Protein AF-A0A957SLW0-F1 (afdb_monomer_lite)

pLDDT: mean 83.2, std 20.31, range [30.91, 98.31]

Radius of gyration: 38.53 Å; chains: 1; bounding box: 98×106×97 Å

Foldseek 3Di:
DDDPPDPPDDDDDDDDADFCVPVVDGDDDPQCVQQVCQLLDPLLSVLLVVLLNQAGPPQQKGFDALVVSCVVSVHPDSCQAQWDWDDDPPDTDTGHHSQNSCVVQVQKDWDFDDDDPPTTIMIRGDSGRDRDDPVSLVPGPPVSNVVSVVVVVVVVVVVVVVVVVVPPDPPPPVPPPPPDPDDDDDDDDDDDDDDDDDDDDDDDDDDDDDDDDDDDDDDPPDDDDDDDDPPPPPPPPPDPLVVLLVVQLVLLVVLPDDSVVSSVLSVVDDSVLLVVLSLQLVVCCVPPVPVCPRSNVSSVCCSVVVDDRPDPRDGPVRVVVVVVVVVVVVVVVVVVVVVVVVVVVVVVVVVVVVVVVVVVVLCVVLVPDVVNVVLLVQLLVVCVPPPHDVVCSVFWDFRDDDPQETEIEGQDPVSVVVCPPPVNQVSSQVSSCVRVVDGHHYHYDHPNVVVVVVVVD

Secondary structure (DSSP, 8-state):
----PPP------------HHHHS-----HHIIIIIHHHH-HHHHHHHHHHHHT--TT--EE---HHHHHHHHT---HHHHH-EEEEETTEEEEE--HHHHHHTTTSEEEEEESSGGG-EEEEEE-SS--PPPHHHHHTS-HHHHHHHHHHHHHHHHHHHHHHHHHHS---------PPP-PPP-----------PPPPPP--PPPP--PPPS-PPPPP-------------------S-HHHHHHHHHHHHHHTT--HHHHHHHHHHS-HHHHHHHHHHHHHHHHH-GGG-S-HHHHHHHHHHTTPPPPTT---HHHHHHHHHHHHHHHHHHHHHHHHHHHHHHHHHHHHHHHHHHHHHHHHHHHT--HHHHHHHHHHHHHHHTTTS-TTTTTTEEEEEEETTEEEEEESSHHHHHHHTSHHHHHHHHHHHHHHHSS--EEEEEEHHHHHHHTT--

Sequence (457 aa):
MPKKELPDTPVDIQGYITDPKFVGYQILTNYENTYWLRLVGRDAWVLYLVLRSFCHHGNGTCRPSIKLLMQILGVSDRRRLIGRVDTTPGKERALPGFIDALQEYDLVTAELVGEGPMQRYVFHVNLTPPLLTSEQVETLPQPMQKKHAQLLAKVTQEAIKLEQLKAAPPVNVKKTIRPNPSPNGKNGSSAGGGGTVPPPPGTVPPPSGTVPPKQYPINNTHNTTTTRAREDHSNNNNSAPNTDKNNVVVALTGFGLAKKVARKLANDHNPEYIFEKIGYLQFLLDERPDQVKNPRGWLRSAIDEDYGAPDGFVTAEERQHQVKAEQRRQQEEEADRQAALEAADAIQKAKAAQRVENEQRLAAEWGTDEEDRELWEQVKLFLTHSNFSPMFLPVIRLLKLDENVVKLGVDNSFLATQLSHPGTVQQLKRAFKSQLKQEVEIELIVVDEIINQSNHG

Structure (mmCIF, N/CA/C/O backbone):
data_AF-A0A957SLW0-F1
#
_entry.id   AF-A0A957SLW0-F1
#
loop_
_atom_site.group_PDB
_atom_site.id
_atom_site.type_symbol
_atom_site.label_atom_id
_atom_site.label_alt_id
_atom_site.label_comp_id
_atom_site.label_asym_id
_atom_site.label_entity_id
_atom_site.label_seq_id
_atom_site.pdbx_PDB_ins_code
_atom_site.Cartn_x
_atom_site.Cartn_y
_atom_site.Cartn_z
_atom_site.occupancy
_atom_site.B_iso_or_equiv
_atom_site.auth_seq_id
_atom_site.auth_comp_id
_atom_site.auth_asym_id
_atom_site.auth_atom_id
_atom_site.pdbx_PDB_model_num
ATOM 1 N N . MET A 1 1 ? 19.065 2.019 41.447 1.00 41.78 1 MET A N 1
ATOM 2 C CA . MET A 1 1 ? 20.014 1.550 40.414 1.00 41.78 1 MET A CA 1
ATOM 3 C C . MET A 1 1 ? 20.154 2.643 39.369 1.00 41.78 1 MET A C 1
ATOM 5 O O . MET A 1 1 ? 19.119 3.173 38.976 1.00 41.78 1 MET A O 1
ATOM 9 N N . PRO A 1 2 ? 21.374 3.042 38.978 1.00 46.22 2 PRO A N 1
ATOM 10 C CA . PRO A 1 2 ? 21.557 4.068 37.954 1.00 46.22 2 PRO A CA 1
ATOM 11 C C . PRO A 1 2 ? 20.952 3.574 36.634 1.00 46.22 2 PRO A C 1
ATOM 13 O O . PRO A 1 2 ? 21.238 2.454 36.206 1.00 46.22 2 PRO A O 1
ATOM 16 N N . LYS A 1 3 ? 20.073 4.377 36.017 1.00 45.81 3 LYS A N 1
ATOM 17 C CA . LYS A 1 3 ? 19.586 4.118 34.658 1.00 45.81 3 LYS A CA 1
ATOM 18 C C . LYS A 1 3 ? 20.808 4.151 33.749 1.00 45.81 3 LYS A C 1
ATOM 20 O O . LYS A 1 3 ? 21.438 5.190 33.608 1.00 45.81 3 LYS A O 1
ATOM 25 N N . LYS A 1 4 ? 21.177 2.997 33.203 1.00 52.22 4 LYS A N 1
ATOM 26 C CA . LYS A 1 4 ? 22.241 2.893 32.211 1.00 52.22 4 LYS A CA 1
ATOM 27 C C . LYS A 1 4 ? 21.729 3.622 30.968 1.00 52.22 4 LYS A C 1
ATOM 29 O O . LYS A 1 4 ? 20.811 3.123 30.321 1.00 52.22 4 LYS A O 1
ATOM 34 N N . GLU A 1 5 ? 22.224 4.832 30.725 1.00 55.34 5 GLU A N 1
ATOM 35 C CA . GLU A 1 5 ? 21.915 5.585 29.510 1.00 55.34 5 GLU A CA 1
ATOM 36 C C . GLU A 1 5 ? 22.309 4.714 28.314 1.00 55.34 5 GLU A C 1
ATOM 38 O O . GLU A 1 5 ? 23.433 4.210 28.233 1.00 55.34 5 GLU A O 1
ATOM 43 N N . LEU A 1 6 ? 21.331 4.421 27.456 1.00 49.50 6 LEU A N 1
ATOM 44 C CA . LEU A 1 6 ? 21.569 3.677 26.228 1.00 49.50 6 LEU A CA 1
ATOM 45 C C . LEU A 1 6 ? 22.448 4.549 25.322 1.00 49.50 6 LEU A C 1
ATOM 47 O O . LEU A 1 6 ? 22.166 5.740 25.198 1.00 49.50 6 LEU A O 1
ATOM 51 N N . PRO A 1 7 ? 23.504 3.990 24.709 1.00 60.03 7 PRO A N 1
ATOM 52 C CA . PRO A 1 7 ? 24.346 4.745 23.795 1.00 60.03 7 PRO A CA 1
ATOM 53 C C . PRO A 1 7 ? 23.501 5.241 22.617 1.00 60.03 7 PRO A C 1
ATOM 55 O O . PRO A 1 7 ? 22.827 4.442 21.960 1.00 60.03 7 PRO A O 1
ATOM 58 N N . ASP A 1 8 ? 23.550 6.551 22.370 1.00 63.72 8 ASP A N 1
ATOM 59 C CA . ASP A 1 8 ? 22.877 7.239 21.265 1.00 63.72 8 ASP A CA 1
ATOM 60 C C . ASP A 1 8 ? 23.548 6.859 19.938 1.00 63.72 8 ASP A C 1
ATOM 62 O O . ASP A 1 8 ? 24.396 7.562 19.389 1.00 63.72 8 ASP A O 1
ATOM 66 N N . THR A 1 9 ? 23.278 5.634 19.496 1.00 70.31 9 THR A N 1
ATOM 67 C CA . THR A 1 9 ? 23.879 5.073 18.291 1.00 70.31 9 THR A CA 1
ATOM 68 C C . THR A 1 9 ? 22.985 5.462 17.117 1.00 70.31 9 THR A C 1
ATOM 70 O O . THR A 1 9 ? 21.821 5.050 17.104 1.00 70.31 9 THR A O 1
ATOM 73 N N . PRO A 1 10 ? 23.478 6.238 16.135 1.00 71.12 10 PRO A N 1
ATOM 74 C CA . PRO A 1 10 ? 22.659 6.660 15.008 1.00 71.12 10 PRO A CA 1
ATOM 75 C C . PRO A 1 10 ? 22.181 5.432 14.227 1.00 71.12 10 PRO A C 1
ATOM 77 O O . PRO A 1 10 ? 22.978 4.595 13.800 1.00 71.12 10 PRO A O 1
ATOM 80 N N . VAL A 1 11 ? 20.863 5.310 14.062 1.00 71.00 11 VAL A N 1
ATOM 81 C CA . VAL A 1 11 ? 20.250 4.254 13.252 1.00 71.00 11 VAL A CA 1
ATOM 82 C C . VAL A 1 11 ? 20.483 4.594 11.780 1.00 71.00 11 VAL A C 1
ATOM 84 O O . VAL A 1 11 ? 19.846 5.497 11.243 1.00 71.00 11 VAL A O 1
ATOM 87 N N . ASP A 1 12 ? 21.402 3.877 11.132 1.00 72.56 12 ASP A N 1
ATOM 88 C CA . ASP A 1 12 ? 21.651 4.003 9.692 1.00 72.56 12 ASP A CA 1
ATOM 89 C C . ASP A 1 12 ? 20.509 3.339 8.905 1.00 72.56 12 ASP A C 1
ATOM 91 O O . ASP A 1 12 ? 20.341 2.116 8.934 1.00 72.56 12 ASP A O 1
ATOM 95 N N . ILE A 1 13 ? 19.689 4.142 8.219 1.00 66.06 13 ILE A N 1
ATOM 96 C CA . ILE A 1 13 ? 18.637 3.625 7.339 1.00 66.06 13 ILE A CA 1
ATOM 97 C C . ILE A 1 13 ? 19.240 3.367 5.963 1.00 66.06 13 ILE A C 1
ATOM 99 O O . ILE A 1 13 ? 19.467 4.286 5.178 1.00 66.06 13 ILE A O 1
ATOM 103 N N . GLN A 1 14 ? 19.409 2.094 5.621 1.00 66.06 14 GLN A N 1
ATOM 104 C CA . GLN A 1 14 ? 19.755 1.703 4.259 1.00 66.06 14 GLN A CA 1
ATOM 105 C C . GLN A 1 14 ? 18.479 1.557 3.431 1.00 66.06 14 GLN A C 1
ATOM 107 O O . GLN A 1 14 ? 17.737 0.584 3.562 1.00 66.06 14 GLN A O 1
ATOM 112 N N . GLY A 1 15 ? 18.204 2.546 2.582 1.00 59.91 15 GLY A N 1
ATOM 113 C CA . GLY A 1 15 ? 17.112 2.457 1.620 1.00 59.91 15 GLY A CA 1
ATOM 114 C C . GLY A 1 15 ? 17.457 1.527 0.455 1.00 59.91 15 GLY A C 1
ATOM 115 O O . GLY A 1 15 ? 18.551 1.585 -0.107 1.00 59.91 15 GLY A O 1
ATOM 116 N N . TYR A 1 16 ? 16.505 0.682 0.063 1.00 65.88 16 TYR A N 1
ATOM 117 C CA . TYR A 1 16 ? 16.612 -0.131 -1.147 1.00 65.88 16 TYR A CA 1
ATOM 118 C C . TYR A 1 16 ? 16.183 0.708 -2.350 1.00 65.88 16 TYR A C 1
ATOM 120 O O . TYR A 1 16 ? 14.996 0.968 -2.550 1.00 65.88 16 TYR A O 1
ATOM 128 N N . ILE A 1 17 ? 17.146 1.139 -3.162 1.00 64.06 17 ILE A N 1
ATOM 129 C CA . ILE A 1 17 ? 16.853 1.866 -4.399 1.00 64.06 17 ILE A CA 1
ATOM 130 C C . ILE A 1 17 ? 16.473 0.840 -5.469 1.00 64.06 17 ILE A C 1
ATOM 132 O O . ILE A 1 17 ? 17.305 0.066 -5.933 1.00 64.06 17 ILE A O 1
ATOM 136 N N . THR A 1 18 ? 15.199 0.837 -5.850 1.00 65.75 18 THR A N 1
ATOM 137 C CA . THR A 1 18 ? 14.683 0.069 -6.990 1.00 65.75 18 THR A CA 1
ATOM 138 C C . THR A 1 18 ? 14.478 1.018 -8.162 1.00 65.75 18 THR A C 1
ATOM 140 O O . THR A 1 18 ? 13.921 2.099 -7.984 1.00 65.75 18 THR A O 1
ATOM 143 N N . ASP A 1 19 ? 14.968 0.654 -9.351 1.00 71.50 19 ASP A N 1
ATOM 144 C CA . ASP A 1 19 ? 14.773 1.467 -10.553 1.00 71.50 19 ASP A CA 1
ATOM 145 C C . ASP A 1 19 ? 13.405 1.148 -11.184 1.00 71.50 19 ASP A C 1
ATOM 147 O O . ASP A 1 19 ? 13.229 0.054 -11.740 1.00 71.50 19 ASP A O 1
ATOM 151 N N . PRO A 1 20 ? 12.439 2.089 -11.147 1.00 73.38 20 PRO A N 1
ATOM 152 C CA . PRO A 1 20 ? 11.073 1.844 -11.609 1.00 73.38 20 PRO A CA 1
ATOM 153 C C . PRO A 1 20 ? 11.006 1.447 -13.078 1.00 73.38 20 PRO A C 1
ATOM 155 O O . PRO A 1 20 ? 10.065 0.775 -13.488 1.00 73.38 20 PRO A O 1
ATOM 158 N N . LYS A 1 21 ? 12.001 1.848 -13.879 1.00 73.56 21 LYS A N 1
ATOM 159 C CA . LYS A 1 21 ? 12.044 1.543 -15.308 1.00 73.56 21 LYS A CA 1
ATOM 160 C C . LYS A 1 21 ? 12.162 0.041 -15.573 1.00 73.56 21 LYS A C 1
ATOM 162 O O . LYS A 1 21 ? 11.652 -0.427 -16.586 1.00 73.56 21 LYS A O 1
ATOM 167 N N . PHE A 1 22 ? 12.833 -0.694 -14.687 1.00 75.81 22 PHE A N 1
ATOM 168 C CA . PHE A 1 22 ? 13.083 -2.126 -14.862 1.00 75.81 22 PHE A CA 1
ATOM 169 C C . PHE A 1 22 ? 12.094 -2.991 -14.089 1.00 75.81 22 PHE A C 1
ATOM 171 O O . PHE A 1 22 ? 11.696 -4.039 -14.584 1.00 75.81 22 PHE A O 1
ATOM 178 N N . VAL A 1 23 ? 11.695 -2.561 -12.889 1.00 75.88 23 VAL A N 1
ATOM 179 C CA . VAL A 1 23 ? 10.825 -3.370 -12.024 1.00 75.88 23 VAL A CA 1
ATOM 180 C C . VAL A 1 23 ? 9.349 -2.963 -12.073 1.00 75.88 23 VAL A C 1
ATOM 182 O O . VAL A 1 23 ? 8.496 -3.729 -11.643 1.00 75.88 23 VAL A O 1
ATOM 185 N N . GLY A 1 24 ? 9.021 -1.774 -12.591 1.00 77.88 24 GLY A N 1
ATOM 186 C CA . GLY A 1 24 ? 7.644 -1.269 -12.656 1.00 77.88 24 GLY A CA 1
ATOM 187 C C . GLY A 1 24 ? 7.046 -0.845 -11.307 1.00 77.88 24 GLY A C 1
ATOM 188 O O . GLY A 1 24 ? 5.889 -0.436 -11.258 1.00 77.88 24 GLY A O 1
ATOM 189 N N . TYR A 1 25 ? 7.812 -0.913 -10.214 1.00 80.00 25 TYR A N 1
ATOM 190 C CA . TYR A 1 25 ? 7.384 -0.505 -8.876 1.00 80.00 25 TYR A CA 1
ATOM 191 C C . TYR A 1 25 ? 8.478 0.271 -8.134 1.00 80.00 25 TYR A C 1
ATOM 193 O O . TYR A 1 25 ? 9.651 0.249 -8.505 1.00 80.00 25 TYR A O 1
ATOM 201 N N . GLN A 1 26 ? 8.080 0.956 -7.061 1.00 82.69 26 GLN A N 1
ATOM 202 C CA . GLN A 1 26 ? 8.981 1.598 -6.107 1.00 82.69 26 GLN A CA 1
ATOM 203 C C . GLN A 1 26 ? 8.776 1.009 -4.724 1.00 82.69 26 GLN A C 1
ATOM 205 O O . GLN A 1 26 ? 7.641 0.833 -4.282 1.00 82.69 26 GLN A O 1
ATOM 210 N N . ILE A 1 27 ? 9.876 0.730 -4.031 1.00 85.00 27 ILE A N 1
ATOM 211 C CA . ILE A 1 27 ? 9.823 0.322 -2.630 1.00 85.00 27 ILE A CA 1
ATOM 212 C C . ILE A 1 27 ? 9.777 1.578 -1.763 1.00 85.00 27 ILE A C 1
ATOM 214 O O . ILE A 1 27 ? 10.739 2.341 -1.690 1.00 85.00 27 ILE A O 1
ATOM 218 N N . LEU A 1 28 ? 8.648 1.762 -1.086 1.00 90.06 28 LEU A N 1
ATOM 219 C CA . LEU A 1 28 ? 8.498 2.714 0.005 1.00 90.06 28 LEU A CA 1
ATOM 220 C C . LEU A 1 28 ? 8.531 1.965 1.324 1.00 90.06 28 LEU A C 1
ATOM 222 O O . LEU A 1 28 ? 7.901 0.915 1.473 1.00 90.06 28 LEU A O 1
ATOM 226 N N . THR A 1 29 ? 9.240 2.517 2.300 1.00 90.44 29 THR A N 1
ATOM 227 C CA . THR A 1 29 ? 9.174 1.963 3.648 1.00 90.44 29 THR A CA 1
ATOM 228 C C . THR A 1 29 ? 7.806 2.276 4.261 1.00 90.44 29 THR A C 1
ATOM 230 O O . THR A 1 29 ? 7.215 3.334 4.029 1.00 90.44 29 THR A O 1
ATOM 233 N N . ASN A 1 30 ? 7.290 1.377 5.103 1.00 90.81 30 ASN A N 1
ATOM 234 C CA . ASN A 1 30 ? 6.068 1.663 5.865 1.00 90.81 30 ASN A CA 1
ATOM 235 C C . ASN A 1 30 ? 6.235 2.907 6.751 1.00 90.81 30 ASN A C 1
ATOM 237 O O . ASN A 1 30 ? 5.260 3.605 7.022 1.00 90.81 30 ASN A O 1
ATOM 241 N N . TYR A 1 31 ? 7.469 3.191 7.180 1.00 94.88 31 TYR A N 1
ATOM 242 C CA . TYR A 1 31 ? 7.815 4.394 7.924 1.00 94.88 31 TYR A CA 1
ATOM 243 C C . TYR A 1 31 ? 7.538 5.662 7.109 1.00 94.88 31 TYR A C 1
ATOM 245 O O . TYR A 1 31 ? 6.781 6.519 7.565 1.00 94.88 31 TYR A O 1
ATOM 253 N N . GLU A 1 32 ? 8.084 5.736 5.889 1.00 94.12 32 GLU A N 1
ATOM 254 C CA . GLU A 1 32 ? 7.862 6.834 4.942 1.00 94.12 32 GLU A CA 1
ATOM 255 C C . GLU A 1 32 ? 6.373 7.122 4.768 1.00 94.12 32 GLU A C 1
ATOM 257 O O . GLU A 1 32 ? 5.895 8.215 5.064 1.00 94.12 32 GLU A O 1
ATOM 262 N N . ASN A 1 33 ? 5.599 6.109 4.388 1.00 94.31 33 ASN A N 1
ATOM 263 C CA . ASN A 1 33 ? 4.187 6.321 4.103 1.00 94.31 33 ASN A CA 1
ATOM 264 C C . ASN A 1 33 ? 3.340 6.645 5.351 1.00 94.31 33 ASN A C 1
ATOM 266 O O . ASN A 1 33 ? 2.265 7.224 5.225 1.00 94.31 33 ASN A O 1
ATOM 270 N N . THR A 1 34 ? 3.789 6.272 6.553 1.00 95.00 34 THR A N 1
ATOM 271 C CA . THR A 1 34 ? 3.028 6.507 7.794 1.00 95.00 34 THR A CA 1
ATOM 272 C C . THR A 1 34 ? 3.296 7.889 8.378 1.00 95.00 34 THR A C 1
ATOM 274 O O . THR A 1 34 ? 2.354 8.592 8.746 1.00 95.00 34 THR A O 1
ATOM 277 N N . TYR A 1 35 ? 4.568 8.275 8.492 1.00 97.62 35 TYR A N 1
ATOM 278 C CA . TYR A 1 35 ? 4.966 9.461 9.252 1.00 97.62 35 TYR A CA 1
ATOM 279 C C . TYR A 1 35 ? 5.208 10.669 8.352 1.00 97.62 35 TYR A C 1
ATOM 281 O O . TYR A 1 35 ? 4.632 11.727 8.606 1.00 97.62 35 TYR A O 1
ATOM 289 N N . TRP A 1 36 ? 5.964 10.503 7.263 1.00 97.56 36 TRP A N 1
ATOM 290 C CA . TRP A 1 36 ? 6.247 11.603 6.340 1.00 97.56 36 TRP A CA 1
ATOM 291 C C . TRP A 1 36 ? 4.969 12.126 5.678 1.00 97.56 36 TRP A C 1
ATOM 293 O O . TRP A 1 36 ? 4.727 13.329 5.704 1.00 97.56 36 TRP A O 1
ATOM 303 N N . LEU A 1 37 ? 4.076 11.234 5.228 1.00 96.81 37 LEU A N 1
ATOM 304 C CA . LEU A 1 37 ? 2.740 11.593 4.724 1.00 96.81 37 LEU A CA 1
ATOM 305 C C . LEU A 1 37 ? 1.959 12.511 5.680 1.00 96.81 37 LEU A C 1
ATOM 307 O O . LEU A 1 37 ? 1.199 13.378 5.242 1.00 96.81 37 LEU A O 1
ATOM 311 N N . ARG A 1 38 ? 2.084 12.281 6.993 1.00 97.38 38 ARG A N 1
ATOM 312 C CA . ARG A 1 38 ? 1.334 13.029 8.004 1.00 97.38 38 ARG A CA 1
ATOM 313 C C . ARG A 1 38 ? 1.981 14.365 8.338 1.00 97.38 38 ARG A C 1
ATOM 315 O O . ARG A 1 38 ? 1.237 15.299 8.616 1.00 97.38 38 ARG A O 1
ATOM 322 N N . LEU A 1 39 ? 3.308 14.432 8.269 1.00 97.69 39 LEU A N 1
ATOM 323 C CA . LEU A 1 39 ? 4.085 15.647 8.475 1.00 97.69 39 LEU A CA 1
ATOM 324 C C . LEU A 1 39 ? 3.884 16.642 7.324 1.00 97.69 39 LEU A C 1
ATOM 326 O O . LEU A 1 39 ? 3.439 17.758 7.558 1.00 97.69 39 LEU A O 1
ATOM 330 N N . VAL A 1 40 ? 4.127 16.222 6.077 1.00 97.62 40 VAL A N 1
ATOM 331 C CA . VAL A 1 40 ? 4.075 17.137 4.916 1.00 97.62 40 VAL A CA 1
ATOM 332 C C . VAL A 1 40 ? 2.667 17.342 4.355 1.00 97.62 40 VAL A C 1
ATOM 334 O O . VAL A 1 40 ? 2.419 18.242 3.555 1.00 97.62 40 VAL A O 1
ATOM 337 N N . GLY A 1 41 ? 1.722 16.492 4.756 1.00 97.31 41 GLY A N 1
ATOM 338 C CA . GLY A 1 41 ? 0.362 16.487 4.238 1.00 97.31 41 GLY A CA 1
ATOM 339 C C . GLY A 1 41 ? 0.192 15.634 2.979 1.00 97.31 41 GLY A C 1
ATOM 340 O O . GLY A 1 41 ? 1.123 15.347 2.226 1.00 97.31 41 GLY A O 1
ATOM 341 N N . ARG A 1 42 ? -1.056 15.212 2.743 1.00 97.44 42 ARG A N 1
ATOM 342 C CA . ARG A 1 42 ? -1.391 14.213 1.717 1.00 97.44 42 ARG A CA 1
ATOM 343 C C . ARG A 1 42 ? -0.997 14.641 0.309 1.00 97.44 42 ARG A C 1
ATOM 345 O O . ARG A 1 42 ? -0.368 13.862 -0.396 1.00 97.44 42 ARG A O 1
ATOM 352 N N . ASP A 1 43 ? -1.374 15.846 -0.099 1.00 97.69 43 ASP A N 1
ATOM 353 C CA . ASP A 1 43 ? -1.189 16.280 -1.485 1.00 97.69 43 ASP A CA 1
ATOM 354 C C . ASP A 1 43 ? 0.296 16.501 -1.820 1.00 97.69 43 ASP A C 1
ATOM 356 O O . ASP A 1 43 ? 0.761 16.077 -2.880 1.00 97.69 43 ASP A O 1
ATOM 360 N N . ALA A 1 44 ? 1.060 17.085 -0.889 1.00 98.12 44 ALA A N 1
ATOM 361 C CA . ALA A 1 44 ? 2.507 17.241 -1.024 1.00 98.12 44 ALA A CA 1
ATOM 362 C C . ALA A 1 44 ? 3.212 15.879 -1.063 1.00 98.12 44 ALA A C 1
ATOM 364 O O . ALA A 1 44 ? 4.050 15.642 -1.930 1.00 98.12 44 ALA A O 1
ATOM 365 N N . TRP A 1 45 ? 2.811 14.936 -0.205 1.00 97.88 45 TRP A N 1
ATOM 366 C CA . TRP A 1 45 ? 3.350 13.577 -0.245 1.00 97.88 45 TRP A CA 1
ATOM 367 C C . TRP A 1 45 ? 3.078 12.873 -1.577 1.00 97.88 45 TRP A C 1
ATOM 369 O O . TRP A 1 45 ? 3.976 12.254 -2.138 1.00 97.88 45 TRP A O 1
ATOM 379 N N . VAL A 1 46 ? 1.868 12.992 -2.134 1.00 97.62 46 VAL A N 1
ATOM 380 C CA . VAL A 1 46 ? 1.565 12.413 -3.454 1.00 97.62 46 VAL A CA 1
ATOM 381 C C . VAL A 1 46 ? 2.444 13.044 -4.539 1.00 97.62 46 VAL A C 1
ATOM 383 O O . VAL A 1 46 ? 2.952 12.318 -5.393 1.00 97.62 46 VAL A O 1
ATOM 386 N N . LEU A 1 47 ? 2.698 14.359 -4.490 1.00 98.12 47 LEU A N 1
ATOM 387 C CA . LEU A 1 47 ? 3.670 14.996 -5.385 1.00 98.12 47 LEU A CA 1
ATOM 388 C C . LEU A 1 47 ? 5.073 14.389 -5.221 1.00 98.12 47 LEU A C 1
ATOM 390 O O . LEU A 1 47 ? 5.713 14.092 -6.228 1.00 98.12 47 LEU A O 1
ATOM 394 N N . TYR A 1 48 ? 5.534 14.158 -3.991 1.00 97.94 48 TYR A N 1
ATOM 395 C CA . TYR A 1 48 ? 6.819 13.504 -3.734 1.00 97.94 48 TYR A CA 1
ATOM 396 C C . TYR A 1 48 ? 6.889 12.100 -4.358 1.00 97.94 48 TYR A C 1
ATOM 398 O O . TYR A 1 48 ? 7.860 11.795 -5.048 1.00 97.94 48 TYR A O 1
ATOM 406 N N . LEU A 1 49 ? 5.839 11.280 -4.216 1.00 96.31 49 LEU A N 1
ATOM 407 C CA . LEU A 1 49 ? 5.765 9.955 -4.852 1.00 96.31 49 LEU A CA 1
ATOM 408 C C . LEU A 1 49 ? 5.837 10.043 -6.383 1.00 96.31 49 LEU A C 1
ATOM 410 O O . LEU A 1 49 ? 6.556 9.276 -7.025 1.00 96.31 49 LEU A O 1
ATOM 414 N N . VAL A 1 50 ? 5.125 11.005 -6.977 1.00 96.50 50 VAL A N 1
ATOM 415 C CA . VAL A 1 50 ? 5.160 11.245 -8.425 1.00 96.50 50 VAL A CA 1
ATOM 416 C C . VAL A 1 50 ? 6.558 11.670 -8.868 1.00 96.50 50 VAL A C 1
ATOM 418 O O . VAL A 1 50 ? 7.080 11.109 -9.827 1.00 96.50 50 VAL A O 1
ATOM 421 N N . LEU A 1 51 ? 7.198 12.611 -8.172 1.00 96.69 51 LEU A N 1
ATOM 422 C CA . LEU A 1 51 ? 8.559 13.054 -8.487 1.00 96.69 51 LEU A CA 1
ATOM 423 C C . LEU A 1 51 ? 9.565 11.904 -8.371 1.00 96.69 51 LEU A C 1
ATOM 425 O O . LEU A 1 51 ? 10.363 11.704 -9.285 1.00 96.69 51 LEU A O 1
ATOM 429 N N . ARG A 1 52 ? 9.459 11.088 -7.316 1.00 95.06 52 ARG A N 1
ATOM 430 C CA . ARG A 1 52 ? 10.271 9.881 -7.133 1.00 95.06 52 ARG A CA 1
ATOM 431 C C . ARG A 1 52 ? 10.125 8.932 -8.322 1.00 95.06 52 ARG A C 1
ATOM 433 O O . ARG A 1 52 ? 11.117 8.340 -8.730 1.00 95.06 52 ARG A O 1
ATOM 440 N N . SER A 1 53 ? 8.936 8.796 -8.916 1.00 93.38 53 SER A N 1
ATOM 441 C CA . SER A 1 53 ? 8.703 7.939 -10.099 1.00 93.38 53 SER A CA 1
ATOM 442 C C . SER A 1 53 ? 9.466 8.373 -11.360 1.00 93.38 53 SER A C 1
ATOM 444 O O . SER A 1 53 ? 9.755 7.536 -12.213 1.00 93.38 53 SER A O 1
ATOM 446 N N . PHE A 1 54 ? 9.853 9.651 -11.453 1.00 94.38 54 PHE A N 1
ATOM 447 C CA . PHE A 1 54 ? 10.676 10.183 -12.546 1.00 94.38 54 PHE A CA 1
ATOM 448 C C . PHE A 1 54 ? 12.188 10.058 -12.287 1.00 94.38 54 PHE A C 1
ATOM 450 O O . PHE A 1 54 ? 12.992 10.406 -13.156 1.00 94.38 54 PHE A O 1
ATOM 457 N N . CYS A 1 55 ? 12.590 9.594 -11.103 1.00 92.00 55 CYS A N 1
ATOM 458 C CA . CYS A 1 55 ? 13.981 9.333 -10.758 1.00 92.00 55 CYS A CA 1
ATOM 459 C C . CYS A 1 55 ? 14.368 7.922 -11.226 1.00 92.00 55 CYS A C 1
ATOM 461 O O . CYS A 1 55 ? 13.812 6.924 -10.768 1.00 92.00 55 CYS A O 1
ATOM 463 N N . HIS A 1 56 ? 15.334 7.836 -12.141 1.00 86.19 56 HIS A N 1
ATOM 464 C CA . HIS A 1 56 ? 15.792 6.578 -12.743 1.00 86.19 56 HIS A CA 1
ATOM 465 C C . HIS A 1 56 ? 17.277 6.338 -12.452 1.00 86.19 56 HIS A C 1
ATOM 467 O O . HIS A 1 56 ? 18.034 7.290 -12.260 1.00 86.19 56 HIS A O 1
ATOM 473 N N . HIS A 1 57 ? 17.712 5.075 -12.462 1.00 80.62 57 HIS A N 1
ATOM 474 C CA . HIS A 1 57 ? 19.104 4.654 -12.240 1.00 80.62 57 HIS A CA 1
ATOM 475 C C . HIS A 1 57 ? 19.718 5.164 -10.922 1.00 80.62 57 HIS A C 1
ATOM 477 O O . HIS A 1 57 ? 20.905 5.477 -10.859 1.00 80.62 57 HIS A O 1
ATOM 483 N N . GLY A 1 58 ? 18.898 5.320 -9.877 1.00 79.75 58 GLY A N 1
ATOM 484 C CA . GLY A 1 58 ? 19.331 5.876 -8.591 1.00 79.75 58 GLY A CA 1
ATOM 485 C C . GLY A 1 58 ? 19.701 7.362 -8.624 1.00 79.75 58 GLY A C 1
ATOM 486 O O . GLY A 1 58 ? 20.191 7.887 -7.628 1.00 79.75 58 GLY A O 1
ATOM 487 N N . ASN A 1 59 ? 19.449 8.062 -9.734 1.00 88.62 59 ASN A N 1
ATOM 488 C CA . ASN A 1 59 ? 19.615 9.504 -9.798 1.00 88.62 59 ASN A CA 1
ATOM 489 C C . ASN A 1 59 ? 18.395 10.187 -9.167 1.00 88.62 59 ASN A C 1
ATOM 491 O O . 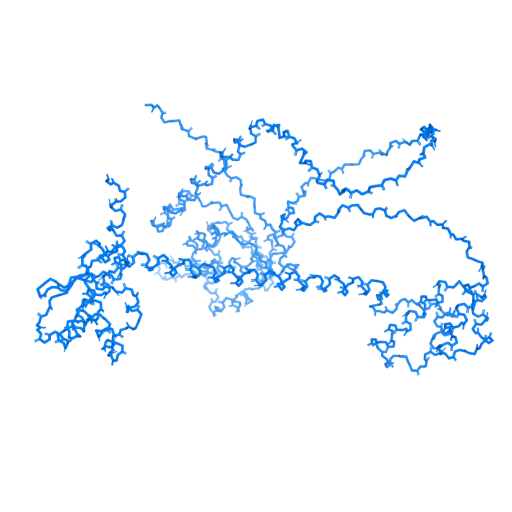ASN A 1 59 ? 17.285 10.073 -9.683 1.00 88.62 59 ASN A O 1
ATOM 495 N N . GLY A 1 60 ? 18.610 10.935 -8.084 1.00 93.12 60 GLY A N 1
ATOM 496 C CA . GLY A 1 60 ? 17.574 11.751 -7.445 1.00 93.12 60 GLY A CA 1
ATOM 497 C C . GLY A 1 60 ? 17.100 12.937 -8.295 1.00 93.12 60 GLY A C 1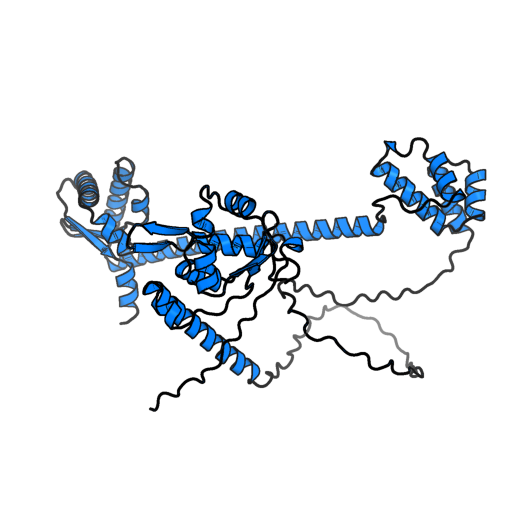
ATOM 498 O O . GLY A 1 60 ? 16.148 13.605 -7.924 1.00 93.12 60 GLY A O 1
ATOM 499 N N . THR A 1 61 ? 17.711 13.218 -9.447 1.00 96.50 61 THR A N 1
ATOM 500 C CA . THR A 1 61 ? 17.346 14.374 -10.280 1.00 96.50 61 THR A CA 1
ATOM 501 C C . THR A 1 61 ? 16.292 14.018 -11.330 1.00 96.50 61 THR A C 1
ATOM 503 O O . THR A 1 61 ? 16.495 13.101 -12.127 1.00 96.50 61 THR A O 1
ATOM 506 N N . CYS A 1 62 ? 15.215 14.801 -11.432 1.00 96.38 62 CYS A N 1
ATOM 507 C CA . CYS A 1 62 ? 14.226 14.690 -12.507 1.00 96.38 62 CYS A CA 1
ATOM 508 C C . CYS A 1 62 ? 13.776 16.062 -13.046 1.00 96.38 62 CYS A C 1
ATOM 510 O O . CYS A 1 62 ? 14.039 17.109 -12.456 1.00 96.38 62 CYS A O 1
ATOM 512 N N . ARG A 1 63 ? 13.149 16.077 -14.234 1.00 97.12 63 ARG A N 1
ATOM 513 C CA . ARG A 1 63 ? 12.731 17.315 -14.932 1.00 97.12 63 ARG A CA 1
ATOM 514 C C . ARG A 1 63 ? 11.302 17.269 -15.511 1.00 97.12 63 ARG A C 1
ATOM 516 O O . ARG A 1 63 ? 11.115 17.656 -16.669 1.00 97.12 63 ARG A O 1
ATOM 523 N N . PRO A 1 64 ? 10.285 16.760 -14.788 1.00 97.44 64 PRO A N 1
ATOM 524 C CA . PRO A 1 64 ? 8.911 16.821 -15.272 1.00 97.44 64 PRO A CA 1
ATOM 525 C C . PRO A 1 64 ? 8.430 18.274 -15.379 1.00 97.44 64 PRO A C 1
ATOM 527 O O . PRO A 1 64 ? 8.769 19.132 -14.564 1.00 97.44 64 PRO A O 1
ATOM 530 N N . SER A 1 65 ? 7.606 18.563 -16.387 1.00 97.06 65 SER A N 1
ATOM 531 C CA . SER A 1 65 ? 6.977 19.882 -16.492 1.00 97.06 65 SER A CA 1
ATOM 532 C C . SER A 1 65 ? 5.886 20.053 -15.430 1.00 97.06 65 SER A C 1
ATOM 534 O O . SER A 1 65 ? 5.174 19.106 -15.099 1.00 97.06 65 SER A O 1
ATOM 536 N N . ILE A 1 66 ? 5.679 21.285 -14.957 1.00 97.50 66 ILE A N 1
ATOM 537 C CA . ILE A 1 66 ? 4.597 21.615 -14.013 1.00 97.50 66 ILE A CA 1
ATOM 538 C C . ILE A 1 66 ? 3.227 21.187 -14.556 1.00 97.50 66 ILE A C 1
ATOM 540 O O . ILE A 1 66 ? 2.407 20.654 -13.815 1.00 97.50 66 ILE A O 1
ATOM 544 N N . LYS A 1 67 ? 2.990 21.367 -15.863 1.00 97.25 67 LYS A N 1
ATOM 545 C CA . LYS A 1 67 ? 1.742 20.957 -16.520 1.00 97.25 67 LYS A CA 1
ATOM 546 C C . LYS A 1 67 ? 1.517 19.444 -16.419 1.00 97.25 67 LYS A C 1
ATOM 548 O O . LYS A 1 67 ? 0.400 19.020 -16.141 1.00 97.25 67 LYS A O 1
ATOM 553 N N . LEU A 1 68 ? 2.570 18.648 -16.618 1.00 97.69 68 LEU A N 1
ATOM 554 C CA . LEU A 1 68 ? 2.507 17.193 -16.475 1.00 97.69 68 LEU A CA 1
ATOM 555 C C . LEU A 1 68 ? 2.210 16.793 -15.025 1.00 97.69 68 LEU A C 1
ATOM 557 O O . LEU A 1 68 ? 1.330 15.971 -14.794 1.00 97.69 68 LEU A O 1
ATOM 561 N N . LEU A 1 69 ? 2.889 17.411 -14.053 1.00 98.06 69 LEU A N 1
ATOM 562 C CA . LEU A 1 69 ? 2.643 17.155 -12.630 1.00 98.06 69 LEU A CA 1
ATOM 563 C C . LEU A 1 69 ? 1.194 17.474 -12.241 1.00 98.06 69 LEU A C 1
ATOM 565 O O . LEU A 1 69 ? 0.538 16.660 -11.603 1.00 98.06 69 LEU A O 1
ATOM 569 N N . MET A 1 70 ? 0.663 18.615 -12.685 1.00 97.88 70 MET A N 1
ATOM 570 C CA . MET A 1 70 ? -0.737 18.993 -12.463 1.00 97.88 70 MET A CA 1
ATOM 571 C C . MET A 1 70 ? -1.721 17.968 -13.040 1.00 97.88 70 MET A C 1
ATOM 573 O O . MET A 1 70 ? -2.696 17.619 -12.377 1.00 97.88 70 MET A O 1
ATOM 577 N N . GLN A 1 71 ? -1.451 17.460 -14.247 1.00 97.94 71 GLN A N 1
ATOM 578 C CA . GLN A 1 71 ? -2.283 16.441 -14.888 1.00 97.94 71 GLN A CA 1
ATOM 579 C C . GLN A 1 71 ? -2.271 15.119 -14.110 1.00 97.94 71 GLN A C 1
ATOM 581 O O . GLN A 1 71 ? -3.334 14.546 -13.890 1.00 97.94 71 GLN A O 1
ATOM 586 N N . ILE A 1 72 ? -1.096 14.656 -13.669 1.00 97.50 72 ILE A N 1
ATOM 587 C CA . ILE A 1 72 ? -0.960 13.414 -12.888 1.00 97.50 72 ILE A CA 1
ATOM 588 C C . ILE A 1 72 ? -1.652 13.546 -11.525 1.00 97.50 72 ILE A C 1
ATOM 590 O O . ILE A 1 72 ? -2.326 12.622 -11.082 1.00 97.50 72 ILE A O 1
ATOM 594 N N . LEU A 1 73 ? -1.515 14.702 -10.872 1.00 96.94 73 LEU A N 1
ATOM 595 C CA . LEU A 1 73 ? -2.103 14.959 -9.555 1.00 96.94 73 LEU A CA 1
ATOM 596 C C . LEU A 1 73 ? -3.603 15.286 -9.601 1.00 96.94 73 LEU A C 1
ATOM 598 O O . LEU A 1 73 ? -4.234 15.373 -8.550 1.00 96.94 73 LEU A O 1
ATOM 602 N N . GLY A 1 74 ? -4.179 15.511 -10.787 1.00 97.19 74 GLY A N 1
ATOM 603 C CA . GLY A 1 74 ? -5.567 15.959 -10.924 1.00 97.19 74 GLY A CA 1
ATOM 604 C C . GLY A 1 74 ? -5.810 17.359 -10.346 1.00 97.19 74 GLY A C 1
ATOM 605 O O . GLY A 1 74 ? -6.900 17.655 -9.860 1.00 97.19 74 GLY A O 1
ATOM 606 N N . VAL A 1 75 ? -4.795 18.228 -10.369 1.00 97.00 75 VAL A N 1
ATOM 607 C CA . VAL A 1 75 ? -4.856 19.584 -9.808 1.00 97.00 75 VAL A CA 1
ATOM 608 C C . VAL A 1 75 ? -4.996 20.593 -10.942 1.00 97.00 75 VAL A C 1
ATOM 610 O O . VAL A 1 75 ? -4.136 20.688 -11.812 1.00 97.00 75 VAL A O 1
ATOM 613 N N . SER A 1 76 ? -6.069 21.383 -10.925 1.00 96.38 76 SER A N 1
ATOM 614 C CA . SER A 1 76 ? -6.333 22.402 -11.951 1.00 96.38 76 SER A CA 1
ATOM 615 C C . SER A 1 76 ? -5.593 23.721 -11.711 1.00 96.38 76 SER A C 1
ATOM 617 O O . SER A 1 76 ? -5.277 24.426 -12.668 1.00 96.38 76 SER A O 1
ATOM 619 N N . ASP A 1 77 ? -5.287 24.055 -10.454 1.00 97.06 77 ASP A N 1
ATOM 620 C CA . ASP A 1 77 ? -4.631 25.312 -10.090 1.00 97.06 77 ASP A CA 1
ATOM 621 C C . ASP A 1 77 ? -3.124 25.135 -9.858 1.00 97.06 77 ASP A C 1
ATOM 623 O O . ASP A 1 77 ? -2.683 24.503 -8.895 1.00 97.06 77 ASP A O 1
ATOM 627 N N . ARG A 1 78 ? -2.323 25.774 -10.718 1.00 97.25 78 ARG A N 1
ATOM 628 C CA . ARG A 1 78 ? -0.855 25.805 -10.633 1.00 97.25 78 ARG A CA 1
ATOM 629 C C . ARG A 1 78 ? -0.355 26.360 -9.296 1.00 97.25 78 ARG A C 1
ATOM 631 O O . ARG A 1 78 ? 0.704 25.946 -8.827 1.00 97.25 78 ARG A O 1
ATOM 638 N N . ARG A 1 79 ? -1.109 27.272 -8.677 1.00 96.69 79 ARG A N 1
ATOM 639 C CA . ARG A 1 79 ? -0.746 27.925 -7.409 1.00 96.69 79 ARG A CA 1
ATOM 640 C C . ARG A 1 79 ? -0.701 26.948 -6.242 1.00 96.69 79 ARG A C 1
ATOM 642 O O . ARG A 1 79 ? 0.067 27.161 -5.318 1.00 96.69 79 ARG A O 1
ATOM 649 N N . ARG A 1 80 ? -1.456 25.845 -6.295 1.00 97.19 80 ARG A N 1
ATOM 650 C CA . ARG A 1 80 ? -1.371 24.796 -5.266 1.00 97.19 80 ARG A CA 1
ATOM 651 C C . ARG A 1 80 ? -0.036 24.056 -5.307 1.00 97.19 80 ARG A C 1
ATOM 653 O O . ARG A 1 80 ? 0.435 23.604 -4.275 1.00 97.19 80 ARG A O 1
ATOM 660 N N . LEU A 1 81 ? 0.581 23.948 -6.485 1.00 97.19 81 LEU A N 1
ATOM 661 C CA . LEU A 1 81 ? 1.852 23.248 -6.648 1.00 97.19 81 LEU A CA 1
ATOM 662 C C . LEU A 1 81 ? 3.043 24.125 -6.233 1.00 97.19 81 LEU A C 1
ATOM 664 O O . LEU A 1 81 ? 3.898 23.669 -5.486 1.00 97.19 81 LEU A O 1
ATOM 668 N N . ILE A 1 82 ? 3.083 25.367 -6.725 1.00 96.81 82 ILE A N 1
ATOM 669 C CA . ILE A 1 82 ? 4.243 26.276 -6.607 1.00 96.81 82 ILE A CA 1
ATOM 670 C C . ILE A 1 82 ? 4.094 27.267 -5.443 1.00 96.81 82 ILE A C 1
ATOM 672 O O . ILE A 1 82 ? 5.050 27.931 -5.081 1.00 96.81 82 ILE A O 1
ATOM 676 N N . GLY A 1 83 ? 2.893 27.401 -4.887 1.00 96.06 83 GLY A N 1
ATOM 677 C CA . GLY A 1 83 ? 2.582 28.434 -3.912 1.00 96.06 83 GLY A CA 1
ATOM 678 C C . GLY A 1 83 ? 2.153 29.739 -4.576 1.00 96.06 83 GLY A C 1
ATOM 679 O O . GLY A 1 83 ? 2.131 29.893 -5.807 1.00 96.06 83 GLY A O 1
ATOM 680 N N . ARG A 1 84 ? 1.744 30.691 -3.742 1.00 95.56 84 ARG A N 1
ATOM 681 C CA . ARG A 1 84 ? 1.391 32.049 -4.159 1.00 95.56 84 ARG A CA 1
ATOM 682 C C . ARG A 1 84 ? 1.735 33.028 -3.050 1.00 95.56 84 ARG A C 1
ATOM 684 O O . ARG A 1 84 ? 1.445 32.780 -1.885 1.00 95.56 84 ARG A O 1
ATOM 691 N N . VAL A 1 85 ? 2.261 34.182 -3.437 1.00 94.50 85 VAL A N 1
ATOM 692 C CA . VAL A 1 85 ? 2.344 35.346 -2.557 1.00 94.50 85 VAL A CA 1
ATOM 693 C C . VAL A 1 85 ? 1.140 36.239 -2.835 1.00 94.50 85 VAL A C 1
ATOM 695 O O . VAL A 1 85 ? 0.947 36.707 -3.959 1.00 94.50 85 VAL A O 1
ATOM 698 N N . ASP A 1 86 ? 0.303 36.436 -1.822 1.00 91.25 86 ASP A N 1
ATOM 699 C CA . ASP A 1 86 ? -0.814 37.371 -1.868 1.00 91.25 86 ASP A CA 1
ATOM 700 C C . ASP A 1 86 ? -0.388 38.705 -1.252 1.00 91.25 86 ASP A C 1
ATOM 702 O O . ASP A 1 86 ? -0.242 38.837 -0.034 1.00 91.25 86 ASP A O 1
ATOM 706 N N . THR A 1 87 ? -0.211 39.714 -2.104 1.00 92.94 87 THR A N 1
ATOM 707 C CA . THR A 1 87 ? 0.054 41.099 -1.707 1.00 92.94 87 THR A CA 1
ATOM 708 C C . THR A 1 87 ? -1.261 41.866 -1.616 1.00 92.94 87 THR A C 1
ATOM 710 O O . THR A 1 87 ? -1.743 42.475 -2.569 1.00 92.94 87 THR A O 1
ATOM 713 N N . THR A 1 88 ? -1.884 41.819 -0.439 1.00 92.31 88 THR A N 1
ATOM 714 C CA . THR A 1 88 ? -3.009 42.710 -0.115 1.00 92.31 88 THR A CA 1
ATOM 715 C C . THR A 1 88 ? -2.432 44.005 0.473 1.00 92.31 88 THR A C 1
ATOM 717 O O . THR A 1 88 ? -1.424 43.924 1.178 1.00 92.31 88 THR A O 1
ATOM 720 N N . PRO A 1 89 ? -3.007 45.202 0.230 1.00 91.56 89 PRO A N 1
ATOM 721 C CA . PRO A 1 89 ? -2.476 46.450 0.782 1.00 91.56 89 PRO A CA 1
ATOM 722 C C . PRO A 1 89 ? -2.256 46.346 2.301 1.00 91.56 89 PRO A C 1
ATOM 724 O O . PRO A 1 89 ? -3.207 46.193 3.067 1.00 91.56 89 PRO A O 1
ATOM 727 N N . GLY A 1 90 ? -0.990 46.369 2.729 1.00 90.25 90 GLY A N 1
ATOM 728 C CA . GLY A 1 90 ? -0.582 46.281 4.135 1.00 90.25 90 GLY A CA 1
ATOM 729 C C . GLY A 1 90 ? -0.413 44.872 4.727 1.00 90.25 90 GLY A C 1
ATOM 730 O O . GLY A 1 90 ? -0.055 44.779 5.900 1.00 90.25 90 GLY A O 1
ATOM 731 N N . LYS A 1 91 ? -0.645 43.781 3.978 1.00 93.12 91 LYS A N 1
ATOM 732 C CA . LYS A 1 91 ? -0.357 42.401 4.421 1.00 93.12 91 LYS A CA 1
ATOM 733 C C . LYS A 1 91 ? 0.117 41.533 3.256 1.00 93.12 91 LYS A C 1
ATOM 735 O O . LYS A 1 91 ? -0.658 41.218 2.355 1.00 93.12 91 LYS A O 1
ATOM 740 N N . GLU A 1 92 ? 1.369 41.101 3.330 1.00 93.81 92 GLU A N 1
ATOM 741 C CA . GLU A 1 92 ? 1.920 40.055 2.474 1.00 93.81 92 GLU A CA 1
ATOM 742 C C . GLU A 1 92 ? 1.692 38.701 3.155 1.00 93.81 92 GLU A C 1
ATOM 744 O O . GLU A 1 92 ? 2.091 38.497 4.303 1.00 93.81 92 GLU A O 1
ATOM 749 N N . ARG A 1 93 ? 0.971 37.796 2.489 1.00 93.56 93 ARG A N 1
ATOM 750 C CA . ARG A 1 93 ? 0.764 36.423 2.962 1.00 93.56 93 ARG A CA 1
ATOM 751 C C . ARG A 1 93 ? 1.307 35.460 1.919 1.00 93.56 93 ARG A C 1
ATOM 753 O O . ARG A 1 93 ? 0.769 35.381 0.817 1.00 93.56 93 ARG A O 1
ATOM 760 N N . ALA A 1 94 ? 2.353 34.726 2.275 1.00 94.00 94 ALA A N 1
ATOM 761 C CA . ALA A 1 94 ? 2.813 33.593 1.487 1.00 94.00 94 ALA A CA 1
ATOM 762 C C . ALA A 1 94 ? 1.935 32.378 1.812 1.00 94.00 94 ALA A C 1
ATOM 764 O O . ALA A 1 94 ? 1.831 31.967 2.967 1.00 94.00 94 ALA A O 1
ATOM 765 N N . LEU A 1 95 ? 1.269 31.836 0.796 1.00 95.00 95 LEU A N 1
ATOM 766 C CA . LEU A 1 95 ? 0.588 30.550 0.861 1.00 95.00 95 LEU A CA 1
ATOM 767 C C . LEU A 1 95 ? 1.524 29.511 0.232 1.00 95.00 95 LEU A C 1
ATOM 769 O O . LEU A 1 95 ? 1.684 29.538 -0.995 1.00 95.00 95 LEU A O 1
ATOM 773 N N . PRO A 1 96 ? 2.158 28.639 1.038 1.00 96.88 96 PRO A N 1
ATOM 774 C CA . PRO A 1 96 ? 3.097 27.655 0.520 1.00 96.88 96 PRO A CA 1
ATOM 775 C C . PRO A 1 96 ? 2.379 26.655 -0.390 1.00 96.88 96 PRO A C 1
ATOM 777 O O . PRO A 1 96 ? 1.256 26.220 -0.116 1.00 96.88 96 PRO A O 1
ATOM 780 N N . GLY A 1 97 ? 3.025 26.313 -1.500 1.00 97.69 97 GLY A N 1
ATOM 781 C CA . GLY A 1 97 ? 2.607 25.238 -2.385 1.00 97.69 97 GLY A CA 1
ATOM 782 C C . GLY A 1 97 ? 3.081 23.873 -1.906 1.00 97.69 97 GLY A C 1
ATOM 783 O O . GLY A 1 97 ? 3.802 23.734 -0.922 1.00 97.69 97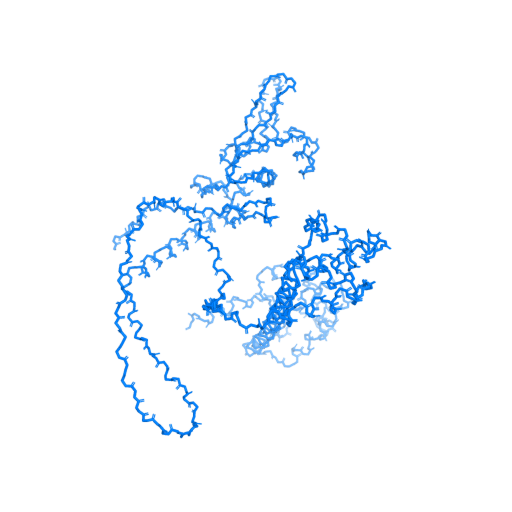 GLY A O 1
ATOM 784 N N . PHE A 1 98 ? 2.714 22.837 -2.656 1.00 98.31 98 PHE A N 1
ATOM 785 C CA . PHE A 1 98 ? 3.189 21.477 -2.403 1.00 98.31 98 PHE A CA 1
ATOM 786 C C . PHE A 1 98 ? 4.710 21.358 -2.536 1.00 98.31 98 PHE A C 1
ATOM 788 O O . PHE A 1 98 ? 5.316 20.609 -1.783 1.00 98.31 98 PHE A O 1
ATOM 795 N N . ILE A 1 99 ? 5.327 22.086 -3.474 1.00 98.19 99 ILE A N 1
ATOM 796 C CA . ILE A 1 99 ? 6.786 22.107 -3.635 1.00 98.19 99 ILE A CA 1
ATOM 797 C C . ILE A 1 99 ? 7.444 22.758 -2.412 1.00 98.19 99 ILE A C 1
ATOM 799 O O . ILE A 1 99 ? 8.385 22.183 -1.873 1.00 98.19 99 ILE A O 1
ATOM 803 N N . ASP A 1 100 ? 6.907 23.884 -1.932 1.00 97.81 100 ASP A N 1
ATOM 804 C CA . ASP A 1 100 ? 7.421 24.569 -0.737 1.00 97.81 100 ASP A CA 1
ATOM 805 C C . ASP A 1 100 ? 7.331 23.662 0.497 1.00 97.81 100 ASP A C 1
ATOM 807 O O . ASP A 1 100 ? 8.303 23.522 1.232 1.00 97.81 100 ASP A O 1
ATOM 811 N N . ALA A 1 101 ? 6.199 22.968 0.669 1.00 97.25 101 ALA A N 1
ATOM 812 C CA . ALA A 1 101 ? 6.005 22.018 1.762 1.00 97.25 101 ALA A CA 1
ATOM 813 C C . ALA A 1 101 ? 6.984 20.832 1.708 1.00 97.25 101 ALA A C 1
ATOM 815 O O . ALA A 1 101 ? 7.356 20.304 2.746 1.00 97.25 101 ALA A O 1
ATOM 816 N N . LEU A 1 102 ? 7.411 20.387 0.521 1.00 98.25 102 LEU A N 1
ATOM 817 C CA . LEU A 1 102 ? 8.433 19.339 0.391 1.00 98.25 102 LEU A CA 1
ATOM 818 C C . LEU A 1 102 ? 9.856 19.872 0.609 1.00 98.25 102 LEU A C 1
ATOM 820 O O . LEU A 1 102 ? 10.696 19.145 1.139 1.00 98.25 102 LEU A O 1
ATOM 824 N N . GLN A 1 103 ? 10.117 21.117 0.202 1.00 97.62 103 GLN A N 1
ATOM 825 C CA . GLN A 1 103 ? 11.391 21.806 0.419 1.00 97.62 103 GLN A CA 1
ATOM 826 C C . GLN A 1 103 ? 11.641 22.109 1.895 1.00 97.62 103 GLN A C 1
ATOM 828 O O . GLN A 1 103 ? 12.773 21.983 2.343 1.00 97.62 103 GLN A O 1
ATOM 833 N N . GLU A 1 104 ? 10.599 22.456 2.654 1.00 97.19 104 GLU A N 1
ATOM 834 C CA . GLU A 1 104 ? 10.681 22.737 4.095 1.00 97.19 104 GLU A CA 1
ATOM 835 C C . GLU A 1 104 ? 11.317 21.587 4.894 1.00 97.19 104 GLU A C 1
ATOM 837 O O . GLU A 1 104 ? 11.970 21.829 5.906 1.00 97.19 104 GLU A O 1
ATOM 842 N N . TYR A 1 105 ? 11.167 20.345 4.421 1.00 97.44 105 TYR A N 1
ATOM 843 C CA . TYR A 1 105 ? 11.686 19.152 5.089 1.00 97.44 105 TYR A CA 1
ATOM 844 C C . TYR A 1 105 ? 12.746 18.387 4.280 1.00 97.44 105 TYR A C 1
ATOM 846 O O . TYR A 1 105 ? 12.918 17.184 4.488 1.00 97.44 105 TYR A O 1
ATOM 854 N N . ASP A 1 106 ? 13.424 19.047 3.335 1.00 97.12 106 ASP A N 1
ATOM 855 C CA . ASP A 1 106 ? 14.509 18.463 2.528 1.00 97.12 106 ASP A CA 1
ATOM 856 C C . ASP A 1 106 ? 14.128 17.159 1.786 1.00 97.12 106 ASP A C 1
ATOM 858 O O . ASP A 1 106 ? 14.964 16.289 1.511 1.00 97.12 106 ASP A O 1
ATOM 862 N N . LEU A 1 107 ? 12.844 16.996 1.440 1.00 97.06 107 LEU A N 1
ATOM 863 C CA . LEU A 1 107 ? 12.384 15.864 0.629 1.00 97.06 107 LEU A CA 1
ATOM 864 C C . LEU A 1 107 ? 12.639 16.102 -0.859 1.00 97.06 107 LEU A C 1
ATOM 866 O O . LEU A 1 107 ? 12.912 15.161 -1.611 1.00 97.06 107 LEU A O 1
ATOM 870 N N . VAL A 1 108 ? 12.525 17.357 -1.292 1.00 98.19 108 VAL A N 1
ATOM 871 C CA . VAL A 1 108 ? 12.751 17.792 -2.671 1.00 98.19 108 VAL A CA 1
ATOM 872 C C . VAL A 1 108 ? 13.398 19.165 -2.653 1.00 98.19 108 VAL A C 1
ATOM 874 O O . VAL A 1 108 ? 12.900 20.041 -1.964 1.00 98.19 108 VAL A O 1
ATOM 877 N N . THR A 1 109 ? 14.407 19.389 -3.490 1.00 98.00 109 THR A N 1
ATOM 878 C CA . THR A 1 109 ? 14.916 20.727 -3.823 1.00 98.00 109 THR A CA 1
ATOM 879 C C . THR A 1 109 ? 14.532 21.057 -5.259 1.00 98.00 109 THR A C 1
ATOM 881 O O . THR A 1 109 ? 14.922 20.343 -6.183 1.00 98.00 109 THR A O 1
ATOM 884 N N . ALA A 1 110 ? 13.748 22.116 -5.468 1.00 97.88 110 ALA A N 1
ATOM 885 C CA . ALA A 1 110 ? 13.356 22.562 -6.801 1.00 97.88 110 ALA A CA 1
ATOM 886 C C . ALA A 1 110 ? 14.209 23.757 -7.250 1.00 97.88 110 ALA A C 1
ATOM 888 O O . ALA A 1 110 ? 14.173 24.829 -6.653 1.00 97.88 110 ALA A O 1
ATOM 889 N N . GLU A 1 111 ? 14.946 23.586 -8.344 1.00 97.75 111 GLU A N 1
ATOM 890 C CA . GLU A 1 111 ? 15.770 24.624 -8.961 1.00 97.75 111 GLU A CA 1
ATOM 891 C C . GLU A 1 111 ? 15.136 25.104 -10.265 1.00 97.75 111 GLU A C 1
ATOM 893 O O . GLU A 1 111 ? 14.746 24.304 -11.120 1.00 97.75 111 GLU A O 1
ATOM 898 N N . LEU A 1 112 ? 15.057 26.422 -10.451 1.00 96.81 112 LEU A N 1
ATOM 899 C CA . LEU A 1 112 ? 14.633 27.012 -11.715 1.00 96.81 112 LEU A CA 1
ATOM 900 C C . LEU A 1 112 ? 15.863 27.251 -12.594 1.00 96.81 112 LEU A C 1
ATOM 902 O O . LEU A 1 112 ? 16.703 28.092 -12.287 1.00 96.81 112 LEU A O 1
ATOM 906 N N . VAL A 1 113 ? 15.967 26.510 -13.695 1.00 97.12 113 VAL A N 1
ATOM 907 C CA . VAL A 1 113 ? 17.102 26.581 -14.623 1.00 97.12 113 VAL A CA 1
ATOM 908 C C . VAL A 1 113 ? 16.645 27.156 -15.961 1.00 97.12 113 VAL A C 1
ATOM 910 O O . VAL A 1 113 ? 15.618 26.739 -16.498 1.00 97.12 113 VAL A O 1
ATOM 913 N N . GLY A 1 114 ? 17.439 28.065 -16.529 1.00 95.12 114 GLY A N 1
ATOM 914 C CA . GLY A 1 114 ? 17.190 28.710 -17.823 1.00 95.12 114 GLY A CA 1
ATOM 915 C C . GLY A 1 114 ? 16.753 30.172 -17.700 1.00 95.12 114 GLY A C 1
ATOM 916 O O . GLY A 1 114 ? 16.516 30.679 -16.607 1.00 95.12 114 GLY A O 1
ATOM 917 N N . GLU A 1 115 ? 16.635 30.850 -18.841 1.00 94.06 115 GLU A N 1
ATOM 918 C CA . GLU A 1 115 ? 16.282 32.271 -18.917 1.00 94.06 115 GLU A CA 1
ATOM 919 C C . GLU A 1 115 ? 14.976 32.479 -19.695 1.00 94.06 115 GLU A C 1
ATOM 921 O O . GLU A 1 115 ? 14.709 31.820 -20.706 1.00 94.06 115 GLU A O 1
ATOM 926 N N . GLY A 1 116 ? 14.143 33.398 -19.199 1.00 93.44 116 GLY A N 1
ATOM 927 C CA . GLY A 1 116 ? 12.879 33.790 -19.822 1.00 93.44 116 GLY A CA 1
ATOM 928 C C . GLY A 1 116 ? 11.957 32.599 -20.137 1.00 93.44 116 GLY A C 1
ATOM 929 O O . GLY A 1 116 ? 11.614 31.836 -19.233 1.00 93.44 116 GLY A O 1
ATOM 930 N N . PRO A 1 117 ? 11.533 32.407 -21.400 1.00 91.19 117 PRO A N 1
ATOM 931 C CA . PRO A 1 117 ? 10.592 31.349 -21.775 1.00 91.19 117 PRO A CA 1
ATOM 932 C C . PRO A 1 117 ? 11.185 29.933 -21.698 1.00 91.19 117 PRO A C 1
ATOM 934 O O . PRO A 1 117 ? 10.433 28.963 -21.752 1.00 91.19 117 PRO A O 1
ATOM 937 N N . MET A 1 118 ? 12.511 29.800 -21.568 1.00 91.75 118 MET A N 1
ATOM 938 C CA . MET A 1 118 ? 13.205 28.511 -21.450 1.00 91.75 118 MET A CA 1
ATOM 939 C C . MET A 1 118 ? 13.385 28.064 -19.991 1.00 91.75 118 MET A C 1
ATOM 941 O O . MET A 1 118 ? 14.057 27.063 -19.734 1.00 91.75 118 MET A O 1
ATOM 945 N N . GLN A 1 119 ? 12.798 28.789 -19.033 1.00 95.50 119 GLN A N 1
ATOM 946 C CA . GLN A 1 119 ? 12.812 28.406 -17.626 1.00 95.50 119 GLN A CA 1
ATOM 947 C C . GLN A 1 119 ? 12.102 27.068 -17.409 1.00 95.50 119 GLN A C 1
ATOM 949 O O . GLN A 1 119 ? 10.939 26.877 -17.773 1.00 95.50 119 GLN A O 1
ATOM 954 N N . ARG A 1 120 ? 12.806 26.136 -16.769 1.00 96.25 120 ARG A N 1
ATOM 955 C CA . ARG A 1 120 ? 12.294 24.815 -16.397 1.00 96.25 120 ARG A CA 1
ATOM 956 C C . ARG A 1 120 ? 12.710 24.461 -14.981 1.00 96.25 120 ARG A C 1
ATOM 958 O O . ARG A 1 120 ? 13.777 24.860 -14.524 1.00 96.25 120 ARG A O 1
ATOM 965 N N . TYR A 1 121 ? 11.879 23.669 -14.319 1.00 97.75 121 TYR A N 1
ATOM 966 C CA . TYR A 1 121 ? 12.205 23.128 -13.008 1.00 97.75 121 TYR A CA 1
ATOM 967 C C . TYR A 1 121 ? 13.099 21.893 -13.147 1.00 97.75 121 TYR A C 1
ATOM 969 O O . TYR A 1 121 ? 12.852 21.015 -13.981 1.00 97.75 121 TYR A O 1
ATOM 977 N N . VAL A 1 122 ? 14.136 21.839 -12.321 1.00 97.88 122 VAL A N 1
ATOM 978 C CA . VAL A 1 122 ? 14.944 20.655 -12.042 1.00 97.88 122 VAL A CA 1
ATOM 979 C C . VAL A 1 122 ? 14.683 20.291 -10.587 1.00 97.88 122 VAL A C 1
ATOM 981 O O . VAL A 1 122 ? 14.869 21.120 -9.705 1.00 97.88 122 VAL A O 1
ATOM 984 N N . PHE A 1 123 ? 14.203 19.077 -10.344 1.00 98.19 123 PHE A N 1
ATOM 985 C CA . PHE A 1 123 ? 13.885 18.604 -9.001 1.00 98.19 123 PHE A CA 1
ATOM 986 C C . PHE A 1 123 ? 14.953 17.619 -8.550 1.00 98.19 123 PHE A C 1
ATOM 988 O O . PHE A 1 123 ? 15.194 16.626 -9.237 1.00 98.19 123 PHE A O 1
ATOM 995 N N . HIS A 1 124 ? 15.549 17.876 -7.393 1.00 97.62 124 HIS A N 1
ATOM 996 C CA . HIS A 1 124 ? 16.447 16.966 -6.691 1.00 97.62 124 HIS A CA 1
ATOM 997 C C . HIS A 1 124 ? 15.657 16.299 -5.569 1.00 97.62 124 HIS A C 1
ATOM 999 O O . HIS A 1 124 ? 15.321 16.933 -4.576 1.00 97.62 124 HIS A O 1
ATOM 1005 N N . VAL A 1 125 ? 15.291 15.039 -5.760 1.00 97.06 125 VAL A N 1
ATOM 1006 C CA . VAL A 1 125 ? 14.425 14.257 -4.877 1.00 97.06 125 VAL A CA 1
ATOM 1007 C C . VAL A 1 125 ? 15.284 13.406 -3.952 1.00 97.06 125 VAL A C 1
ATOM 1009 O O . VAL A 1 125 ? 16.103 12.603 -4.409 1.00 97.06 125 VAL A O 1
ATOM 1012 N N . ASN A 1 126 ? 15.061 13.531 -2.648 1.00 95.56 126 ASN A N 1
ATOM 1013 C CA . ASN A 1 126 ? 15.665 12.652 -1.660 1.00 95.56 126 ASN A CA 1
ATOM 1014 C C . ASN A 1 126 ? 14.977 11.282 -1.716 1.00 95.56 126 ASN A C 1
ATOM 1016 O O . ASN A 1 126 ? 13.843 11.135 -1.270 1.00 95.56 126 ASN A O 1
ATOM 1020 N N . LEU A 1 127 ? 15.638 10.273 -2.289 1.00 93.62 127 LEU A N 1
ATOM 1021 C CA . LEU A 1 127 ? 15.058 8.936 -2.485 1.00 93.62 127 LEU A CA 1
ATOM 1022 C C . LEU A 1 127 ? 14.968 8.105 -1.197 1.00 93.62 127 LEU A C 1
ATOM 1024 O O . LEU A 1 127 ? 14.297 7.071 -1.201 1.00 93.62 127 LEU A O 1
ATOM 1028 N N . THR A 1 128 ? 15.665 8.519 -0.141 1.00 92.19 128 THR A N 1
ATOM 1029 C CA . THR A 1 128 ? 15.792 7.799 1.132 1.00 92.19 128 THR A CA 1
ATOM 1030 C C . THR A 1 128 ? 15.769 8.811 2.276 1.00 92.19 128 THR A C 1
ATOM 1032 O O . THR A 1 128 ? 16.816 9.101 2.864 1.00 92.19 128 THR A O 1
ATOM 1035 N N . PRO A 1 129 ? 14.602 9.415 2.556 1.00 94.56 129 PRO A N 1
ATOM 1036 C CA . PRO A 1 129 ? 14.505 10.420 3.597 1.00 94.56 129 PRO A CA 1
ATOM 1037 C C . PRO A 1 129 ? 14.840 9.807 4.967 1.00 94.56 129 PRO A C 1
ATOM 1039 O O . PRO A 1 129 ? 14.526 8.636 5.212 1.00 94.56 129 PRO A O 1
ATOM 1042 N N . PRO A 1 130 ? 15.484 10.570 5.866 1.00 93.88 130 PRO A N 1
ATOM 1043 C CA . PRO A 1 130 ? 15.844 10.074 7.188 1.00 93.88 130 PRO A CA 1
ATOM 1044 C C . PRO A 1 130 ? 14.601 9.829 8.061 1.00 93.88 130 PRO A C 1
ATOM 1046 O O . PRO A 1 130 ? 13.462 10.143 7.692 1.00 93.88 130 PRO A O 1
ATOM 1049 N N . LEU A 1 131 ? 14.822 9.266 9.254 1.00 95.12 131 LEU A N 1
ATOM 1050 C CA . LEU A 1 131 ? 13.806 9.282 10.306 1.00 95.12 131 LEU A CA 1
ATOM 1051 C C . LEU A 1 131 ? 13.457 10.734 10.651 1.00 95.12 131 LEU A C 1
ATOM 1053 O O . LEU A 1 131 ? 14.319 11.611 10.602 1.00 95.12 131 LEU A O 1
ATOM 1057 N N . LEU A 1 132 ? 12.205 10.963 11.044 1.00 96.75 132 LEU A N 1
ATOM 1058 C CA . LEU A 1 132 ? 11.778 12.261 11.548 1.00 96.75 132 LEU A CA 1
ATOM 1059 C C . LEU A 1 132 ? 12.578 12.650 12.791 1.00 96.75 132 LEU A C 1
ATOM 1061 O O . LEU A 1 132 ? 12.773 11.820 13.687 1.00 96.75 132 LEU A O 1
ATOM 1065 N N . THR A 1 133 ? 12.980 13.917 12.856 1.00 96.00 133 THR A N 1
ATOM 1066 C CA . THR A 1 133 ? 13.602 14.507 14.045 1.00 96.00 133 THR A CA 1
ATOM 1067 C C . THR A 1 133 ? 12.593 14.585 15.191 1.00 96.00 133 THR A C 1
ATOM 1069 O O . THR A 1 133 ? 11.381 14.568 14.971 1.00 96.00 133 THR A O 1
ATOM 1072 N N . SER A 1 134 ? 13.071 14.693 16.433 1.00 95.62 134 SER A N 1
ATOM 1073 C CA . SER A 1 134 ? 12.187 14.824 17.601 1.00 95.62 134 SER A CA 1
ATOM 1074 C C . SER A 1 134 ? 11.230 16.016 17.467 1.00 95.62 134 SER A C 1
ATOM 1076 O O . SER A 1 134 ? 10.036 15.860 17.703 1.00 95.62 134 SER A O 1
ATOM 1078 N N . GLU A 1 135 ? 11.724 17.158 16.979 1.00 97.06 135 GLU A N 1
ATOM 1079 C CA . GLU A 1 135 ? 10.919 18.363 16.722 1.00 97.06 135 GLU A CA 1
ATOM 1080 C C . GLU A 1 135 ? 9.823 18.108 15.676 1.00 97.06 135 GLU A C 1
ATOM 1082 O O . GLU A 1 135 ? 8.667 18.480 15.866 1.00 97.06 135 GLU A O 1
ATOM 1087 N N . GLN A 1 136 ? 10.147 17.398 14.591 1.00 97.50 136 GLN A N 1
ATOM 1088 C CA . GLN A 1 136 ? 9.160 17.017 13.577 1.00 97.50 136 GLN A CA 1
ATOM 1089 C C . GLN A 1 136 ? 8.109 16.060 14.147 1.00 97.50 136 GLN A C 1
ATOM 1091 O O . GLN A 1 136 ? 6.924 16.193 13.843 1.00 97.50 136 GLN A O 1
ATOM 1096 N N . VAL A 1 137 ? 8.507 15.110 14.998 1.00 97.69 137 VAL A N 1
ATOM 1097 C CA . VAL A 1 137 ? 7.568 14.190 15.653 1.00 97.69 137 VAL A CA 1
ATOM 1098 C C . VAL A 1 137 ? 6.615 14.944 16.576 1.00 97.69 137 VAL A C 1
ATOM 1100 O O . VAL A 1 137 ? 5.432 14.610 16.603 1.00 97.69 137 VAL A O 1
ATOM 1103 N N . GLU A 1 138 ? 7.068 15.985 17.274 1.00 97.56 138 GLU A N 1
ATOM 1104 C CA . GLU A 1 138 ? 6.211 16.798 18.149 1.00 97.56 138 GLU A CA 1
ATOM 1105 C C . GLU A 1 138 ? 5.057 17.481 17.399 1.00 97.56 138 GLU A C 1
ATOM 1107 O O . GLU A 1 138 ? 3.976 17.654 17.966 1.00 97.56 138 GLU A O 1
ATOM 1112 N N . THR A 1 139 ? 5.233 17.785 16.108 1.00 97.12 139 THR A N 1
ATOM 1113 C CA . THR A 1 139 ? 4.158 18.335 15.260 1.00 97.12 139 THR A CA 1
ATOM 1114 C C . THR A 1 139 ? 3.078 17.306 14.895 1.00 97.12 139 THR A C 1
ATOM 1116 O O . THR A 1 139 ? 1.966 17.671 14.504 1.00 97.12 139 THR A O 1
ATOM 1119 N N . LEU A 1 140 ? 3.368 16.005 15.027 1.00 97.12 140 LEU A N 1
ATOM 1120 C CA . LEU A 1 140 ? 2.430 14.940 14.680 1.00 97.12 140 LEU A CA 1
ATOM 1121 C C . LEU A 1 140 ? 1.321 14.785 15.733 1.00 97.12 140 LEU A C 1
ATOM 1123 O O . LEU A 1 140 ? 1.512 15.106 16.903 1.00 97.12 140 LEU A O 1
ATOM 1127 N N . PRO A 1 141 ? 0.168 14.182 15.388 1.00 96.62 141 PRO A N 1
ATOM 1128 C CA . PRO A 1 141 ? -0.842 13.821 16.381 1.00 96.62 141 PRO A CA 1
ATOM 1129 C C . PRO A 1 141 ? -0.292 12.862 17.450 1.00 96.62 141 PRO A C 1
ATOM 1131 O O . PRO A 1 141 ? 0.388 11.891 17.117 1.00 96.62 141 PRO A O 1
ATOM 1134 N N . GLN A 1 142 ? -0.679 13.053 18.716 1.00 97.06 142 GLN A N 1
ATOM 1135 C CA . GLN A 1 142 ? -0.247 12.239 19.869 1.00 97.06 142 GLN A CA 1
ATOM 1136 C C . GLN A 1 142 ? -0.252 10.708 19.633 1.00 97.06 142 GLN A C 1
ATOM 1138 O O . GLN A 1 142 ? 0.735 10.043 19.961 1.00 97.06 142 GLN A O 1
ATOM 1143 N N . PRO A 1 143 ? -1.283 10.103 19.000 1.00 96.38 143 PRO A N 1
ATOM 1144 C CA . PRO A 1 143 ? -1.257 8.669 18.702 1.00 96.38 143 PRO A CA 1
ATOM 1145 C C . PRO A 1 143 ? -0.116 8.247 17.764 1.00 96.38 143 PRO A C 1
ATOM 1147 O O . PRO A 1 143 ? 0.394 7.135 17.887 1.00 96.38 143 PRO A O 1
ATOM 1150 N N . MET A 1 144 ? 0.284 9.108 16.823 1.00 96.25 144 MET A N 1
ATOM 1151 C CA . MET A 1 144 ? 1.408 8.857 15.914 1.00 96.25 144 MET A CA 1
ATOM 1152 C C . MET A 1 144 ? 2.747 9.016 16.626 1.00 96.25 144 MET A C 1
ATOM 1154 O O . MET A 1 144 ? 3.620 8.181 16.416 1.00 96.25 144 MET A O 1
ATOM 1158 N N . GLN A 1 145 ? 2.885 10.002 17.517 1.00 97.75 145 GLN A N 1
ATOM 1159 C CA . GLN A 1 145 ? 4.086 10.165 18.346 1.00 97.75 145 GLN A CA 1
ATOM 1160 C C . GLN A 1 145 ? 4.363 8.897 19.164 1.00 97.75 145 GLN A C 1
ATOM 1162 O O . GLN A 1 145 ? 5.457 8.336 19.118 1.00 97.75 145 GLN A O 1
ATOM 1167 N N . LYS A 1 146 ? 3.328 8.365 19.834 1.00 96.88 146 LYS A N 1
ATOM 1168 C CA . LYS A 1 146 ? 3.427 7.115 20.603 1.00 96.88 146 LYS A CA 1
ATOM 1169 C C . LYS A 1 146 ? 3.836 5.927 19.728 1.00 96.88 146 LYS A C 1
ATOM 1171 O O . LYS A 1 146 ? 4.680 5.133 20.138 1.00 96.88 146 LYS A O 1
ATOM 1176 N N . LYS A 1 147 ? 3.252 5.792 18.532 1.00 95.75 147 LYS A N 1
ATOM 1177 C CA . LYS A 1 147 ? 3.602 4.711 17.594 1.00 95.75 147 LYS A CA 1
ATOM 1178 C C . LYS A 1 147 ? 5.025 4.844 17.054 1.00 95.75 147 LYS A C 1
ATOM 1180 O O . LYS A 1 147 ? 5.703 3.828 16.919 1.00 95.75 147 LYS A O 1
ATOM 1185 N N . HIS A 1 148 ? 5.482 6.065 16.784 1.00 97.12 148 HIS A N 1
ATOM 1186 C CA . HIS A 1 148 ? 6.856 6.331 16.358 1.00 97.12 148 HIS A CA 1
ATOM 1187 C C . HIS A 1 148 ? 7.842 5.903 17.448 1.00 97.12 148 HIS A C 1
ATOM 1189 O O . HIS A 1 148 ? 8.717 5.082 17.182 1.00 97.12 148 HIS A O 1
ATOM 1195 N N . ALA A 1 149 ? 7.609 6.316 18.697 1.00 95.69 149 ALA A N 1
ATOM 1196 C CA . ALA A 1 149 ? 8.432 5.911 19.836 1.00 95.69 149 ALA A CA 1
ATOM 1197 C C . ALA A 1 149 ? 8.454 4.382 20.042 1.00 95.69 149 ALA A C 1
ATOM 1199 O O . ALA A 1 149 ? 9.511 3.799 20.282 1.00 95.69 149 ALA A O 1
ATOM 1200 N N . GLN A 1 150 ? 7.304 3.710 19.905 1.00 95.44 150 GLN A N 1
ATOM 1201 C CA . GLN A 1 150 ? 7.219 2.245 19.971 1.00 95.44 150 GLN A CA 1
ATOM 1202 C C . GLN A 1 150 ? 8.018 1.564 18.856 1.00 95.44 150 GLN A C 1
ATOM 1204 O O . GLN A 1 150 ? 8.684 0.557 19.102 1.00 95.44 150 GLN A O 1
ATOM 1209 N N . LEU A 1 151 ? 7.958 2.104 17.636 1.00 94.62 151 LEU A N 1
ATOM 1210 C CA . LEU A 1 151 ? 8.712 1.583 16.504 1.00 94.62 151 LEU A CA 1
ATOM 1211 C C . LEU A 1 151 ? 10.218 1.715 16.742 1.00 94.62 151 LEU A C 1
ATOM 1213 O O . LEU A 1 151 ? 10.929 0.730 16.569 1.00 94.62 151 LEU A O 1
ATOM 1217 N N . LEU A 1 152 ? 10.693 2.883 17.184 1.00 92.62 152 LEU A N 1
ATOM 1218 C CA . LEU A 1 152 ? 12.108 3.080 17.505 1.00 92.62 152 LEU A CA 1
ATOM 1219 C C . LEU A 1 152 ? 12.568 2.139 18.619 1.00 92.62 152 LEU A C 1
ATOM 1221 O O . LEU A 1 152 ? 13.587 1.475 18.468 1.00 92.62 152 LEU A O 1
ATOM 1225 N N . ALA A 1 153 ? 11.780 1.993 19.688 1.00 92.50 153 ALA A N 1
ATOM 1226 C CA . ALA A 1 153 ? 12.089 1.052 20.762 1.00 92.50 153 ALA A CA 1
ATOM 1227 C C . ALA A 1 153 ? 12.223 -0.391 20.244 1.00 92.50 153 ALA A C 1
ATOM 1229 O O . ALA A 1 153 ? 13.145 -1.106 20.638 1.00 92.50 153 ALA A O 1
ATOM 1230 N N . LYS A 1 154 ? 11.338 -0.810 19.328 1.00 92.81 154 LYS A N 1
ATOM 1231 C CA . LYS A 1 154 ? 11.402 -2.130 18.693 1.00 92.81 154 LYS A CA 1
ATOM 1232 C C . LYS A 1 154 ? 12.654 -2.287 17.825 1.00 92.81 154 LYS A C 1
ATOM 1234 O O . LYS A 1 154 ? 13.338 -3.299 17.947 1.00 92.81 154 LYS A O 1
ATOM 1239 N N . VAL A 1 155 ? 12.981 -1.290 17.001 1.00 88.62 155 VAL A N 1
ATOM 1240 C CA . VAL A 1 155 ? 14.189 -1.295 16.155 1.00 88.62 155 VAL A CA 1
ATOM 1241 C C . VAL A 1 155 ? 15.450 -1.399 17.014 1.00 88.62 155 VAL A C 1
ATOM 1243 O O . VAL A 1 155 ? 16.313 -2.225 16.730 1.00 88.62 155 VAL A O 1
ATOM 1246 N N . THR A 1 156 ? 15.533 -0.646 18.112 1.00 89.19 156 THR A N 1
ATOM 1247 C CA . THR A 1 156 ? 16.662 -0.721 19.050 1.00 89.19 156 THR A CA 1
ATOM 1248 C C . THR A 1 156 ? 16.773 -2.101 19.701 1.00 89.19 156 THR A C 1
ATOM 1250 O O . THR A 1 156 ? 17.869 -2.651 19.796 1.00 89.19 156 THR A O 1
ATOM 1253 N N . GLN A 1 157 ? 15.655 -2.706 20.117 1.00 92.44 157 GLN A N 1
ATOM 1254 C CA . GLN A 1 157 ? 15.650 -4.067 20.671 1.00 92.44 157 GLN A CA 1
ATOM 1255 C C . GLN A 1 157 ? 16.118 -5.110 19.649 1.00 92.44 157 GLN A C 1
ATOM 1257 O O . GLN A 1 157 ? 16.900 -5.999 19.989 1.00 92.44 157 GLN A O 1
ATOM 1262 N N . GLU A 1 158 ? 15.662 -5.006 18.400 1.00 91.44 158 GLU A N 1
ATOM 1263 C CA . GLU A 1 158 ? 16.078 -5.897 17.315 1.00 91.44 158 GLU A CA 1
ATOM 1264 C C . GLU A 1 158 ? 17.562 -5.723 16.977 1.00 91.44 158 GLU A C 1
ATOM 1266 O O . GLU A 1 158 ? 18.260 -6.722 16.797 1.00 91.44 158 GLU A O 1
ATOM 1271 N N . ALA A 1 159 ? 18.069 -4.488 16.974 1.00 87.19 159 ALA A N 1
ATOM 1272 C CA . ALA A 1 159 ? 19.486 -4.196 16.775 1.00 87.19 159 ALA A CA 1
ATOM 1273 C C . ALA A 1 159 ? 20.358 -4.819 17.879 1.00 87.19 159 ALA A C 1
ATOM 1275 O O . ALA A 1 159 ? 21.310 -5.536 17.570 1.00 87.19 159 ALA A O 1
ATOM 1276 N N . ILE A 1 160 ? 19.983 -4.643 19.153 1.00 90.62 160 ILE A N 1
ATOM 1277 C CA . ILE A 1 160 ? 20.672 -5.264 20.298 1.00 90.62 160 ILE A CA 1
ATOM 1278 C C . ILE A 1 160 ? 20.643 -6.792 20.180 1.00 90.62 160 ILE A C 1
ATOM 1280 O O . ILE A 1 160 ? 21.658 -7.457 20.382 1.00 90.62 160 ILE A O 1
ATOM 1284 N N . LYS A 1 161 ? 19.491 -7.371 19.821 1.00 92.50 161 LYS A N 1
ATOM 1285 C CA . LYS A 1 161 ? 19.354 -8.820 19.624 1.00 92.50 161 LYS A CA 1
ATOM 1286 C C . LYS A 1 161 ? 20.268 -9.322 18.504 1.00 92.50 161 LYS A C 1
ATOM 1288 O O . LYS A 1 161 ? 20.891 -10.372 18.648 1.00 92.50 161 LYS A O 1
ATOM 1293 N N . LEU A 1 162 ? 20.363 -8.587 17.398 1.00 89.56 162 LEU A N 1
ATOM 1294 C CA . LEU A 1 162 ? 21.245 -8.921 16.282 1.00 89.56 162 LEU A CA 1
ATOM 1295 C C . LEU A 1 162 ? 22.722 -8.853 16.697 1.00 89.56 162 LEU A C 1
ATOM 1297 O O . LEU A 1 162 ? 23.502 -9.727 16.328 1.00 89.56 162 LEU A O 1
ATOM 1301 N N . GLU A 1 163 ? 23.107 -7.844 17.476 1.00 91.19 163 GLU A N 1
ATOM 1302 C CA . GLU A 1 163 ? 24.464 -7.708 18.008 1.00 91.19 163 GLU A CA 1
ATOM 1303 C C . GLU A 1 163 ? 24.811 -8.850 18.972 1.00 91.19 163 GLU A C 1
ATOM 1305 O O . GLU A 1 163 ? 25.870 -9.459 18.844 1.00 91.19 163 GLU A O 1
ATOM 1310 N N . GLN A 1 164 ? 23.885 -9.235 19.855 1.00 91.69 164 GLN A N 1
ATOM 1311 C CA . GLN A 1 164 ? 24.040 -10.401 20.731 1.00 91.69 164 GLN A CA 1
ATOM 1312 C C . GLN A 1 164 ? 24.199 -11.704 19.939 1.00 91.69 164 GLN A C 1
ATOM 1314 O O . GLN A 1 164 ? 25.038 -12.532 20.287 1.00 91.69 164 GLN A O 1
ATOM 1319 N N . LEU A 1 165 ? 23.437 -11.883 18.855 1.00 90.12 165 LEU A N 1
ATOM 1320 C CA . LEU A 1 165 ? 23.571 -13.043 17.969 1.00 90.12 165 LEU A CA 1
ATOM 1321 C C . LEU A 1 165 ? 24.909 -13.055 17.219 1.00 90.12 165 LEU A C 1
ATOM 1323 O O . LEU A 1 165 ? 25.467 -14.127 17.008 1.00 90.12 165 LEU A O 1
ATOM 1327 N N . LYS A 1 166 ? 25.432 -11.885 16.836 1.00 90.94 166 LYS A N 1
ATOM 1328 C CA . LYS A 1 166 ? 26.762 -11.753 16.219 1.00 90.94 166 LYS A CA 1
ATOM 1329 C C . LYS A 1 166 ? 27.897 -11.993 17.219 1.00 90.94 166 LYS A C 1
ATOM 1331 O O . LYS A 1 166 ? 28.934 -12.518 16.829 1.00 90.94 166 LYS A O 1
ATOM 1336 N N . ALA A 1 167 ? 27.711 -11.599 18.479 1.00 90.81 167 ALA A N 1
ATOM 1337 C CA . ALA A 1 167 ? 28.687 -11.779 19.552 1.00 90.81 167 ALA A CA 1
ATOM 1338 C C . ALA A 1 167 ? 28.680 -13.199 20.140 1.00 90.81 167 ALA A C 1
ATOM 1340 O O . ALA A 1 167 ? 29.677 -13.627 20.724 1.00 90.81 167 ALA A O 1
ATOM 1341 N N . ALA A 1 168 ? 27.573 -13.935 20.003 1.00 87.62 168 ALA A N 1
ATOM 1342 C CA . ALA A 1 168 ? 27.509 -15.325 20.418 1.00 87.62 168 ALA A CA 1
ATOM 1343 C C . ALA A 1 168 ? 28.557 -16.139 19.633 1.00 87.62 168 ALA A C 1
ATOM 1345 O O . ALA A 1 168 ? 28.587 -16.063 18.400 1.00 87.62 168 ALA A O 1
ATOM 1346 N N . PRO A 1 169 ? 29.424 -16.920 20.310 1.00 87.50 169 PRO A N 1
ATOM 1347 C CA . PRO A 1 169 ? 30.373 -17.780 19.617 1.00 87.50 169 PRO A CA 1
ATOM 1348 C C . PRO A 1 169 ? 29.594 -18.690 18.666 1.00 87.50 169 PRO A C 1
ATOM 1350 O O . PRO A 1 169 ? 28.492 -19.116 19.033 1.00 87.50 169 PRO A O 1
ATOM 1353 N N . PRO A 1 170 ? 30.127 -18.989 17.463 1.00 76.94 170 PRO A N 1
ATOM 1354 C CA . PRO A 1 170 ? 29.446 -19.853 16.515 1.00 76.94 170 PRO A CA 1
AT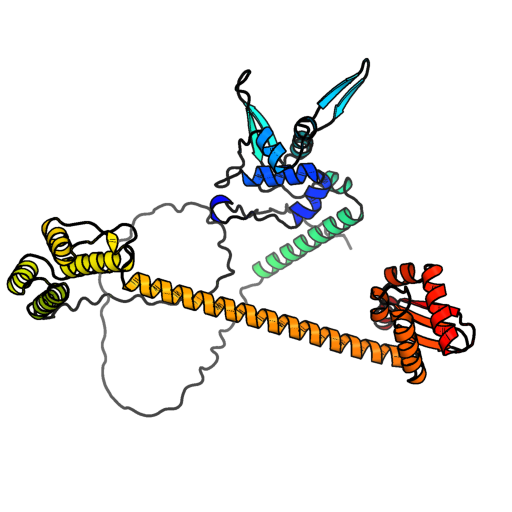OM 1355 C C . PRO A 1 170 ? 29.091 -21.126 17.263 1.00 76.94 170 PRO A C 1
ATOM 1357 O O . PRO A 1 170 ? 29.979 -21.855 17.716 1.00 76.94 170 PRO A O 1
ATOM 1360 N N . VAL A 1 171 ? 27.788 -21.334 17.474 1.00 75.06 171 VAL A N 1
ATOM 1361 C CA . VAL A 1 171 ? 27.291 -22.536 18.124 1.00 75.06 171 VAL A CA 1
ATOM 1362 C C . VAL A 1 171 ? 27.906 -23.657 17.320 1.00 75.06 171 VAL A C 1
ATOM 1364 O O . VAL A 1 171 ? 27.688 -23.746 16.111 1.00 75.06 171 VAL A O 1
ATOM 1367 N N . ASN A 1 172 ? 28.769 -24.439 17.966 1.00 67.06 172 ASN A N 1
ATOM 1368 C CA . ASN A 1 172 ? 29.395 -25.588 17.353 1.00 67.06 172 ASN A CA 1
ATOM 1369 C C . ASN A 1 172 ? 28.259 -26.595 17.190 1.00 67.06 172 ASN A C 1
ATOM 1371 O O . ASN A 1 172 ? 28.036 -27.450 18.049 1.00 67.06 172 ASN A O 1
ATOM 1375 N N . VAL A 1 173 ? 27.448 -26.387 16.147 1.00 64.19 173 VAL A N 1
ATOM 1376 C CA . VAL A 1 173 ? 26.401 -27.286 15.702 1.00 64.19 173 VAL A CA 1
ATOM 1377 C C . VAL A 1 173 ? 27.189 -28.501 15.276 1.00 64.19 173 VAL A C 1
ATOM 1379 O O . VAL A 1 173 ? 27.617 -28.613 14.127 1.00 64.19 173 VAL A O 1
ATOM 1382 N N . LYS A 1 174 ? 27.467 -29.378 16.251 1.00 61.12 174 LYS A N 1
ATOM 1383 C CA . LYS A 1 174 ? 27.893 -30.742 16.007 1.00 61.12 174 LYS A CA 1
ATOM 1384 C C . LYS A 1 174 ? 26.924 -31.209 14.954 1.00 61.12 174 LYS A C 1
ATOM 1386 O O . LYS A 1 174 ? 25.734 -31.344 15.227 1.00 61.12 174 LYS A O 1
ATOM 1391 N N . LYS A 1 175 ? 27.447 -31.332 13.738 1.00 56.38 175 LYS A N 1
ATOM 1392 C CA . LYS A 1 175 ? 26.766 -31.878 12.586 1.00 56.38 175 LYS A CA 1
ATOM 1393 C C . LYS A 1 175 ? 26.409 -33.286 13.034 1.00 56.38 175 LYS A C 1
ATOM 1395 O O . LYS A 1 175 ? 27.215 -34.203 12.914 1.00 56.38 175 LYS A O 1
ATOM 1400 N N . THR A 1 176 ? 25.257 -33.442 13.677 1.00 53.22 176 THR A N 1
ATOM 1401 C CA . THR A 1 176 ? 24.604 -34.723 13.848 1.00 53.22 176 THR A CA 1
ATOM 1402 C C . THR A 1 176 ? 24.273 -35.096 12.426 1.00 53.22 176 THR A C 1
ATOM 1404 O O . THR A 1 176 ? 23.258 -34.693 11.863 1.00 53.22 176 THR A O 1
ATOM 1407 N N . ILE A 1 177 ? 25.244 -35.761 11.800 1.00 51.31 177 ILE A N 1
ATOM 1408 C CA . ILE A 1 177 ? 25.058 -36.565 10.614 1.00 51.31 177 ILE A CA 1
ATOM 1409 C C . ILE A 1 177 ? 23.880 -37.445 11.001 1.00 51.31 177 ILE A C 1
ATOM 1411 O O . ILE A 1 177 ? 24.033 -38.389 11.775 1.00 51.31 177 ILE A O 1
ATOM 1415 N N . ARG A 1 178 ? 22.674 -37.051 10.577 1.00 46.06 178 ARG A N 1
ATOM 1416 C CA . ARG A 1 178 ? 21.524 -37.936 10.652 1.00 46.06 178 ARG A CA 1
ATOM 1417 C C . ARG A 1 178 ? 21.974 -39.174 9.882 1.00 46.06 178 ARG A C 1
ATOM 1419 O O . ARG A 1 178 ? 22.389 -39.014 8.730 1.00 46.06 178 ARG A O 1
ATOM 1426 N N . PRO A 1 179 ? 22.010 -40.359 10.510 1.00 47.81 179 PRO A N 1
ATOM 1427 C CA . PRO A 1 179 ? 22.358 -41.567 9.793 1.00 47.81 179 PRO A CA 1
ATOM 1428 C C . PRO A 1 179 ? 21.376 -41.682 8.632 1.00 47.81 179 PRO A C 1
ATOM 1430 O O . PRO A 1 179 ? 20.161 -41.698 8.825 1.00 47.81 179 PRO A O 1
ATOM 1433 N N . ASN A 1 180 ? 21.928 -41.657 7.423 1.00 46.28 180 ASN A N 1
ATOM 1434 C CA . ASN A 1 180 ? 21.187 -41.919 6.204 1.00 46.28 180 ASN A CA 1
ATOM 1435 C C . ASN A 1 180 ? 20.488 -43.276 6.398 1.00 46.28 180 ASN A C 1
ATOM 1437 O O . ASN A 1 180 ? 21.183 -44.238 6.746 1.00 46.28 180 ASN A O 1
ATOM 1441 N N . PRO A 1 181 ? 19.161 -43.396 6.221 1.00 50.50 181 PRO A N 1
ATOM 1442 C CA . PRO A 1 181 ? 18.528 -44.703 6.197 1.00 50.50 181 PRO A CA 1
ATOM 1443 C C . PRO A 1 181 ? 19.075 -45.442 4.975 1.00 50.50 181 PRO A C 1
ATOM 1445 O O . PRO A 1 181 ? 18.757 -45.130 3.830 1.00 50.50 181 PRO A O 1
ATOM 1448 N N . SER A 1 182 ? 19.995 -46.368 5.236 1.00 43.34 182 SER A N 1
ATOM 1449 C CA . SER A 1 182 ? 20.588 -47.225 4.221 1.00 43.34 182 SER A CA 1
ATOM 1450 C C . SER A 1 182 ? 19.490 -48.116 3.626 1.00 43.34 182 SER A C 1
ATOM 1452 O O . SER A 1 182 ? 18.784 -48.783 4.390 1.00 43.34 182 SER A O 1
ATOM 1454 N N . PRO A 1 183 ? 19.328 -48.161 2.293 1.00 50.75 183 PRO A N 1
ATOM 1455 C CA . PRO A 1 183 ? 18.523 -49.179 1.655 1.00 50.75 183 PRO A CA 1
ATOM 1456 C C . PRO A 1 183 ? 19.318 -50.484 1.654 1.00 50.75 183 PRO A C 1
ATOM 1458 O O . PRO A 1 183 ? 20.389 -50.611 1.065 1.00 50.75 183 PRO A O 1
ATOM 1461 N N . ASN A 1 184 ? 18.763 -51.453 2.363 1.00 48.59 184 ASN A N 1
ATOM 1462 C CA . ASN A 1 184 ? 19.201 -52.834 2.411 1.00 48.59 184 ASN A CA 1
ATOM 1463 C C . ASN A 1 184 ? 19.130 -53.450 0.995 1.00 48.59 184 ASN A C 1
ATOM 1465 O O . ASN A 1 184 ? 18.057 -53.436 0.392 1.00 48.59 184 ASN A O 1
ATOM 1469 N N . GLY A 1 185 ? 20.229 -54.004 0.459 1.00 40.56 185 GLY A N 1
ATOM 1470 C CA . GLY A 1 185 ? 20.185 -54.622 -0.877 1.00 40.56 185 GLY A CA 1
ATOM 1471 C C . GLY A 1 185 ? 21.485 -55.147 -1.501 1.00 40.56 185 GLY A C 1
ATOM 1472 O O . GLY A 1 185 ? 21.856 -54.686 -2.566 1.00 40.56 185 GLY A O 1
ATOM 1473 N N . LYS A 1 186 ? 22.107 -56.152 -0.866 1.00 39.84 186 LYS A N 1
ATOM 1474 C CA . LYS A 1 186 ? 22.835 -57.316 -1.445 1.00 39.84 186 LYS A CA 1
ATOM 1475 C C . LYS A 1 186 ? 23.945 -57.149 -2.518 1.00 39.84 186 LYS A C 1
ATOM 1477 O O . LYS A 1 186 ? 23.691 -56.856 -3.675 1.00 39.84 186 LYS A O 1
ATOM 1482 N N . ASN A 1 187 ? 25.115 -57.663 -2.111 1.00 41.31 187 ASN A N 1
ATOM 1483 C CA . ASN A 1 187 ? 26.042 -58.588 -2.794 1.00 41.31 187 ASN A CA 1
ATOM 1484 C C . ASN A 1 187 ? 26.706 -58.206 -4.130 1.00 41.31 187 ASN A C 1
ATOM 1486 O O . ASN A 1 187 ? 26.078 -58.199 -5.181 1.00 41.31 187 ASN A O 1
ATOM 1490 N N . GLY A 1 188 ? 28.042 -58.145 -4.096 1.00 35.06 188 GLY A N 1
ATOM 1491 C CA . GLY A 1 188 ? 28.895 -58.279 -5.276 1.00 35.06 188 GLY A CA 1
ATOM 1492 C C . GLY A 1 188 ? 30.377 -58.087 -4.956 1.00 35.06 188 GLY A C 1
ATOM 1493 O O . GLY A 1 188 ? 30.869 -56.966 -4.955 1.00 35.06 188 GLY A O 1
ATOM 1494 N N . SER A 1 189 ? 31.077 -59.182 -4.662 1.00 42.88 189 SER A N 1
ATOM 1495 C CA . SER A 1 189 ? 32.534 -59.256 -4.509 1.00 42.88 189 SER A CA 1
ATOM 1496 C C . SER A 1 189 ? 33.286 -58.858 -5.787 1.00 42.88 189 SER A C 1
ATOM 1498 O O . SER A 1 189 ? 32.987 -59.399 -6.844 1.00 42.88 189 SER A O 1
ATOM 1500 N N . SER A 1 190 ? 34.319 -58.018 -5.666 1.00 35.88 190 SER A N 1
ATOM 1501 C CA . SER A 1 190 ? 35.559 -58.030 -6.476 1.00 35.88 190 SER A CA 1
ATOM 1502 C C . SER A 1 190 ? 36.505 -56.979 -5.877 1.00 35.88 190 SER A C 1
ATOM 1504 O O . SER A 1 190 ? 36.188 -55.798 -5.861 1.00 35.88 190 SER A O 1
ATOM 1506 N N . ALA A 1 191 ? 37.529 -57.355 -5.112 1.00 40.22 191 ALA A N 1
ATOM 1507 C CA . ALA A 1 191 ? 38.874 -57.678 -5.592 1.00 40.22 191 ALA A CA 1
ATOM 1508 C C . ALA A 1 191 ? 39.499 -56.606 -6.512 1.00 40.22 191 ALA A C 1
ATOM 1510 O O . ALA A 1 191 ? 39.150 -56.512 -7.683 1.00 40.22 191 ALA A O 1
ATOM 1511 N N . GLY A 1 192 ? 40.501 -55.902 -5.967 1.00 37.00 192 GLY A N 1
ATOM 1512 C CA . GLY A 1 192 ? 41.708 -55.488 -6.691 1.00 37.00 192 GLY A CA 1
ATOM 1513 C C . GLY A 1 192 ? 41.688 -54.115 -7.362 1.00 37.00 192 GLY A C 1
ATOM 1514 O O . GLY A 1 192 ? 40.936 -53.883 -8.298 1.00 37.00 192 GLY A O 1
ATOM 1515 N N . GLY A 1 193 ? 42.613 -53.240 -6.956 1.00 33.56 193 GLY A N 1
ATOM 1516 C CA . GLY A 1 193 ? 43.000 -52.092 -7.778 1.00 33.56 193 GLY A CA 1
ATOM 1517 C C . GLY A 1 193 ? 43.572 -50.923 -6.992 1.00 33.56 193 GLY A C 1
ATOM 1518 O O . GLY A 1 193 ? 42.907 -49.907 -6.824 1.00 33.56 193 GLY A O 1
ATOM 1519 N N . GLY A 1 194 ? 44.813 -51.055 -6.519 1.00 45.28 194 GLY A N 1
ATOM 1520 C CA . GLY A 1 194 ? 45.617 -49.902 -6.126 1.00 45.28 194 GLY A CA 1
ATOM 1521 C C . GLY A 1 194 ? 45.984 -49.078 -7.361 1.00 45.28 194 GLY A C 1
ATOM 1522 O O . GLY A 1 194 ? 46.489 -49.623 -8.339 1.00 45.28 194 GLY A O 1
ATOM 1523 N N . GLY A 1 195 ? 45.726 -47.774 -7.309 1.00 34.31 195 GLY A N 1
ATOM 1524 C CA . GLY A 1 195 ? 46.067 -46.824 -8.362 1.00 34.31 195 GLY A CA 1
ATOM 1525 C C . GLY A 1 195 ? 46.432 -45.475 -7.757 1.00 34.31 195 GLY A C 1
ATOM 1526 O O . GLY A 1 195 ? 45.574 -44.639 -7.499 1.00 34.31 195 GLY A O 1
ATOM 1527 N N . THR A 1 196 ? 47.721 -45.287 -7.502 1.00 38.38 196 THR A N 1
ATOM 1528 C CA . THR A 1 196 ? 48.359 -43.996 -7.231 1.00 38.38 196 THR A CA 1
ATOM 1529 C C . THR A 1 196 ? 48.312 -43.123 -8.483 1.00 38.38 196 THR A C 1
ATOM 1531 O O . THR A 1 196 ? 48.880 -43.497 -9.508 1.00 38.38 196 THR A O 1
ATOM 1534 N N . VAL A 1 197 ? 47.680 -41.953 -8.390 1.00 39.03 197 VAL A N 1
ATOM 1535 C CA . VAL A 1 197 ? 47.724 -40.906 -9.421 1.00 39.03 197 VAL A CA 1
ATOM 1536 C C . VAL A 1 197 ? 48.717 -39.822 -8.970 1.00 39.03 197 VAL A C 1
ATOM 1538 O O . VAL A 1 197 ? 48.622 -39.373 -7.825 1.00 39.03 197 VAL A O 1
ATOM 1541 N N . PRO A 1 198 ? 49.684 -39.407 -9.809 1.00 54.44 198 PRO A N 1
ATOM 1542 C CA . PRO A 1 198 ? 50.628 -38.338 -9.483 1.00 54.44 198 PRO A CA 1
ATOM 1543 C C . PRO A 1 198 ? 49.985 -36.944 -9.641 1.00 54.44 198 PRO A C 1
ATOM 1545 O O . PRO A 1 198 ? 49.027 -36.793 -10.403 1.00 54.44 198 PRO A O 1
ATOM 1548 N N . PRO A 1 199 ? 50.501 -35.901 -8.963 1.00 46.91 199 PRO A N 1
ATOM 1549 C CA . PRO A 1 199 ? 50.003 -34.539 -9.134 1.00 46.91 199 PRO A CA 1
ATOM 1550 C C . PRO A 1 199 ? 50.482 -33.935 -10.471 1.00 46.91 199 PRO A C 1
ATOM 1552 O O . PRO A 1 199 ? 51.630 -34.163 -10.862 1.00 46.91 199 PRO A O 1
ATOM 1555 N N . PRO A 1 200 ? 49.652 -33.140 -11.171 1.00 47.75 200 PRO A N 1
ATOM 1556 C CA . PRO A 1 200 ? 50.084 -32.405 -12.355 1.00 47.75 200 PRO A CA 1
ATOM 1557 C C . PRO A 1 200 ? 50.922 -31.165 -11.978 1.00 47.75 200 PRO A C 1
ATOM 1559 O O . PRO A 1 200 ? 50.713 -30.576 -10.912 1.00 47.75 200 PRO A O 1
ATOM 1562 N N . PRO A 1 201 ? 51.861 -30.739 -12.843 1.00 47.53 201 PRO A N 1
ATOM 1563 C CA . PRO A 1 201 ? 52.749 -29.620 -12.573 1.00 47.53 201 PRO A CA 1
ATOM 1564 C C . PRO A 1 201 ? 52.154 -28.286 -13.047 1.00 47.53 201 PRO A C 1
ATOM 1566 O O . PRO A 1 201 ? 51.631 -28.186 -14.151 1.00 47.53 201 PRO A O 1
ATOM 1569 N N . GLY A 1 202 ? 52.342 -27.247 -12.230 1.00 43.59 202 GLY A N 1
ATOM 1570 C CA . GLY A 1 202 ? 52.487 -25.860 -12.676 1.00 43.59 202 GLY A CA 1
ATOM 1571 C C . GLY A 1 202 ? 51.239 -25.149 -13.205 1.00 43.59 202 GLY A C 1
ATOM 1572 O O . GLY A 1 202 ? 50.938 -25.199 -14.392 1.00 43.59 202 GLY A O 1
ATOM 1573 N N . THR A 1 203 ? 50.633 -24.313 -12.360 1.00 34.91 203 THR A N 1
ATOM 1574 C CA . THR A 1 203 ? 49.862 -23.149 -12.822 1.00 34.91 203 THR A CA 1
ATOM 1575 C C . THR A 1 203 ? 50.278 -21.902 -12.053 1.00 34.91 203 THR A C 1
ATOM 1577 O O . THR A 1 203 ? 50.254 -21.857 -10.825 1.00 34.91 203 THR A O 1
ATOM 1580 N N . VAL A 1 204 ? 50.706 -20.922 -12.841 1.00 44.38 204 VAL A N 1
ATOM 1581 C CA . VAL A 1 204 ? 51.158 -19.568 -12.512 1.00 44.38 204 VAL A CA 1
ATOM 1582 C C . VAL A 1 204 ? 50.003 -18.757 -11.893 1.00 44.38 204 VAL A C 1
ATOM 1584 O O . VAL A 1 204 ? 48.862 -18.935 -12.324 1.00 44.38 204 VAL A O 1
ATOM 1587 N N . PRO A 1 205 ? 50.244 -17.866 -10.912 1.00 41.94 205 PRO A N 1
ATOM 1588 C CA . PRO A 1 205 ? 49.189 -17.018 -10.357 1.00 41.94 205 PRO A CA 1
ATOM 1589 C C . PRO A 1 205 ? 48.801 -15.893 -11.341 1.00 41.94 205 PRO A C 1
ATOM 1591 O O . PRO A 1 205 ? 49.694 -15.265 -11.914 1.00 41.94 205 PRO A O 1
ATOM 1594 N N . PRO A 1 206 ? 47.503 -15.588 -11.537 1.00 47.66 206 PRO A N 1
ATOM 1595 C CA . PRO A 1 206 ? 47.090 -14.393 -12.264 1.00 47.66 206 PRO A CA 1
ATOM 1596 C C . PRO A 1 206 ? 47.226 -13.127 -11.395 1.00 47.66 206 PRO A C 1
ATOM 1598 O O . PRO A 1 206 ? 47.254 -13.210 -10.162 1.00 47.66 206 PRO A O 1
ATOM 1601 N N . PRO A 1 207 ? 47.334 -11.946 -12.030 1.00 41.50 207 PRO A N 1
ATOM 1602 C CA . PRO A 1 207 ? 47.686 -10.703 -11.366 1.00 41.50 207 PRO A CA 1
ATOM 1603 C C . PRO A 1 207 ? 46.526 -10.122 -10.555 1.00 41.50 207 PRO A C 1
ATOM 1605 O O . PRO A 1 207 ? 45.354 -10.231 -10.911 1.00 41.50 207 PRO A O 1
ATOM 1608 N N . SER A 1 208 ? 46.919 -9.453 -9.473 1.00 47.03 208 SER A N 1
ATOM 1609 C CA . SER A 1 208 ? 46.115 -8.564 -8.639 1.00 47.03 208 SER A CA 1
ATOM 1610 C C . SER A 1 208 ? 45.269 -7.608 -9.489 1.00 47.03 208 SER A C 1
ATOM 1612 O O . SER A 1 208 ? 45.801 -6.718 -10.153 1.00 47.03 208 SER A O 1
ATOM 1614 N N . GLY A 1 209 ? 43.952 -7.810 -9.459 1.00 35.03 209 GLY A N 1
ATOM 1615 C CA . GLY A 1 209 ? 42.943 -6.930 -10.035 1.00 35.03 209 GLY A CA 1
ATOM 1616 C C . GLY A 1 209 ? 41.961 -6.517 -8.946 1.00 35.03 209 GLY A C 1
ATOM 1617 O O . GLY A 1 209 ? 41.324 -7.353 -8.310 1.00 35.03 209 GLY A O 1
ATOM 1618 N N . THR A 1 210 ? 41.897 -5.217 -8.706 1.00 40.03 210 THR A N 1
ATOM 1619 C CA . THR A 1 210 ? 41.122 -4.514 -7.685 1.00 40.03 210 THR A CA 1
ATOM 1620 C C . THR A 1 210 ? 39.621 -4.810 -7.770 1.00 40.03 210 THR A C 1
ATOM 1622 O O . THR A 1 210 ? 38.999 -4.679 -8.821 1.00 40.03 210 THR A O 1
ATOM 1625 N N . VAL A 1 211 ? 39.033 -5.166 -6.628 1.00 39.31 211 VAL A N 1
ATOM 1626 C CA . VAL A 1 211 ? 37.592 -5.380 -6.430 1.00 39.31 211 VAL A CA 1
ATOM 1627 C C . VAL A 1 211 ? 36.879 -4.018 -6.302 1.00 39.31 211 VAL A C 1
ATOM 1629 O O . VAL A 1 211 ? 37.350 -3.185 -5.525 1.00 39.31 211 VAL A O 1
ATOM 1632 N N . PRO A 1 212 ? 35.753 -3.754 -6.994 1.00 47.69 212 PRO A N 1
ATOM 1633 C CA . PRO A 1 212 ? 34.926 -2.572 -6.732 1.00 47.69 212 PRO A CA 1
ATOM 1634 C C . PRO A 1 212 ? 34.086 -2.756 -5.450 1.00 47.69 212 PRO A C 1
ATOM 1636 O O . PRO A 1 212 ? 33.569 -3.852 -5.216 1.00 47.69 212 PRO A O 1
ATOM 1639 N N . PRO A 1 213 ? 33.901 -1.724 -4.603 1.00 48.00 213 PRO A N 1
ATOM 1640 C CA . PRO A 1 213 ? 33.106 -1.863 -3.393 1.00 48.00 213 PRO A CA 1
ATOM 1641 C C . PRO A 1 213 ? 31.607 -1.655 -3.667 1.00 48.00 213 PRO A C 1
ATOM 1643 O O . PRO A 1 213 ? 31.215 -0.781 -4.436 1.00 48.00 213 PRO A O 1
ATOM 1646 N N . LYS A 1 214 ? 30.799 -2.412 -2.910 1.00 40.91 214 LYS A N 1
ATOM 1647 C CA . LYS A 1 214 ? 29.336 -2.329 -2.719 1.00 40.91 214 LYS A CA 1
ATOM 1648 C C . LYS A 1 214 ? 28.469 -2.987 -3.801 1.00 40.91 214 LYS A C 1
ATOM 1650 O O . LYS A 1 214 ? 27.752 -2.338 -4.553 1.00 40.91 214 LYS A O 1
ATOM 1655 N N . GLN A 1 215 ? 28.453 -4.321 -3.770 1.00 37.78 215 GLN A N 1
ATOM 1656 C CA . GLN A 1 215 ? 27.261 -5.088 -4.138 1.00 37.78 215 GLN A CA 1
ATOM 1657 C C . GLN A 1 215 ? 26.133 -4.749 -3.154 1.00 37.78 215 GLN A C 1
ATOM 1659 O O . GLN A 1 215 ? 26.293 -4.904 -1.942 1.00 37.78 215 GLN A O 1
ATOM 1664 N N . TYR A 1 216 ? 25.001 -4.282 -3.675 1.00 35.62 216 TYR A N 1
ATOM 1665 C CA . TYR A 1 216 ? 23.751 -4.226 -2.923 1.00 35.62 216 TYR A CA 1
ATOM 1666 C C . TYR A 1 216 ? 23.339 -5.654 -2.531 1.00 35.62 216 TYR A C 1
ATOM 1668 O O . TYR A 1 216 ? 23.521 -6.568 -3.342 1.00 35.62 216 TYR A O 1
ATOM 1676 N N . PRO A 1 217 ? 22.805 -5.886 -1.318 1.00 37.09 217 PRO A N 1
ATOM 1677 C CA . PRO A 1 217 ? 22.324 -7.204 -0.937 1.00 37.09 217 PRO A CA 1
ATOM 1678 C C . PRO A 1 217 ? 21.199 -7.624 -1.888 1.00 37.09 217 PRO A C 1
ATOM 1680 O O . PRO A 1 217 ? 20.146 -6.990 -1.962 1.00 37.09 217 PRO A O 1
ATOM 1683 N N . ILE A 1 218 ? 21.457 -8.693 -2.639 1.00 35.78 218 ILE A N 1
ATOM 1684 C CA . ILE A 1 218 ? 20.450 -9.411 -3.415 1.00 35.78 218 ILE A CA 1
ATOM 1685 C C . ILE A 1 218 ? 19.411 -9.935 -2.417 1.00 35.78 218 ILE A C 1
ATOM 1687 O O . ILE A 1 218 ? 19.754 -10.480 -1.369 1.00 35.78 218 ILE A O 1
ATOM 1691 N N . ASN A 1 219 ? 18.137 -9.706 -2.718 1.00 33.91 219 ASN A N 1
ATOM 1692 C CA . ASN A 1 219 ? 17.013 -10.143 -1.902 1.00 33.91 219 ASN A CA 1
ATOM 1693 C C . ASN A 1 219 ? 16.957 -11.683 -1.891 1.00 33.91 219 ASN A C 1
ATOM 1695 O O . ASN A 1 219 ? 16.752 -12.311 -2.928 1.00 33.91 219 ASN A O 1
ATOM 1699 N N . ASN A 1 220 ? 17.136 -12.291 -0.719 1.00 33.53 220 ASN A N 1
ATOM 1700 C CA . ASN A 1 220 ? 17.240 -13.742 -0.534 1.00 33.53 220 ASN A CA 1
ATOM 1701 C C . ASN A 1 220 ? 15.870 -14.433 -0.383 1.00 33.53 220 ASN A C 1
ATOM 1703 O O . ASN A 1 220 ? 15.700 -15.264 0.510 1.00 33.53 220 ASN A O 1
ATOM 1707 N N . THR A 1 221 ? 14.891 -14.117 -1.234 1.00 36.94 221 THR A N 1
ATOM 1708 C CA . THR A 1 221 ? 13.580 -14.806 -1.226 1.00 36.94 221 THR A CA 1
ATOM 1709 C C . THR A 1 221 ? 13.475 -15.927 -2.267 1.00 36.94 221 THR A C 1
ATOM 1711 O O . THR A 1 221 ? 12.445 -16.580 -2.355 1.00 36.94 221 THR A O 1
ATOM 1714 N N . HIS A 1 222 ? 14.551 -16.239 -2.997 1.00 33.69 222 HIS A N 1
ATOM 1715 C CA . HIS A 1 222 ? 14.614 -17.411 -3.880 1.00 33.69 222 HIS A CA 1
ATOM 1716 C C . HIS A 1 222 ? 15.836 -18.275 -3.555 1.00 33.69 222 HIS A C 1
ATOM 1718 O O . HIS A 1 222 ? 16.849 -18.263 -4.251 1.00 33.69 222 HIS A O 1
ATOM 1724 N N . ASN A 1 223 ? 15.741 -19.046 -2.471 1.00 31.55 223 ASN A N 1
ATOM 1725 C CA . ASN A 1 223 ? 16.644 -20.167 -2.232 1.00 31.55 223 ASN A CA 1
ATOM 1726 C C . ASN A 1 223 ? 16.131 -21.402 -2.985 1.00 31.55 223 ASN A C 1
ATOM 1728 O O . ASN A 1 223 ? 15.406 -22.217 -2.423 1.00 31.55 223 ASN A O 1
ATOM 1732 N N . THR A 1 224 ? 16.584 -21.592 -4.223 1.00 33.25 224 THR A N 1
ATOM 1733 C CA . THR A 1 224 ? 16.712 -22.940 -4.795 1.00 33.25 224 THR A CA 1
ATOM 1734 C C . THR A 1 224 ? 18.163 -23.220 -5.132 1.00 33.25 224 THR A C 1
ATOM 1736 O O . THR A 1 224 ? 18.708 -22.798 -6.149 1.00 33.25 224 THR A O 1
ATOM 1739 N N . THR A 1 225 ? 18.765 -23.977 -4.227 1.00 34.97 225 THR A N 1
ATOM 1740 C CA . THR A 1 225 ? 19.919 -24.846 -4.406 1.00 34.97 225 THR A CA 1
ATOM 1741 C C . THR A 1 225 ? 19.928 -25.478 -5.802 1.00 34.97 225 THR A C 1
ATOM 1743 O O . THR A 1 225 ? 19.119 -26.356 -6.083 1.00 34.97 225 THR A O 1
ATOM 1746 N N . THR A 1 226 ? 20.871 -25.092 -6.662 1.00 32.31 226 THR A N 1
ATOM 1747 C CA . THR A 1 226 ? 21.298 -25.955 -7.774 1.00 32.31 226 THR A CA 1
ATOM 1748 C C . THR A 1 226 ? 22.783 -26.221 -7.620 1.00 32.31 226 THR A C 1
ATOM 1750 O O . THR A 1 226 ? 23.658 -25.460 -8.026 1.00 32.31 226 THR A O 1
ATOM 1753 N N . THR A 1 227 ? 23.047 -27.317 -6.925 1.00 33.03 227 THR A N 1
ATOM 1754 C CA . THR A 1 227 ? 24.336 -27.982 -6.847 1.00 33.03 227 THR A CA 1
ATOM 1755 C C . THR A 1 227 ? 24.720 -28.469 -8.244 1.00 33.03 227 THR A C 1
ATOM 1757 O O . THR A 1 227 ? 23.971 -29.224 -8.847 1.00 33.03 227 THR A O 1
ATOM 1760 N N . ARG A 1 228 ? 25.889 -28.032 -8.724 1.00 36.34 228 ARG A N 1
ATOM 1761 C CA . ARG A 1 228 ? 26.786 -28.703 -9.684 1.00 36.34 228 ARG A CA 1
ATOM 1762 C C . ARG A 1 228 ? 26.147 -29.673 -10.697 1.00 36.34 228 ARG A C 1
ATOM 1764 O O . ARG A 1 228 ? 25.925 -30.836 -10.381 1.00 36.34 228 ARG A O 1
ATOM 1771 N N . ALA A 1 229 ? 26.141 -29.255 -11.957 1.00 30.92 229 ALA A N 1
ATOM 1772 C CA . ALA A 1 229 ? 26.518 -30.118 -13.071 1.00 30.92 229 ALA A CA 1
ATOM 1773 C C . ALA A 1 229 ? 27.489 -29.320 -13.948 1.00 30.92 229 ALA A C 1
ATOM 1775 O O . ALA A 1 229 ? 27.100 -28.507 -14.779 1.00 30.92 229 ALA A O 1
ATOM 1776 N N . ARG A 1 230 ? 28.782 -29.470 -13.655 1.00 32.28 230 ARG A N 1
ATOM 1777 C CA . ARG A 1 230 ? 29.848 -29.136 -14.595 1.00 32.28 230 ARG A CA 1
ATOM 1778 C C . ARG A 1 230 ? 29.871 -30.336 -15.534 1.00 32.28 230 ARG A C 1
ATOM 1780 O O . ARG A 1 230 ? 30.413 -31.372 -15.166 1.00 32.28 230 ARG A O 1
ATOM 1787 N N . GLU A 1 231 ? 29.139 -30.251 -16.636 1.00 33.56 231 GLU A N 1
ATOM 1788 C CA . GLU A 1 231 ? 29.236 -31.248 -17.694 1.00 33.56 231 GLU A CA 1
ATOM 1789 C C . GLU A 1 231 ? 30.564 -31.019 -18.404 1.00 33.56 231 GLU A C 1
ATOM 1791 O O . GLU A 1 231 ? 30.780 -30.023 -19.093 1.00 33.56 231 GLU A O 1
ATOM 1796 N N . ASP A 1 232 ? 31.491 -31.929 -18.138 1.00 30.91 232 ASP A N 1
ATOM 1797 C CA . ASP A 1 232 ? 32.708 -32.079 -18.905 1.00 30.91 232 ASP A CA 1
ATOM 1798 C C . ASP A 1 232 ? 32.313 -32.388 -20.356 1.00 30.91 232 ASP A C 1
ATOM 1800 O O . ASP A 1 232 ? 31.781 -33.458 -20.660 1.00 30.91 232 ASP A O 1
ATOM 1804 N N . HIS A 1 233 ? 32.574 -31.452 -21.269 1.00 33.31 233 HIS A N 1
ATOM 1805 C CA . HIS A 1 233 ? 32.553 -31.716 -22.704 1.00 33.31 233 HIS A CA 1
ATOM 1806 C C . HIS A 1 233 ? 33.690 -32.686 -23.048 1.00 33.31 233 HIS A C 1
ATOM 1808 O O . HIS A 1 233 ? 34.799 -32.293 -23.411 1.00 33.31 233 HIS A O 1
ATOM 1814 N N . SER A 1 234 ? 33.410 -33.981 -22.908 1.00 32.94 234 SER A N 1
ATOM 1815 C CA . SER A 1 234 ? 34.236 -35.041 -23.468 1.00 32.94 234 SER A CA 1
ATOM 1816 C C . SER A 1 234 ? 33.936 -35.141 -24.961 1.00 32.94 234 SER A C 1
ATOM 1818 O O . SER A 1 234 ? 32.951 -35.729 -25.403 1.00 32.94 234 SER A O 1
ATOM 1820 N N . ASN A 1 235 ? 34.795 -34.481 -25.729 1.00 39.12 235 ASN A N 1
ATOM 1821 C CA . ASN A 1 235 ? 34.845 -34.508 -27.178 1.00 39.12 235 ASN A CA 1
ATOM 1822 C C . ASN A 1 235 ? 35.281 -35.913 -27.636 1.00 39.12 235 ASN A C 1
ATOM 1824 O O . ASN A 1 235 ? 36.474 -36.208 -27.683 1.00 39.12 235 ASN A O 1
ATOM 1828 N N . ASN A 1 236 ? 34.321 -36.793 -27.930 1.00 35.00 236 ASN A N 1
ATOM 1829 C CA . ASN A 1 236 ? 34.585 -38.093 -28.547 1.00 35.00 236 ASN A CA 1
ATOM 1830 C C . ASN A 1 236 ? 34.018 -38.106 -29.970 1.00 35.00 236 ASN A C 1
ATOM 1832 O O . ASN A 1 236 ? 33.007 -38.741 -30.264 1.00 35.00 236 ASN A O 1
ATOM 1836 N N . ASN A 1 237 ? 34.667 -37.340 -30.846 1.00 41.22 237 ASN A N 1
ATOM 1837 C CA . ASN A 1 237 ? 34.319 -37.263 -32.254 1.00 41.22 237 ASN A CA 1
ATOM 1838 C C . ASN A 1 237 ? 35.047 -38.382 -33.013 1.00 41.22 237 ASN A C 1
ATOM 1840 O O . ASN A 1 237 ? 36.172 -38.217 -33.476 1.00 41.22 237 ASN A O 1
ATOM 1844 N N . ASN A 1 238 ? 34.415 -39.554 -33.081 1.00 44.06 238 ASN A N 1
ATOM 1845 C CA . ASN A 1 238 ? 34.806 -40.625 -33.999 1.00 44.06 238 ASN A CA 1
ATOM 1846 C C . ASN A 1 238 ? 33.557 -41.271 -34.624 1.00 44.06 238 ASN A C 1
ATOM 1848 O O . ASN A 1 238 ? 33.437 -42.491 -34.734 1.00 44.06 238 ASN A O 1
ATOM 1852 N N . SER A 1 239 ? 32.603 -40.432 -35.035 1.00 43.88 239 SER A N 1
ATOM 1853 C CA . SER A 1 239 ? 31.574 -40.821 -35.998 1.00 43.88 239 SER A CA 1
ATOM 1854 C C . SER A 1 239 ? 32.186 -40.747 -37.392 1.00 43.88 239 SER A C 1
ATOM 1856 O O . SER A 1 239 ? 32.763 -39.737 -37.787 1.00 43.88 239 SER A O 1
ATOM 1858 N N . ALA A 1 240 ? 32.128 -41.854 -38.130 1.00 50.28 240 ALA A N 1
ATOM 1859 C CA . ALA A 1 240 ? 32.706 -41.941 -39.462 1.00 50.28 240 ALA A CA 1
ATOM 1860 C C . ALA A 1 240 ? 32.162 -40.804 -40.361 1.00 50.28 240 ALA A C 1
ATOM 1862 O O . ALA A 1 240 ? 30.942 -40.665 -40.473 1.00 50.28 240 ALA A O 1
ATOM 1863 N N . PRO A 1 241 ? 33.019 -40.053 -41.082 1.00 58.72 241 PRO A N 1
ATOM 1864 C CA . PRO A 1 241 ? 32.648 -38.838 -41.830 1.00 58.72 241 PRO A CA 1
ATOM 1865 C C . PRO A 1 241 ? 31.618 -39.052 -42.956 1.00 58.72 241 PRO A C 1
ATOM 1867 O O . PRO A 1 241 ? 31.193 -38.103 -43.614 1.00 58.72 241 PRO A O 1
ATOM 1870 N N . ASN A 1 242 ? 31.217 -40.300 -43.210 1.00 63.03 242 ASN A N 1
ATOM 1871 C CA . ASN A 1 242 ? 30.202 -40.667 -44.191 1.00 63.03 242 ASN A CA 1
ATOM 1872 C C . ASN A 1 242 ? 28.771 -40.676 -43.616 1.00 63.03 242 ASN A C 1
ATOM 1874 O O . ASN A 1 242 ? 27.817 -40.521 -44.379 1.00 63.03 242 ASN A O 1
ATOM 1878 N N . THR A 1 243 ? 28.599 -40.846 -42.299 1.00 73.69 243 THR A N 1
ATOM 1879 C CA . THR A 1 243 ? 27.269 -40.916 -41.667 1.00 73.69 243 THR A CA 1
ATOM 1880 C C . THR A 1 243 ? 26.624 -39.533 -41.591 1.00 73.69 243 THR A C 1
ATOM 1882 O O . THR A 1 243 ? 25.482 -39.371 -42.019 1.00 73.69 243 THR A O 1
ATOM 1885 N N . ASP A 1 244 ? 27.378 -38.512 -41.179 1.00 79.25 244 ASP A N 1
ATOM 1886 C CA . ASP A 1 244 ? 26.858 -37.143 -41.048 1.00 79.25 244 ASP A CA 1
ATOM 1887 C C . ASP A 1 244 ? 26.489 -36.538 -42.403 1.00 79.25 244 ASP A C 1
ATOM 1889 O O . ASP A 1 244 ? 25.432 -35.928 -42.558 1.00 79.25 244 ASP A O 1
ATOM 1893 N N . LYS A 1 245 ? 27.289 -36.812 -43.439 1.00 84.69 245 LYS A N 1
ATOM 1894 C CA . LYS A 1 245 ? 26.979 -36.400 -44.815 1.00 84.69 245 LYS A CA 1
ATOM 1895 C C . LYS A 1 245 ? 25.704 -37.052 -45.340 1.00 84.69 245 LYS A C 1
ATOM 1897 O O . LYS A 1 245 ? 24.904 -36.392 -45.999 1.00 84.69 245 LYS A O 1
ATOM 1902 N N . ASN A 1 246 ? 25.481 -38.332 -45.039 1.00 88.62 246 ASN A N 1
ATOM 1903 C CA . ASN A 1 246 ? 24.239 -39.003 -45.418 1.00 88.62 246 ASN A CA 1
ATOM 1904 C C . ASN A 1 246 ? 23.029 -38.425 -44.669 1.00 88.62 246 ASN A C 1
ATOM 1906 O O . ASN A 1 246 ? 21.992 -38.215 -45.299 1.00 88.62 246 ASN A O 1
ATOM 1910 N N . ASN A 1 247 ? 23.166 -38.101 -43.380 1.00 90.25 247 ASN A N 1
ATOM 1911 C CA . ASN A 1 247 ? 22.105 -37.474 -42.586 1.00 90.25 247 ASN A CA 1
ATOM 1912 C C . ASN A 1 247 ? 21.716 -36.097 -43.139 1.00 90.25 247 ASN A C 1
ATOM 1914 O O . ASN A 1 247 ? 20.532 -35.818 -43.327 1.00 90.25 247 ASN A O 1
ATOM 1918 N N . VAL A 1 248 ? 22.702 -35.274 -43.503 1.00 90.69 248 VAL A N 1
ATOM 1919 C CA . VAL A 1 248 ? 22.472 -33.979 -44.159 1.00 90.69 248 VAL A CA 1
ATOM 1920 C C . VAL A 1 248 ? 21.753 -34.146 -45.497 1.00 90.69 248 VAL A C 1
ATOM 1922 O O . VAL A 1 248 ? 20.803 -33.422 -45.791 1.00 90.69 248 VAL A O 1
ATOM 1925 N N . VAL A 1 249 ? 22.158 -35.123 -46.316 1.00 92.56 249 VAL A N 1
ATOM 1926 C CA . VAL A 1 249 ? 21.504 -35.385 -47.608 1.00 92.56 249 VAL A CA 1
ATOM 1927 C C . VAL A 1 249 ? 20.042 -35.787 -47.417 1.00 92.56 249 VAL A C 1
ATOM 1929 O O . VAL A 1 249 ? 19.192 -35.341 -48.191 1.00 92.56 249 VAL A O 1
ATOM 1932 N N . VAL A 1 250 ? 19.734 -36.601 -46.404 1.00 93.69 250 VAL A N 1
ATOM 1933 C CA . VAL A 1 250 ? 18.353 -36.976 -46.061 1.00 93.69 250 VAL A CA 1
ATOM 1934 C C . VAL A 1 250 ? 17.558 -35.745 -45.626 1.00 93.69 250 VAL A C 1
ATOM 1936 O O . VAL A 1 250 ? 16.484 -35.508 -46.178 1.00 93.69 250 VAL A O 1
ATOM 1939 N N . ALA A 1 251 ? 18.107 -34.925 -44.725 1.00 92.56 251 ALA A N 1
ATOM 1940 C CA . ALA A 1 251 ? 17.451 -33.716 -44.233 1.00 92.56 251 ALA A CA 1
ATOM 1941 C C . ALA A 1 251 ? 17.157 -32.715 -45.367 1.00 92.56 251 ALA A C 1
ATOM 1943 O O . ALA A 1 251 ? 16.010 -32.314 -45.550 1.00 92.56 251 ALA A O 1
ATOM 1944 N N . LEU A 1 252 ? 18.147 -32.398 -46.211 1.00 93.81 252 LEU A N 1
ATOM 1945 C CA . LEU A 1 252 ? 17.981 -31.512 -47.373 1.00 93.81 252 LEU A CA 1
ATOM 1946 C C . LEU A 1 252 ? 16.962 -32.050 -48.390 1.00 93.81 252 LEU A C 1
ATOM 1948 O O . LEU A 1 252 ? 16.195 -31.285 -48.975 1.00 93.81 252 LEU A O 1
ATOM 1952 N N . THR A 1 253 ? 16.935 -33.369 -48.607 1.00 93.94 253 THR A N 1
ATOM 1953 C CA . THR A 1 253 ? 15.948 -33.992 -49.504 1.00 93.94 253 THR A CA 1
ATOM 1954 C C . THR A 1 253 ? 14.533 -33.896 -48.922 1.00 93.94 253 THR A C 1
ATOM 1956 O O . THR A 1 253 ? 13.585 -33.714 -49.683 1.00 93.94 253 THR A O 1
ATOM 1959 N N . GLY A 1 254 ? 14.384 -33.942 -47.592 1.00 91.69 254 GLY A N 1
ATOM 1960 C CA . GLY A 1 254 ? 13.110 -33.726 -46.895 1.00 91.69 254 GLY A CA 1
ATOM 1961 C C . GLY A 1 254 ? 12.486 -32.351 -47.164 1.00 91.69 254 GLY A C 1
ATOM 1962 O O . GLY A 1 254 ? 11.269 -32.245 -47.267 1.00 91.69 254 GLY A O 1
ATOM 1963 N N . PHE A 1 255 ? 13.309 -31.325 -47.401 1.00 91.56 255 PHE A N 1
ATOM 1964 C CA . PHE A 1 255 ? 12.867 -29.988 -47.833 1.00 91.56 255 PHE A CA 1
ATOM 1965 C C . PHE A 1 255 ? 12.703 -29.847 -49.358 1.00 91.56 255 PHE A C 1
ATOM 1967 O O . PHE A 1 255 ? 12.508 -28.747 -49.878 1.00 91.56 255 PHE A O 1
ATOM 1974 N N . GLY A 1 256 ? 12.779 -30.956 -50.100 1.00 92.62 256 GLY A N 1
ATOM 1975 C CA . GLY A 1 256 ? 12.517 -31.000 -51.537 1.00 92.62 256 GLY A CA 1
ATOM 1976 C C . GLY A 1 256 ? 13.711 -30.655 -52.434 1.00 92.62 256 GLY A C 1
ATOM 1977 O O . GLY A 1 256 ? 13.511 -30.377 -53.621 1.00 92.62 256 GLY A O 1
ATOM 1978 N N . LEU A 1 257 ? 14.952 -30.668 -51.924 1.00 94.31 257 LEU A N 1
ATOM 1979 C CA . LEU A 1 257 ? 16.138 -30.556 -52.781 1.00 94.31 257 LEU A CA 1
ATOM 1980 C C . LEU A 1 257 ? 16.398 -31.873 -53.527 1.00 94.31 257 LEU A C 1
ATOM 1982 O O . LEU A 1 257 ? 16.311 -32.967 -52.974 1.00 94.31 257 LEU A O 1
ATOM 1986 N N . ALA A 1 258 ? 16.785 -31.777 -54.801 1.00 94.81 258 ALA A N 1
ATOM 1987 C CA . ALA A 1 258 ? 17.163 -32.953 -55.578 1.00 94.81 258 ALA A CA 1
ATOM 1988 C C . ALA A 1 258 ? 18.409 -33.627 -54.977 1.00 94.81 258 ALA A C 1
ATOM 1990 O O . ALA A 1 258 ? 19.408 -32.964 -54.696 1.00 94.81 258 ALA A O 1
ATOM 1991 N N . LYS A 1 259 ? 18.401 -34.962 -54.881 1.00 93.12 259 LYS A N 1
ATOM 1992 C CA . LYS A 1 259 ? 19.466 -35.771 -54.252 1.00 93.12 259 LYS A CA 1
ATOM 1993 C C . LYS A 1 259 ? 20.883 -35.437 -54.740 1.00 93.12 259 LYS A C 1
ATOM 1995 O O . LYS A 1 259 ? 21.829 -35.459 -53.959 1.00 93.12 259 LYS A O 1
ATOM 2000 N N . LYS A 1 260 ? 21.044 -35.113 -56.031 1.00 93.62 260 LYS A N 1
ATOM 2001 C CA . LYS A 1 260 ? 22.335 -34.711 -56.622 1.00 93.62 260 LYS A CA 1
ATOM 2002 C C . LYS A 1 260 ? 22.835 -33.370 -56.068 1.00 93.62 260 LYS A C 1
ATOM 2004 O O . LYS A 1 260 ? 24.025 -33.238 -55.811 1.00 93.62 260 LYS A O 1
ATOM 2009 N N . VAL A 1 261 ? 21.934 -32.407 -55.873 1.00 92.94 261 VAL A N 1
ATOM 2010 C CA . VAL A 1 261 ? 22.240 -31.085 -55.304 1.00 92.94 261 VAL A CA 1
ATOM 2011 C C . VAL A 1 261 ? 22.516 -31.208 -53.808 1.00 92.94 261 VAL A C 1
ATOM 2013 O O . VAL A 1 261 ? 23.529 -30.700 -53.348 1.00 92.94 261 VAL A O 1
ATOM 2016 N N . ALA A 1 262 ? 21.695 -31.964 -53.073 1.00 94.62 262 ALA A N 1
ATOM 2017 C CA . ALA A 1 262 ? 21.906 -32.215 -51.647 1.00 94.62 262 ALA A CA 1
ATOM 2018 C C . ALA A 1 262 ? 23.272 -32.865 -51.355 1.00 94.62 262 ALA A C 1
ATOM 2020 O O . ALA A 1 262 ? 23.976 -32.434 -50.449 1.00 94.62 262 ALA A O 1
ATOM 2021 N N . ARG A 1 263 ? 23.695 -33.854 -52.162 1.00 94.31 263 ARG A N 1
ATOM 2022 C CA . ARG A 1 263 ? 25.040 -34.455 -52.053 1.00 94.31 263 ARG A CA 1
ATOM 2023 C C . ARG A 1 263 ? 26.162 -33.467 -52.337 1.00 94.31 263 ARG A C 1
ATOM 2025 O O . ARG A 1 263 ? 27.216 -33.577 -51.727 1.00 94.31 263 ARG A O 1
ATOM 2032 N N . LYS A 1 264 ? 25.958 -32.556 -53.291 1.00 93.81 264 LYS A N 1
ATOM 2033 C CA . LYS A 1 264 ? 26.943 -31.523 -53.606 1.00 93.81 264 LYS A CA 1
ATOM 2034 C C . LYS A 1 264 ? 27.108 -30.582 -52.407 1.00 93.81 264 LYS A C 1
ATOM 2036 O O . LYS A 1 264 ? 28.209 -30.467 -51.893 1.00 93.81 264 LYS A O 1
ATOM 2041 N N . LEU A 1 265 ? 26.004 -30.046 -51.885 1.00 93.44 265 LEU A N 1
ATOM 2042 C CA . LEU A 1 265 ? 26.017 -29.164 -50.712 1.00 93.44 265 LEU A CA 1
ATOM 2043 C C . LEU A 1 265 ? 26.633 -29.840 -49.476 1.00 93.44 265 LEU A C 1
ATOM 2045 O O . LEU A 1 265 ? 27.472 -29.244 -48.816 1.00 93.44 265 LEU A O 1
ATOM 2049 N N . ALA A 1 266 ? 26.300 -31.107 -49.206 1.00 93.94 266 ALA A N 1
ATOM 2050 C CA . ALA A 1 266 ? 26.873 -31.868 -48.088 1.00 93.94 266 ALA A CA 1
ATOM 2051 C C . ALA A 1 266 ? 28.381 -32.168 -48.224 1.00 93.94 266 ALA A C 1
ATOM 2053 O O . ALA A 1 266 ? 29.027 -32.541 -47.246 1.00 93.94 266 ALA A O 1
ATOM 2054 N N . ASN A 1 267 ? 28.941 -32.073 -49.434 1.00 93.75 267 ASN A N 1
ATOM 2055 C CA . ASN A 1 267 ? 30.382 -32.194 -49.655 1.00 93.75 267 ASN A CA 1
ATOM 2056 C C . ASN A 1 267 ? 31.094 -30.844 -49.569 1.00 93.75 267 ASN A C 1
ATOM 2058 O O . ASN A 1 267 ? 32.234 -30.813 -49.113 1.00 93.75 267 ASN A O 1
ATOM 2062 N N . ASP A 1 268 ? 30.425 -29.779 -50.010 1.00 93.62 268 ASP A N 1
ATOM 2063 C CA . ASP A 1 268 ? 30.999 -28.440 -50.129 1.00 93.62 268 ASP A CA 1
ATOM 2064 C C . ASP A 1 268 ? 30.960 -27.667 -48.792 1.00 93.62 268 ASP A C 1
ATOM 2066 O O . ASP A 1 268 ? 31.799 -26.797 -48.571 1.00 93.62 268 ASP A O 1
ATOM 2070 N N . HIS A 1 269 ? 30.042 -28.005 -47.874 1.00 94.38 269 HIS A N 1
ATOM 2071 C CA . HIS A 1 269 ? 29.871 -27.310 -46.589 1.00 94.38 269 HIS A CA 1
ATOM 2072 C C . HIS A 1 269 ? 29.900 -28.255 -45.375 1.00 94.38 269 HIS A C 1
ATOM 2074 O O . HIS A 1 269 ? 29.660 -29.459 -45.486 1.00 94.38 269 HIS A O 1
ATOM 2080 N N . ASN A 1 270 ? 30.176 -27.691 -44.191 1.00 92.88 270 ASN A N 1
ATOM 2081 C CA . ASN A 1 270 ? 30.141 -28.416 -42.916 1.00 92.88 270 ASN A CA 1
ATOM 2082 C C . ASN A 1 270 ? 28.696 -28.882 -42.602 1.00 92.88 270 ASN A C 1
ATOM 2084 O O . ASN A 1 270 ? 27.766 -28.083 -42.753 1.00 92.88 270 ASN A O 1
ATOM 2088 N N . PRO A 1 271 ? 28.477 -30.140 -42.165 1.00 91.44 271 PRO A N 1
ATOM 2089 C CA . PRO A 1 271 ? 27.162 -30.624 -41.745 1.00 91.44 271 PRO A CA 1
ATOM 2090 C C . PRO A 1 271 ? 26.463 -29.741 -40.699 1.00 91.44 271 PRO A C 1
ATOM 2092 O O . PRO A 1 271 ? 25.268 -29.494 -40.843 1.00 91.44 271 PRO A O 1
ATOM 2095 N N . GLU A 1 272 ? 27.183 -29.228 -39.697 1.00 89.44 272 GLU A N 1
ATOM 2096 C CA . GLU A 1 272 ? 26.615 -28.379 -38.634 1.00 89.44 272 GLU A CA 1
ATOM 2097 C C . GLU A 1 272 ? 26.013 -27.088 -39.203 1.00 89.44 272 GLU A C 1
ATOM 2099 O O . GLU A 1 272 ? 24.878 -26.736 -38.895 1.00 89.44 272 GLU A O 1
ATOM 2104 N N . TYR A 1 273 ? 26.733 -26.449 -40.127 1.00 93.25 273 TYR A N 1
ATOM 2105 C CA . TYR A 1 273 ? 26.284 -25.245 -40.827 1.00 93.25 273 TYR A CA 1
ATOM 2106 C C . TYR A 1 273 ? 25.006 -25.491 -41.641 1.00 93.25 273 TYR A C 1
ATOM 2108 O O . TYR A 1 273 ? 24.085 -24.676 -41.644 1.00 93.25 273 TYR A O 1
ATOM 2116 N N . ILE A 1 274 ? 24.906 -26.639 -42.317 1.00 93.38 274 ILE A N 1
ATOM 2117 C CA . ILE A 1 274 ? 23.699 -26.974 -43.081 1.00 93.38 274 ILE A CA 1
ATOM 2118 C C . ILE A 1 274 ? 22.509 -27.216 -42.142 1.00 93.38 274 ILE A C 1
ATOM 2120 O O . ILE A 1 274 ? 21.404 -26.754 -42.434 1.00 93.38 274 ILE A O 1
ATOM 2124 N N . PHE A 1 275 ? 22.713 -27.910 -41.018 1.00 93.38 275 PHE A N 1
ATOM 2125 C CA . PHE A 1 275 ? 21.662 -28.103 -40.015 1.00 93.38 275 PHE A CA 1
ATOM 2126 C C . PHE A 1 275 ? 21.210 -26.786 -39.381 1.00 93.38 275 PHE A C 1
ATOM 2128 O O . PHE A 1 275 ? 20.015 -26.604 -39.159 1.00 93.38 275 PHE A O 1
ATOM 2135 N N . GLU A 1 276 ? 22.124 -25.842 -39.176 1.00 91.75 276 GLU A N 1
ATOM 2136 C CA . GLU A 1 276 ? 21.793 -24.497 -38.714 1.00 91.75 276 GLU A CA 1
ATOM 2137 C C . GLU A 1 276 ? 20.862 -23.772 -39.702 1.00 91.75 276 GLU A C 1
ATOM 2139 O O . GLU A 1 276 ? 19.791 -23.305 -39.307 1.00 91.75 276 GLU A O 1
ATOM 2144 N N . LYS A 1 277 ? 21.186 -23.756 -41.006 1.00 94.25 277 LYS A N 1
ATOM 2145 C CA . LYS A 1 277 ? 20.311 -23.131 -42.021 1.00 94.25 277 LYS A CA 1
ATOM 2146 C C . LYS A 1 277 ? 18.967 -23.848 -42.168 1.00 94.25 277 LYS A C 1
ATOM 2148 O O . LYS A 1 277 ? 17.950 -23.207 -42.436 1.00 94.25 277 LYS A O 1
ATOM 2153 N N . ILE A 1 278 ? 18.940 -25.168 -41.977 1.00 93.88 278 ILE A N 1
ATOM 2154 C CA . ILE A 1 278 ? 17.691 -25.935 -41.888 1.00 93.88 278 ILE A CA 1
ATOM 2155 C C . ILE A 1 278 ? 16.860 -25.460 -40.687 1.00 93.88 278 ILE A C 1
ATOM 2157 O O . ILE A 1 278 ? 15.655 -25.251 -40.835 1.00 93.88 278 ILE A O 1
ATOM 2161 N N . GLY A 1 279 ? 17.492 -25.237 -39.532 1.00 91.19 279 GLY A N 1
ATOM 2162 C CA . GLY A 1 279 ? 16.845 -24.680 -38.345 1.00 91.19 279 GLY A CA 1
ATOM 2163 C C . GLY A 1 279 ? 16.250 -23.297 -38.606 1.00 91.19 279 GLY A C 1
ATOM 2164 O O . GLY A 1 279 ? 15.091 -23.057 -38.272 1.00 91.19 279 GLY A O 1
ATOM 2165 N N . TYR A 1 280 ? 16.989 -22.412 -39.281 1.00 94.06 280 TYR A N 1
ATOM 2166 C CA . TYR A 1 280 ? 16.494 -21.084 -39.667 1.00 94.06 280 TYR A CA 1
ATOM 2167 C C . TYR A 1 280 ? 15.253 -21.172 -40.556 1.00 94.06 280 TYR A C 1
ATOM 2169 O O . TYR A 1 280 ? 14.278 -20.452 -40.341 1.00 94.06 280 TYR A O 1
ATOM 2177 N N . LEU A 1 281 ? 15.271 -22.076 -41.540 1.00 93.00 281 LEU A N 1
ATOM 2178 C CA . LEU A 1 281 ? 14.128 -22.303 -42.416 1.00 93.00 281 LEU A CA 1
ATOM 2179 C C . LEU A 1 281 ? 12.913 -22.823 -41.638 1.00 93.00 281 LEU A C 1
ATOM 2181 O O . LEU A 1 281 ? 11.809 -22.338 -41.864 1.00 93.00 281 LEU A O 1
ATOM 2185 N N . GLN A 1 282 ? 13.101 -23.790 -40.736 1.00 91.88 282 GLN A N 1
ATOM 2186 C CA . GLN A 1 282 ? 12.015 -24.307 -39.897 1.00 91.88 282 GLN A CA 1
ATOM 2187 C C . GLN A 1 282 ? 11.405 -23.201 -39.035 1.00 91.88 282 GLN A C 1
ATOM 2189 O O . GLN A 1 282 ? 10.193 -23.028 -39.043 1.00 91.88 282 GLN A O 1
ATOM 2194 N N . PHE A 1 283 ? 12.237 -22.388 -38.380 1.00 91.69 283 PHE A N 1
ATOM 2195 C CA . PHE A 1 283 ? 11.772 -21.236 -37.607 1.00 91.69 283 PHE A CA 1
ATOM 2196 C C . PHE A 1 283 ? 10.965 -20.245 -38.452 1.00 91.69 283 PHE A C 1
ATOM 2198 O O . PHE A 1 283 ? 9.902 -19.799 -38.032 1.00 91.69 283 PHE A O 1
ATOM 2205 N N . LEU A 1 284 ? 11.439 -19.920 -39.657 1.00 92.38 284 LEU A N 1
ATOM 2206 C CA . LEU A 1 284 ? 10.721 -19.017 -40.555 1.00 92.38 284 LEU A CA 1
ATOM 2207 C C . LEU A 1 284 ? 9.394 -19.606 -41.038 1.00 92.38 284 LEU A C 1
ATOM 2209 O O . LEU A 1 284 ? 8.432 -18.862 -41.187 1.00 92.38 284 LEU A O 1
ATOM 2213 N N . LEU A 1 285 ? 9.322 -20.916 -41.274 1.00 92.31 285 LEU A N 1
ATOM 2214 C CA . LEU A 1 285 ? 8.075 -21.581 -41.650 1.00 92.31 285 LEU A CA 1
ATOM 2215 C C . LEU A 1 285 ? 7.067 -21.625 -40.494 1.00 92.31 285 LEU A C 1
ATOM 2217 O O . LEU A 1 285 ? 5.874 -21.480 -40.753 1.00 92.31 285 LEU A O 1
ATOM 2221 N N . ASP A 1 286 ? 7.538 -21.787 -39.255 1.00 89.06 286 ASP A N 1
ATOM 2222 C CA . ASP A 1 286 ? 6.695 -21.819 -38.056 1.00 89.06 286 ASP A CA 1
ATOM 2223 C C . ASP A 1 286 ? 6.149 -20.422 -37.701 1.00 89.06 286 ASP A C 1
ATOM 2225 O O . ASP A 1 286 ? 4.946 -20.249 -37.513 1.00 89.06 286 ASP A O 1
ATOM 2229 N N . GLU A 1 287 ? 7.025 -19.416 -37.619 1.00 88.62 287 GLU A N 1
ATOM 2230 C CA . GLU A 1 287 ? 6.685 -18.081 -37.100 1.00 88.62 287 GLU A CA 1
ATOM 2231 C C . GLU A 1 287 ? 6.216 -17.110 -38.192 1.00 88.62 287 GLU A C 1
ATOM 2233 O O . GLU A 1 287 ? 5.440 -16.188 -37.934 1.00 88.62 287 GLU A O 1
ATOM 2238 N N . ARG A 1 288 ? 6.728 -17.254 -39.423 1.00 90.12 288 ARG A N 1
ATOM 2239 C CA . ARG A 1 288 ? 6.526 -16.286 -40.518 1.00 90.12 288 ARG A CA 1
ATOM 2240 C C . ARG A 1 288 ? 6.352 -16.986 -41.879 1.00 90.12 288 ARG A C 1
ATOM 2242 O O . ARG A 1 288 ? 7.105 -16.683 -42.814 1.00 90.12 288 ARG A O 1
ATOM 2249 N N . PRO A 1 289 ? 5.353 -17.878 -42.041 1.00 89.62 289 PRO A N 1
ATOM 2250 C CA . PRO A 1 289 ? 5.217 -18.729 -43.229 1.00 89.62 289 PRO A CA 1
ATOM 2251 C C . PRO A 1 289 ? 5.158 -17.939 -44.547 1.00 89.62 289 PRO A C 1
ATOM 2253 O O . PRO A 1 289 ? 5.698 -18.378 -45.563 1.00 89.62 289 PRO A O 1
ATOM 2256 N N . ASP A 1 290 ? 4.588 -16.731 -44.529 1.00 90.88 290 ASP A N 1
ATOM 2257 C CA . ASP A 1 290 ? 4.453 -15.872 -45.712 1.00 90.88 290 ASP A CA 1
ATOM 2258 C C . ASP A 1 290 ? 5.787 -15.314 -46.244 1.00 90.88 290 ASP A C 1
ATOM 2260 O O . ASP A 1 290 ? 5.876 -14.911 -47.410 1.00 90.88 290 ASP A O 1
ATOM 2264 N N . GLN A 1 291 ? 6.842 -15.286 -45.419 1.00 89.50 291 GLN A N 1
ATOM 2265 C CA . GLN A 1 291 ? 8.159 -14.785 -45.830 1.00 89.50 291 GLN A CA 1
ATOM 2266 C C . GLN A 1 291 ? 8.901 -15.777 -46.733 1.00 89.50 291 GLN A C 1
ATOM 2268 O O . GLN A 1 291 ? 9.706 -15.364 -47.572 1.00 89.50 291 GLN A O 1
ATOM 2273 N N . VAL A 1 292 ? 8.604 -17.077 -46.627 1.00 92.25 292 VAL A N 1
ATOM 2274 C CA . VAL A 1 292 ? 9.301 -18.129 -47.375 1.00 92.25 292 VAL A CA 1
ATOM 2275 C C . VAL A 1 292 ? 8.389 -18.729 -48.442 1.00 92.25 292 VAL A C 1
ATOM 2277 O O . VAL A 1 292 ? 7.842 -19.819 -48.312 1.00 92.25 292 VAL A O 1
ATOM 2280 N N . LYS A 1 293 ? 8.280 -18.038 -49.581 1.00 90.31 293 LYS A N 1
ATOM 2281 C CA . LYS A 1 293 ? 7.453 -18.494 -50.717 1.00 90.31 293 LYS A CA 1
ATOM 2282 C C . LYS A 1 293 ? 7.955 -19.780 -51.383 1.00 90.31 293 LYS A C 1
ATOM 2284 O O . LYS A 1 293 ? 7.182 -20.495 -52.013 1.00 90.31 293 LYS A O 1
ATOM 2289 N N . ASN A 1 294 ? 9.258 -20.055 -51.314 1.00 94.50 294 ASN A N 1
ATOM 2290 C CA . ASN A 1 294 ? 9.879 -21.217 -51.953 1.00 94.50 294 ASN A CA 1
ATOM 2291 C C . ASN A 1 294 ? 10.971 -21.811 -51.042 1.00 94.50 294 ASN A C 1
ATOM 2293 O O . ASN A 1 294 ? 12.143 -21.462 -51.209 1.00 94.50 294 ASN A O 1
ATOM 2297 N N . PRO A 1 295 ? 10.612 -22.718 -50.111 1.00 92.56 295 PRO A N 1
ATOM 2298 C CA . PRO A 1 295 ? 11.518 -23.237 -49.077 1.00 92.56 295 PRO A CA 1
ATOM 2299 C C . PRO A 1 295 ? 12.806 -23.849 -49.633 1.00 92.56 295 PRO A C 1
ATOM 2301 O O . PRO A 1 295 ? 13.896 -23.547 -49.161 1.00 92.56 295 PRO A O 1
ATOM 2304 N N . ARG A 1 296 ? 12.703 -24.634 -50.713 1.00 94.44 296 ARG A N 1
ATOM 2305 C CA . ARG A 1 296 ? 13.865 -25.236 -51.396 1.00 94.44 296 ARG A CA 1
ATOM 2306 C C . ARG A 1 296 ? 14.828 -24.198 -51.979 1.00 94.44 296 ARG A C 1
ATOM 2308 O O . ARG A 1 296 ? 16.035 -24.418 -51.991 1.00 94.44 296 ARG A O 1
ATOM 2315 N N . GLY A 1 297 ? 14.287 -23.107 -52.524 1.00 92.81 297 GLY A N 1
ATOM 2316 C CA . GLY A 1 297 ? 15.068 -22.048 -53.160 1.00 92.81 297 GLY A CA 1
ATOM 2317 C C . GLY A 1 297 ? 15.747 -21.201 -52.100 1.00 92.81 297 GLY A C 1
ATOM 2318 O O . GLY A 1 297 ? 16.942 -20.956 -52.190 1.00 92.81 297 GLY A O 1
ATOM 2319 N N . TRP A 1 298 ? 14.988 -20.870 -51.056 1.00 95.50 298 TRP A N 1
ATOM 2320 C CA . TRP A 1 298 ? 15.485 -20.169 -49.886 1.00 95.50 298 TRP A CA 1
ATOM 2321 C C . TRP A 1 298 ? 16.621 -20.936 -49.209 1.00 95.50 298 TRP A C 1
ATOM 2323 O O . TRP A 1 298 ? 17.683 -20.366 -49.014 1.00 95.50 298 TRP A O 1
ATOM 2333 N N . LEU A 1 299 ? 16.454 -22.239 -48.938 1.00 95.56 299 LEU A N 1
ATOM 2334 C CA . LEU A 1 299 ? 17.480 -23.044 -48.262 1.00 95.56 299 LEU A CA 1
ATOM 2335 C C . LEU A 1 299 ? 18.780 -23.114 -49.056 1.00 95.56 299 LEU A C 1
ATOM 2337 O O . LEU A 1 299 ? 19.865 -23.045 -48.490 1.00 95.56 299 LEU A O 1
ATOM 2341 N N . ARG A 1 300 ? 18.668 -23.244 -50.380 1.00 95.06 300 ARG A N 1
ATOM 2342 C CA . ARG A 1 300 ? 19.834 -23.250 -51.256 1.00 95.06 300 ARG A CA 1
ATOM 2343 C C . ARG A 1 300 ? 20.555 -21.903 -51.221 1.00 95.06 300 ARG A C 1
ATOM 2345 O O . ARG A 1 300 ? 21.756 -21.895 -50.990 1.00 95.06 300 ARG A O 1
ATOM 2352 N N . SER A 1 301 ? 19.833 -20.797 -51.411 1.00 95.25 301 SER A N 1
ATOM 2353 C CA . SER A 1 301 ? 20.414 -19.452 -51.335 1.00 95.25 301 SER A CA 1
ATOM 2354 C C . SER A 1 301 ? 21.008 -19.168 -49.958 1.00 95.25 301 SER A C 1
ATOM 2356 O O . SER A 1 301 ? 22.105 -18.646 -49.882 1.00 95.25 301 SER A O 1
ATOM 2358 N N . ALA A 1 302 ? 20.359 -19.589 -48.873 1.00 95.06 302 ALA A N 1
ATOM 2359 C CA . ALA A 1 302 ? 20.859 -19.387 -47.517 1.00 95.06 302 ALA A CA 1
ATOM 2360 C C . ALA A 1 302 ? 22.182 -20.122 -47.238 1.00 95.06 302 ALA A C 1
ATOM 2362 O O . ALA A 1 302 ? 22.997 -19.625 -46.464 1.00 95.06 302 ALA A O 1
ATOM 2363 N N . ILE A 1 303 ? 22.394 -21.293 -47.854 1.00 94.62 303 ILE A N 1
ATOM 2364 C CA . ILE A 1 303 ? 23.645 -22.060 -47.755 1.00 94.62 303 ILE A CA 1
ATOM 2365 C C . ILE A 1 303 ? 24.727 -21.444 -48.655 1.00 94.62 303 ILE A C 1
ATOM 2367 O O . ILE A 1 303 ? 25.848 -21.259 -48.182 1.00 94.62 303 ILE A O 1
ATOM 2371 N N . ASP A 1 304 ? 24.382 -21.113 -49.907 1.00 92.69 304 ASP A N 1
ATOM 2372 C CA . ASP A 1 304 ? 25.308 -20.586 -50.924 1.00 92.69 304 ASP A CA 1
ATOM 2373 C C . ASP A 1 304 ? 25.752 -19.131 -50.621 1.00 92.69 304 ASP A C 1
ATOM 2375 O O . ASP A 1 304 ? 26.904 -18.777 -50.865 1.00 92.69 304 ASP A O 1
ATOM 2379 N N . GLU A 1 305 ? 24.858 -18.288 -50.089 1.00 93.62 305 GLU A N 1
ATOM 2380 C CA . GLU A 1 305 ? 25.066 -16.849 -49.821 1.00 93.62 305 GLU A CA 1
ATOM 2381 C C . GLU A 1 305 ? 25.278 -16.524 -48.328 1.00 93.62 305 GLU A C 1
ATOM 2383 O O . GLU A 1 305 ? 25.346 -15.354 -47.961 1.00 93.62 305 GLU A O 1
ATOM 2388 N N . ASP A 1 306 ? 25.367 -17.544 -47.470 1.00 91.19 306 ASP A N 1
ATOM 2389 C CA . ASP A 1 306 ? 25.570 -17.431 -46.017 1.00 91.19 306 ASP A CA 1
ATOM 2390 C C . ASP A 1 306 ? 24.624 -16.455 -45.299 1.00 91.19 306 ASP A C 1
ATOM 2392 O O . ASP A 1 306 ? 25.012 -15.439 -44.720 1.00 91.19 306 ASP A O 1
ATOM 2396 N N . TYR A 1 307 ? 23.329 -16.774 -45.320 1.00 92.44 307 TYR A N 1
ATOM 2397 C CA . TYR A 1 307 ? 22.329 -15.946 -44.642 1.00 92.44 307 TYR A CA 1
ATOM 2398 C C . TYR A 1 307 ? 22.468 -16.042 -43.124 1.00 92.44 307 TYR A C 1
ATOM 2400 O O . TYR A 1 307 ? 22.469 -17.140 -42.570 1.00 92.44 307 TYR A O 1
ATOM 2408 N N . GLY A 1 308 ? 22.523 -14.900 -42.438 1.00 90.69 308 GLY A N 1
ATOM 2409 C CA . GLY A 1 308 ? 22.551 -14.847 -40.975 1.00 90.69 308 GLY A CA 1
ATOM 2410 C C . GLY A 1 308 ? 21.262 -15.349 -40.310 1.00 90.69 308 GLY A C 1
ATOM 2411 O O . GLY A 1 308 ? 20.248 -15.585 -40.973 1.00 90.69 308 GLY A O 1
ATOM 2412 N N . ALA A 1 309 ? 21.309 -15.493 -38.983 1.00 90.94 309 ALA A N 1
ATOM 2413 C CA . ALA A 1 309 ? 20.165 -15.899 -38.172 1.00 90.94 309 ALA A CA 1
ATOM 2414 C C . ALA A 1 309 ? 18.948 -14.987 -38.420 1.00 90.94 309 ALA A C 1
ATOM 2416 O O . ALA A 1 309 ? 19.088 -13.759 -38.371 1.00 90.94 309 ALA A O 1
ATOM 2417 N N . PRO A 1 310 ? 17.755 -15.556 -38.674 1.00 89.69 310 PRO A N 1
ATOM 2418 C CA . PRO A 1 310 ? 16.527 -14.787 -38.738 1.00 89.69 310 PRO A CA 1
ATOM 2419 C C . PRO A 1 310 ? 16.292 -14.006 -37.447 1.00 89.69 310 PRO A C 1
ATOM 2421 O O . PRO A 1 310 ? 16.617 -14.463 -36.352 1.00 89.69 310 PRO A O 1
ATOM 2424 N N . ASP A 1 311 ? 15.681 -12.835 -37.577 1.00 86.44 311 ASP A N 1
ATOM 2425 C CA . ASP A 1 311 ? 15.299 -12.019 -36.431 1.00 86.44 311 ASP A CA 1
ATOM 2426 C C . ASP A 1 311 ? 14.382 -12.804 -35.473 1.00 86.44 311 ASP A C 1
ATOM 2428 O O . ASP A 1 311 ? 13.329 -13.305 -35.879 1.00 86.44 311 ASP A O 1
ATOM 2432 N N . GLY A 1 312 ? 14.811 -12.924 -34.214 1.00 84.69 312 GLY A N 1
ATOM 2433 C CA . GLY A 1 312 ? 14.132 -13.706 -33.179 1.00 84.69 312 GLY A CA 1
ATOM 2434 C C . GLY A 1 312 ? 14.402 -15.215 -33.207 1.00 84.69 312 GLY A C 1
ATOM 2435 O O . GLY A 1 312 ? 13.729 -15.940 -32.476 1.00 84.69 312 GLY A O 1
ATOM 2436 N N . PHE A 1 313 ? 15.348 -15.707 -34.017 1.00 88.88 313 PHE A N 1
ATOM 2437 C CA . PHE A 1 313 ? 15.697 -17.128 -34.034 1.00 88.88 313 PHE A CA 1
ATOM 2438 C C . PHE A 1 313 ? 16.212 -17.583 -32.663 1.00 88.88 313 PHE A C 1
ATOM 2440 O O . PHE A 1 313 ? 17.222 -17.094 -32.162 1.00 88.88 313 PHE A O 1
ATOM 2447 N N . VAL A 1 314 ? 15.508 -18.552 -32.086 1.00 83.50 314 VAL A N 1
ATOM 2448 C CA . VAL A 1 314 ? 15.896 -19.270 -30.871 1.00 83.50 314 VAL A CA 1
ATOM 2449 C C . VAL A 1 314 ? 16.112 -20.722 -31.265 1.00 83.50 314 VAL A C 1
ATOM 2451 O O . VAL A 1 314 ? 15.285 -21.300 -31.981 1.00 83.50 314 VAL A O 1
ATOM 2454 N N . THR A 1 315 ? 17.211 -21.317 -30.806 1.00 84.75 315 THR A N 1
ATOM 2455 C CA . THR A 1 315 ? 17.513 -22.719 -31.114 1.00 84.75 315 THR A CA 1
ATOM 2456 C C . THR A 1 315 ? 16.421 -23.647 -30.569 1.00 84.75 315 THR A C 1
ATOM 2458 O O . THR A 1 315 ? 15.715 -23.329 -29.607 1.00 84.75 315 THR A O 1
ATOM 2461 N N . ALA A 1 316 ? 16.255 -24.824 -31.179 1.00 79.00 316 ALA A N 1
ATOM 2462 C CA . ALA A 1 316 ? 15.251 -25.791 -30.729 1.00 79.00 316 ALA A CA 1
ATOM 2463 C C . ALA A 1 316 ? 15.462 -26.203 -29.257 1.00 79.00 316 ALA A C 1
ATOM 2465 O O . ALA A 1 316 ? 14.492 -26.379 -28.518 1.00 79.00 316 ALA A O 1
ATOM 2466 N N . GLU A 1 317 ? 16.719 -26.301 -28.825 1.00 81.06 317 GLU A N 1
ATOM 2467 C CA . GLU A 1 317 ? 17.096 -26.627 -27.448 1.00 81.06 317 GLU A CA 1
ATOM 2468 C C . GLU A 1 317 ? 16.729 -25.502 -26.472 1.00 81.06 317 GLU A C 1
ATOM 2470 O O . GLU A 1 317 ? 16.093 -25.753 -25.447 1.00 81.06 317 GLU A O 1
ATOM 2475 N N . GLU A 1 318 ? 17.033 -24.246 -26.811 1.00 83.88 318 GLU A N 1
ATOM 2476 C CA . GLU A 1 318 ? 16.642 -23.089 -25.998 1.00 83.88 318 GLU A CA 1
ATOM 2477 C C . GLU A 1 318 ? 15.118 -22.948 -25.908 1.00 83.88 318 GLU A C 1
ATOM 2479 O O . GLU A 1 318 ? 14.595 -22.668 -24.828 1.00 83.88 318 GLU A O 1
ATOM 2484 N N . ARG A 1 319 ? 14.381 -23.209 -26.998 1.00 79.62 319 ARG A N 1
ATOM 2485 C CA . ARG A 1 319 ? 12.908 -23.199 -26.996 1.00 79.62 319 ARG A CA 1
ATOM 2486 C C . ARG A 1 319 ? 12.352 -24.254 -26.038 1.00 79.62 319 ARG A C 1
ATOM 2488 O O . ARG A 1 319 ? 11.457 -23.959 -25.248 1.00 79.62 319 ARG A O 1
ATOM 2495 N N . GLN A 1 320 ? 12.897 -25.472 -26.059 1.00 82.19 320 GLN A N 1
ATOM 2496 C CA . GLN A 1 320 ? 12.498 -26.529 -25.122 1.00 82.19 320 GLN A CA 1
ATOM 2497 C C . GLN A 1 320 ? 12.829 -26.164 -23.672 1.00 82.19 320 GLN A C 1
ATOM 2499 O O . GLN A 1 320 ? 12.014 -26.398 -22.777 1.00 82.19 320 GLN A O 1
ATOM 2504 N N . HIS A 1 321 ? 13.991 -25.553 -23.432 1.00 82.19 321 HIS A N 1
ATOM 2505 C CA . HIS A 1 321 ? 14.374 -25.095 -22.102 1.00 82.19 321 HIS A CA 1
ATOM 2506 C C . HIS A 1 321 ? 13.435 -23.994 -21.588 1.00 82.19 321 HIS A C 1
ATOM 2508 O O . HIS A 1 321 ? 13.021 -24.038 -20.430 1.00 82.19 321 HIS A O 1
ATOM 2514 N N . GLN A 1 322 ? 13.038 -23.048 -22.444 1.00 83.88 322 GLN A N 1
ATOM 2515 C CA . GLN A 1 322 ? 12.075 -21.998 -22.101 1.00 83.88 322 GLN A CA 1
ATOM 2516 C C . GLN A 1 322 ? 10.692 -22.569 -21.786 1.00 83.88 322 GLN A C 1
ATOM 2518 O O . GLN A 1 322 ? 10.129 -22.233 -20.749 1.00 83.88 322 GLN A O 1
ATOM 2523 N N . VAL A 1 323 ? 10.169 -23.483 -22.611 1.00 88.06 323 VAL A N 1
ATOM 2524 C CA . VAL A 1 323 ? 8.870 -24.131 -22.354 1.00 88.06 323 VAL A CA 1
ATOM 2525 C C . VAL A 1 323 ? 8.899 -24.911 -21.040 1.00 88.06 323 VAL A C 1
ATOM 2527 O O . VAL A 1 323 ? 7.968 -24.812 -20.244 1.00 88.06 323 VAL A O 1
ATOM 2530 N N . LYS A 1 324 ? 9.980 -25.648 -20.763 1.00 92.06 324 LYS A N 1
ATOM 2531 C CA . LYS A 1 324 ? 10.129 -26.400 -19.510 1.00 92.06 324 LYS A CA 1
ATOM 2532 C C . LYS A 1 324 ? 10.258 -25.479 -18.292 1.00 92.06 324 LYS A C 1
ATOM 2534 O O . LYS A 1 324 ? 9.699 -25.781 -17.239 1.00 92.06 324 LYS A O 1
ATOM 2539 N N . ALA A 1 325 ? 10.983 -24.368 -18.422 1.00 90.06 325 ALA A N 1
ATOM 2540 C CA . ALA A 1 325 ? 11.107 -23.365 -17.368 1.00 90.06 325 ALA A CA 1
ATOM 2541 C C . ALA A 1 325 ? 9.762 -22.679 -17.088 1.00 90.06 325 ALA A C 1
ATOM 2543 O O . ALA A 1 325 ? 9.391 -22.515 -15.928 1.00 90.06 325 ALA A O 1
ATOM 2544 N N . GLU A 1 326 ? 9.007 -22.353 -18.137 1.00 89.62 326 GLU A N 1
ATOM 2545 C CA . GLU A 1 326 ? 7.671 -21.771 -18.034 1.00 89.62 326 GLU A CA 1
ATOM 2546 C C . GLU A 1 326 ? 6.685 -22.740 -17.375 1.00 89.62 326 GLU A C 1
ATOM 2548 O O . GLU A 1 326 ? 5.995 -22.364 -16.434 1.00 89.62 326 GLU A O 1
ATOM 2553 N N . GLN A 1 327 ? 6.672 -24.010 -17.791 1.00 93.00 327 GLN A N 1
ATOM 2554 C CA . GLN A 1 327 ? 5.840 -25.042 -17.167 1.00 93.00 327 GLN A CA 1
ATOM 2555 C C . GLN A 1 327 ? 6.177 -25.231 -15.689 1.00 93.00 327 GLN A C 1
ATOM 2557 O O . GLN A 1 327 ? 5.275 -25.343 -14.863 1.00 93.00 327 GLN A O 1
ATOM 2562 N N . ARG A 1 328 ? 7.468 -25.230 -15.333 1.00 93.81 328 ARG A N 1
ATOM 2563 C CA . ARG A 1 328 ? 7.894 -25.299 -13.932 1.00 93.81 328 ARG A CA 1
ATOM 2564 C C . ARG A 1 328 ? 7.407 -24.082 -13.143 1.00 93.81 328 ARG A C 1
ATOM 2566 O O . ARG A 1 328 ? 6.924 -24.259 -12.031 1.00 93.81 328 ARG A O 1
ATOM 2573 N N . ARG A 1 329 ? 7.495 -22.878 -13.719 1.00 91.50 329 ARG A N 1
ATOM 2574 C CA . ARG A 1 329 ? 6.995 -21.645 -13.092 1.00 91.50 329 ARG A CA 1
ATOM 2575 C C . ARG A 1 329 ? 5.483 -21.697 -12.874 1.00 91.50 329 ARG A C 1
ATOM 2577 O O . ARG A 1 329 ? 5.021 -21.339 -11.800 1.00 91.50 329 ARG A O 1
ATOM 2584 N N . GLN A 1 330 ? 4.729 -22.179 -13.860 1.00 92.19 330 GLN A N 1
ATOM 2585 C CA . GLN A 1 330 ? 3.275 -22.331 -13.753 1.00 92.19 330 GLN A CA 1
ATOM 2586 C C . GLN A 1 330 ? 2.885 -23.355 -12.680 1.00 92.19 330 GLN A C 1
ATOM 2588 O O . GLN A 1 330 ? 1.992 -23.085 -11.885 1.00 92.19 330 GLN A O 1
ATOM 2593 N N . GLN A 1 331 ? 3.586 -24.491 -12.608 1.00 93.94 331 GLN A N 1
ATOM 2594 C CA . GLN A 1 331 ? 3.362 -25.500 -11.565 1.00 93.94 331 GLN A CA 1
ATOM 2595 C C . GLN A 1 331 ? 3.673 -24.972 -10.160 1.00 93.94 331 GLN A C 1
ATOM 2597 O O . GLN A 1 331 ? 2.950 -25.279 -9.217 1.00 93.94 331 GLN A O 1
ATOM 2602 N N . GLU A 1 332 ? 4.739 -24.184 -10.013 1.00 94.12 332 GLU A N 1
ATOM 2603 C CA . GLU A 1 332 ? 5.106 -23.555 -8.741 1.00 94.12 332 GLU A CA 1
ATOM 2604 C C . GLU A 1 332 ? 4.060 -22.515 -8.312 1.00 94.12 332 GLU A C 1
ATOM 2606 O O . GLU A 1 332 ? 3.594 -22.550 -7.177 1.00 94.12 332 GLU A O 1
ATOM 2611 N N . GLU A 1 333 ? 3.597 -21.666 -9.235 1.00 92.81 333 GLU A N 1
ATOM 2612 C CA . GLU A 1 333 ? 2.555 -20.674 -8.949 1.00 92.81 333 GLU A CA 1
ATOM 2613 C C . GLU A 1 333 ? 1.212 -21.323 -8.570 1.00 92.81 333 GLU A C 1
ATOM 2615 O O . GLU A 1 333 ? 0.509 -20.844 -7.677 1.00 92.81 333 GLU A O 1
ATOM 2620 N N . GLU A 1 334 ? 0.837 -22.419 -9.234 1.00 94.88 334 GLU A N 1
ATOM 2621 C CA . GLU A 1 334 ? -0.387 -23.157 -8.915 1.00 94.88 334 GLU A CA 1
ATOM 2622 C C . GLU A 1 334 ? -0.297 -23.831 -7.538 1.00 94.88 334 GLU A C 1
ATOM 2624 O O . GLU A 1 334 ? -1.246 -23.752 -6.753 1.00 94.88 334 GLU A O 1
ATOM 2629 N N . ALA A 1 335 ? 0.862 -24.406 -7.199 1.00 95.94 335 ALA A N 1
ATOM 2630 C CA . ALA A 1 335 ? 1.115 -24.974 -5.878 1.00 95.94 335 ALA A CA 1
ATOM 2631 C C . ALA A 1 335 ? 1.060 -23.908 -4.769 1.00 95.94 335 ALA A C 1
ATOM 2633 O O . ALA A 1 335 ? 0.410 -24.123 -3.743 1.00 95.94 335 ALA A O 1
ATOM 2634 N N . ASP A 1 336 ? 1.666 -22.738 -4.989 1.00 91.50 336 ASP A N 1
ATOM 2635 C CA . ASP A 1 336 ? 1.618 -21.614 -4.049 1.00 91.50 336 ASP A CA 1
ATOM 2636 C C . ASP A 1 336 ? 0.187 -21.100 -3.855 1.00 91.50 336 ASP A C 1
ATOM 2638 O O . ASP A 1 336 ? -0.251 -20.827 -2.732 1.00 91.50 336 ASP A O 1
ATOM 2642 N N . ARG A 1 337 ? -0.583 -21.013 -4.945 1.00 94.25 337 ARG A N 1
ATOM 2643 C CA . ARG A 1 337 ? -1.989 -20.603 -4.904 1.00 94.25 337 ARG A CA 1
ATOM 2644 C C . ARG A 1 337 ? -2.838 -21.598 -4.119 1.00 94.25 337 ARG A C 1
ATOM 2646 O O . ARG A 1 337 ? -3.673 -21.178 -3.317 1.00 94.25 337 ARG A O 1
ATOM 2653 N N . GLN A 1 338 ? -2.617 -22.896 -4.313 1.00 95.31 338 GLN A N 1
ATOM 2654 C CA . GLN A 1 338 ? -3.321 -23.932 -3.567 1.00 95.31 338 GLN A CA 1
ATOM 2655 C C . GLN A 1 338 ? -2.956 -23.899 -2.075 1.00 95.31 338 GLN A C 1
ATOM 2657 O O . GLN A 1 338 ? -3.851 -23.902 -1.230 1.00 95.31 338 GLN A O 1
ATOM 2662 N N . ALA A 1 339 ? -1.671 -23.760 -1.739 1.00 95.12 339 ALA A N 1
ATOM 2663 C CA . ALA A 1 339 ? -1.222 -23.632 -0.354 1.00 95.12 339 ALA A CA 1
ATOM 2664 C C . ALA A 1 339 ? -1.817 -22.392 0.343 1.00 95.12 339 ALA A C 1
ATOM 2666 O O . ALA A 1 339 ? -2.198 -22.454 1.514 1.00 95.12 339 ALA A O 1
ATOM 2667 N N . ALA A 1 340 ? -1.953 -21.271 -0.374 1.00 93.88 340 ALA A N 1
ATOM 2668 C CA . ALA A 1 340 ? -2.579 -20.059 0.153 1.00 93.88 340 ALA A CA 1
ATOM 2669 C C . ALA A 1 340 ? -4.078 -20.248 0.451 1.00 93.88 340 ALA A C 1
ATOM 2671 O O . ALA A 1 340 ? -4.562 -19.766 1.479 1.00 93.88 340 ALA A O 1
ATOM 2672 N N . LEU A 1 341 ? -4.805 -20.965 -0.414 1.00 95.31 341 LEU A N 1
ATOM 2673 C CA . LEU A 1 341 ? -6.216 -21.299 -0.192 1.00 95.31 341 LEU A CA 1
ATOM 2674 C C . LEU A 1 341 ? -6.388 -22.225 1.020 1.00 95.31 341 LEU A C 1
ATOM 2676 O O . LEU A 1 341 ? -7.200 -21.939 1.898 1.00 95.31 341 LEU A O 1
ATOM 2680 N N . GLU A 1 342 ? -5.572 -23.275 1.125 1.00 95.06 342 GLU A N 1
ATOM 2681 C CA . GLU A 1 342 ? -5.607 -24.202 2.263 1.00 95.06 342 GLU A CA 1
ATOM 2682 C C . GLU A 1 342 ? -5.273 -23.499 3.590 1.00 95.06 342 GLU A C 1
ATOM 2684 O O . GLU A 1 342 ? -5.930 -23.733 4.610 1.00 95.06 342 GLU A O 1
ATOM 2689 N N . ALA A 1 343 ? -4.302 -22.579 3.585 1.00 93.62 343 ALA A N 1
ATOM 2690 C CA . ALA A 1 343 ? -3.970 -21.769 4.754 1.00 93.62 343 ALA A CA 1
ATOM 2691 C C . ALA A 1 343 ? -5.119 -20.828 5.158 1.00 93.62 343 ALA A C 1
ATOM 2693 O O . ALA A 1 343 ? -5.413 -20.687 6.349 1.00 93.62 343 ALA A O 1
ATOM 2694 N N . ALA A 1 344 ? -5.795 -20.200 4.191 1.00 92.69 344 ALA A N 1
ATOM 2695 C CA . ALA A 1 344 ? -6.946 -19.339 4.456 1.00 92.69 344 ALA A CA 1
ATOM 2696 C C . ALA A 1 344 ? -8.116 -20.124 5.075 1.00 92.69 344 ALA A C 1
ATOM 2698 O O . ALA A 1 344 ? -8.685 -19.685 6.081 1.00 92.69 344 ALA A O 1
ATOM 2699 N N . ASP A 1 345 ? -8.417 -21.310 4.543 1.00 95.00 345 ASP A N 1
ATOM 2700 C CA . ASP A 1 345 ? -9.447 -22.207 5.073 1.00 95.00 345 ASP A CA 1
ATOM 2701 C C . ASP A 1 345 ? -9.111 -22.695 6.486 1.00 95.00 345 ASP A C 1
ATOM 2703 O O . ASP A 1 345 ? -9.980 -22.726 7.364 1.00 95.00 345 ASP A O 1
ATOM 2707 N N . ALA A 1 346 ? -7.844 -23.034 6.748 1.00 94.31 346 ALA A N 1
ATOM 2708 C CA . ALA A 1 346 ? -7.388 -23.425 8.079 1.00 94.31 346 ALA A CA 1
ATOM 2709 C C . ALA A 1 346 ? -7.567 -22.286 9.098 1.00 94.31 346 ALA A C 1
ATOM 2711 O O . ALA A 1 346 ? -8.059 -22.519 10.205 1.00 94.31 346 ALA A O 1
ATOM 2712 N N . ILE A 1 347 ? -7.246 -21.044 8.717 1.00 91.19 347 ILE A N 1
ATOM 2713 C CA . ILE A 1 347 ? -7.454 -19.860 9.564 1.00 91.19 347 ILE A CA 1
ATOM 2714 C C . ILE A 1 347 ? -8.946 -19.640 9.838 1.00 91.19 347 ILE A C 1
ATOM 2716 O O . ILE A 1 347 ? -9.317 -19.338 10.974 1.00 91.19 347 ILE A O 1
ATOM 2720 N N . GLN A 1 348 ? -9.815 -19.787 8.834 1.00 87.75 348 GLN A N 1
ATOM 2721 C CA . GLN A 1 348 ? -11.259 -19.641 9.036 1.00 87.75 348 GLN A CA 1
ATOM 2722 C C . GLN A 1 348 ? -11.819 -20.714 9.972 1.00 87.75 348 GLN A C 1
ATOM 2724 O O . GLN A 1 348 ? -12.554 -20.379 10.902 1.00 87.75 348 GLN A O 1
ATOM 2729 N N . LYS A 1 349 ? -11.429 -21.980 9.786 1.00 93.06 349 LYS A N 1
ATOM 2730 C CA . LYS A 1 349 ? -11.834 -23.086 10.667 1.00 93.06 349 LYS A CA 1
ATOM 2731 C C . LYS A 1 349 ? -11.348 -22.879 12.100 1.00 93.06 349 LYS A C 1
ATOM 2733 O O . LYS A 1 349 ? -12.132 -23.053 13.028 1.00 93.06 349 LYS A O 1
ATOM 2738 N N . ALA A 1 350 ? -10.100 -22.444 12.287 1.00 91.69 350 ALA A N 1
ATOM 2739 C CA . ALA A 1 350 ? -9.554 -22.140 13.609 1.00 91.69 350 ALA A CA 1
ATOM 2740 C C . ALA A 1 350 ? -10.320 -20.998 14.298 1.00 91.69 350 ALA A C 1
ATOM 2742 O O . ALA A 1 350 ? -10.695 -21.120 15.461 1.00 91.69 350 ALA A O 1
ATOM 2743 N N . LYS A 1 351 ? -10.629 -19.917 13.568 1.00 87.12 351 LYS A N 1
ATOM 2744 C CA . LYS A 1 351 ? -11.451 -18.813 14.091 1.00 87.12 351 LYS A CA 1
ATOM 2745 C C . LYS A 1 351 ? -12.868 -19.264 14.444 1.00 87.12 351 LYS A C 1
ATOM 2747 O O . LYS A 1 351 ? -13.394 -18.839 15.466 1.00 87.12 351 LYS A O 1
ATOM 2752 N N . ALA A 1 352 ? -13.489 -20.110 13.623 1.00 87.00 352 ALA A N 1
ATOM 2753 C CA . ALA A 1 352 ? -14.819 -20.649 13.901 1.00 87.00 352 ALA A CA 1
ATOM 2754 C C . ALA A 1 352 ? -14.820 -21.533 15.159 1.00 87.00 352 ALA A C 1
ATOM 2756 O O . ALA A 1 352 ? -15.670 -21.346 16.024 1.00 87.00 352 ALA A O 1
ATOM 2757 N N . ALA A 1 353 ? -13.830 -22.420 15.306 1.00 90.12 353 ALA A N 1
ATOM 2758 C CA . ALA A 1 353 ? -13.667 -23.247 16.501 1.00 90.12 353 ALA A CA 1
ATOM 2759 C C . ALA A 1 353 ? -13.464 -22.392 17.762 1.00 90.12 353 ALA A C 1
ATOM 2761 O O . ALA A 1 353 ? -14.153 -22.596 18.758 1.00 90.12 353 ALA A O 1
ATOM 2762 N N . GLN A 1 354 ? -12.605 -21.370 17.687 1.00 87.56 354 GLN A N 1
ATOM 2763 C CA . GLN A 1 354 ? -12.379 -20.442 18.797 1.00 87.56 354 GLN A CA 1
ATOM 2764 C C . GLN A 1 354 ? -13.645 -19.653 19.167 1.00 87.56 354 GLN A C 1
ATOM 2766 O O . GLN A 1 354 ? -13.880 -19.374 20.341 1.00 87.56 354 GLN A O 1
ATOM 2771 N N . ARG A 1 355 ? -14.486 -19.288 18.187 1.00 85.12 355 ARG A N 1
ATOM 2772 C CA . ARG A 1 355 ? -15.775 -18.634 18.463 1.00 85.12 355 ARG A CA 1
ATOM 2773 C C . ARG A 1 355 ? -16.714 -19.552 19.237 1.00 85.12 355 ARG A C 1
ATOM 2775 O O . ARG A 1 355 ? -17.257 -19.093 20.233 1.00 85.12 355 ARG A O 1
ATOM 2782 N N . VAL A 1 356 ? -16.851 -20.812 18.823 1.00 88.06 356 VAL A N 1
ATOM 2783 C CA . VAL A 1 356 ? -17.697 -21.802 19.513 1.00 88.06 356 VAL A CA 1
ATOM 2784 C C . VAL A 1 356 ? -17.198 -22.050 20.938 1.00 88.06 356 VAL A C 1
ATOM 2786 O O . VAL A 1 356 ? -17.993 -22.042 21.872 1.00 88.06 356 VAL A O 1
ATOM 2789 N N . GLU A 1 357 ? -15.887 -22.203 21.131 1.00 90.00 357 GLU A N 1
ATOM 2790 C CA . GLU A 1 357 ? -15.292 -22.373 22.463 1.00 90.00 357 GLU A CA 1
ATOM 2791 C C . GLU A 1 357 ? -15.550 -21.152 23.360 1.00 90.00 357 GLU A C 1
ATOM 2793 O O . GLU A 1 357 ? -15.984 -21.292 24.504 1.00 90.00 357 GLU A O 1
ATOM 2798 N N . ASN A 1 358 ? -15.367 -19.940 22.825 1.00 88.06 358 ASN A N 1
ATOM 2799 C CA . ASN A 1 358 ? -15.680 -18.709 23.547 1.00 88.06 358 ASN A CA 1
ATOM 2800 C C . ASN A 1 358 ? -17.176 -18.604 23.889 1.00 88.06 358 ASN A C 1
ATOM 2802 O O . ASN A 1 358 ? -17.507 -18.165 24.985 1.00 88.06 358 ASN A O 1
ATOM 2806 N N . GLU A 1 359 ? -18.079 -19.002 22.988 1.00 87.31 359 GLU A N 1
ATOM 2807 C CA . GLU A 1 359 ? -19.529 -19.026 23.243 1.00 87.31 359 GLU A CA 1
ATOM 2808 C C . GLU A 1 359 ? -19.889 -19.993 24.368 1.00 87.31 359 GLU A C 1
ATOM 2810 O O . GLU A 1 359 ? -20.633 -19.622 25.273 1.00 87.31 359 GLU A O 1
ATOM 2815 N N . GLN A 1 360 ? -19.322 -21.201 24.355 1.00 89.75 360 GLN A N 1
ATOM 2816 C CA . GLN A 1 360 ? -19.540 -22.189 25.410 1.00 89.75 360 GLN A CA 1
ATOM 2817 C C . GLN A 1 360 ? -19.007 -21.707 26.760 1.00 89.75 360 GLN A C 1
ATOM 2819 O O . GLN A 1 360 ? -19.692 -21.846 27.772 1.00 89.75 360 GLN A O 1
ATOM 2824 N N . ARG A 1 361 ? -17.815 -21.098 26.778 1.00 90.56 361 ARG A N 1
ATOM 2825 C CA . ARG A 1 361 ? -17.231 -20.538 28.000 1.00 90.56 361 ARG A CA 1
ATOM 2826 C C . ARG A 1 361 ? -18.099 -19.423 28.580 1.00 90.56 361 ARG A C 1
ATOM 2828 O O . ARG A 1 361 ? -18.367 -19.439 29.774 1.00 90.56 361 ARG A O 1
ATOM 2835 N N . LEU A 1 362 ? -18.557 -18.490 27.743 1.00 90.56 362 LEU A N 1
ATOM 2836 C CA . LEU A 1 362 ? -19.429 -17.398 28.182 1.00 90.56 362 LEU A CA 1
ATOM 2837 C C . LEU A 1 362 ? -20.775 -17.916 28.681 1.00 90.56 362 LEU A C 1
ATOM 2839 O O . LEU A 1 362 ? -21.252 -17.447 29.707 1.00 90.56 362 LEU A O 1
ATOM 2843 N N . ALA A 1 363 ? -21.352 -18.912 28.007 1.00 91.62 363 ALA A N 1
ATOM 2844 C CA . ALA A 1 363 ? -22.589 -19.526 28.467 1.00 91.62 363 ALA A CA 1
ATOM 2845 C C . ALA A 1 363 ? -22.427 -20.193 29.842 1.00 91.62 363 ALA A C 1
ATOM 2847 O O . ALA A 1 363 ? -23.307 -20.068 30.688 1.00 91.62 363 ALA A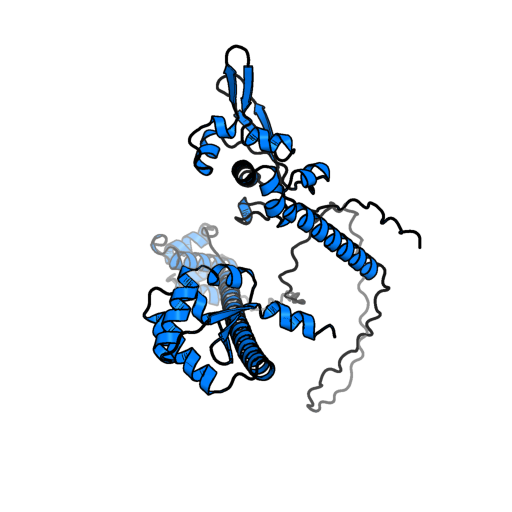 O 1
ATOM 2848 N N . ALA A 1 364 ? -21.295 -20.860 30.090 1.00 92.69 364 ALA A N 1
ATOM 2849 C CA . ALA A 1 364 ? -20.995 -21.454 31.391 1.00 92.69 364 ALA A CA 1
ATOM 2850 C C . ALA A 1 364 ? -20.758 -20.397 32.485 1.00 92.69 364 ALA A C 1
ATOM 2852 O O . ALA A 1 364 ? -21.192 -20.585 33.617 1.00 92.69 364 ALA A O 1
ATOM 2853 N N . GLU A 1 365 ? -20.089 -19.289 32.154 1.00 93.00 365 GLU A N 1
ATOM 2854 C CA . GLU A 1 365 ? -19.800 -18.192 33.086 1.00 93.00 365 GLU A CA 1
ATOM 2855 C C . GLU A 1 365 ? -21.062 -17.420 33.493 1.00 93.00 365 GLU A C 1
ATOM 2857 O O . GLU A 1 365 ? -21.242 -17.097 34.666 1.00 93.00 365 GLU A O 1
ATOM 2862 N N . TRP A 1 366 ? -21.951 -17.151 32.536 1.00 94.69 366 TRP A N 1
ATOM 2863 C CA . TRP A 1 366 ? -23.170 -16.371 32.760 1.00 94.69 366 TRP A CA 1
ATOM 2864 C C . TRP A 1 366 ? -24.391 -17.224 33.114 1.00 94.69 366 TRP A C 1
ATOM 2866 O O . TRP A 1 366 ? -25.427 -16.668 33.471 1.00 94.69 366 TRP A O 1
ATOM 2876 N N . GLY A 1 367 ? -24.276 -18.554 33.059 1.00 95.25 367 GLY A N 1
ATOM 2877 C CA . GLY A 1 367 ? -25.402 -19.463 33.274 1.00 95.25 367 GLY A CA 1
ATOM 2878 C C . GLY A 1 367 ? -26.492 -19.281 32.219 1.00 95.25 367 GLY A C 1
ATOM 2879 O O . GLY A 1 367 ? -27.664 -19.211 32.569 1.00 95.25 367 GLY A O 1
ATOM 2880 N N . THR A 1 368 ? -26.098 -19.124 30.951 1.00 95.00 368 THR A N 1
ATOM 2881 C CA . THR A 1 368 ? -27.032 -18.997 29.826 1.00 95.00 368 THR A CA 1
ATOM 2882 C C . THR A 1 368 ? -27.665 -20.354 29.536 1.00 95.00 368 THR A C 1
ATOM 2884 O O . THR A 1 368 ? -26.984 -21.267 29.050 1.00 95.00 368 THR A O 1
ATOM 2887 N N . ASP A 1 369 ? -28.962 -20.470 29.796 1.00 94.88 369 ASP A N 1
ATOM 2888 C CA . ASP A 1 369 ? -29.717 -21.700 29.570 1.00 94.88 369 ASP A CA 1
ATOM 2889 C C . ASP A 1 369 ? -30.134 -21.852 28.095 1.00 94.88 369 ASP A C 1
ATOM 2891 O O . ASP A 1 369 ? -29.997 -20.940 27.275 1.00 94.88 369 ASP A O 1
ATOM 2895 N N . GLU A 1 370 ? -30.638 -23.030 27.721 1.00 94.38 370 GLU A N 1
ATOM 2896 C CA . GLU A 1 370 ? -31.091 -23.276 26.344 1.00 94.38 370 GLU A CA 1
ATOM 2897 C C . GLU A 1 370 ? -32.297 -22.395 25.970 1.00 94.38 370 GLU A C 1
ATOM 2899 O O . GLU A 1 370 ? -32.384 -21.922 24.840 1.00 94.38 370 GLU A O 1
ATOM 2904 N N . GLU A 1 371 ? -33.167 -22.081 26.936 1.00 95.44 371 GLU A N 1
ATOM 2905 C CA . GLU A 1 371 ? -34.309 -21.176 26.740 1.00 95.44 371 GLU A CA 1
ATOM 2906 C C . GLU A 1 371 ? -33.861 -19.761 26.338 1.00 95.44 371 GLU A C 1
ATOM 2908 O O . GLU A 1 371 ? -34.447 -19.153 25.440 1.00 95.44 371 GLU A O 1
ATOM 2913 N N . ASP A 1 372 ? -32.772 -19.260 26.934 1.00 96.00 372 ASP A N 1
ATOM 2914 C CA . ASP A 1 372 ? -32.169 -17.981 26.552 1.00 96.00 372 ASP A CA 1
ATOM 2915 C C . ASP A 1 372 ? -31.666 -18.038 25.102 1.00 96.00 372 ASP A C 1
ATOM 2917 O O . ASP A 1 372 ? -31.887 -17.117 24.309 1.00 96.00 372 ASP A O 1
ATOM 2921 N N . ARG A 1 373 ? -31.018 -19.140 24.708 1.00 94.50 373 ARG A N 1
ATOM 2922 C CA . ARG A 1 373 ? -30.514 -19.305 23.336 1.00 94.50 373 ARG A CA 1
ATOM 2923 C C . ARG A 1 373 ? -31.647 -19.328 22.318 1.00 94.50 373 ARG A C 1
ATOM 2925 O O . ARG A 1 373 ? -31.572 -18.609 21.321 1.00 94.50 373 ARG A O 1
ATOM 2932 N N . GLU A 1 374 ? -32.702 -20.092 22.580 1.00 96.31 374 GLU A N 1
ATOM 2933 C CA . GLU A 1 374 ? -33.883 -20.152 21.717 1.00 96.31 374 GLU A CA 1
ATOM 2934 C C . GLU A 1 374 ? -34.571 -18.786 21.607 1.00 96.31 374 GLU A C 1
ATOM 2936 O O . GLU A 1 374 ? -34.901 -18.341 20.501 1.00 96.31 374 GLU A O 1
ATOM 2941 N N . LEU A 1 375 ? -34.722 -18.075 22.729 1.00 97.00 375 LEU A N 1
ATOM 2942 C CA . LEU A 1 375 ? -35.239 -16.709 22.750 1.00 97.00 375 LEU A CA 1
ATOM 2943 C C . LEU A 1 375 ? -34.381 -15.781 21.882 1.00 97.00 375 LEU A C 1
ATOM 2945 O O . LEU A 1 375 ? -34.914 -14.999 21.089 1.00 97.00 375 LEU A O 1
ATOM 2949 N N . TRP A 1 376 ? -33.053 -15.864 21.997 1.00 96.69 376 TRP A N 1
ATOM 2950 C CA . TRP A 1 376 ? -32.146 -15.040 21.205 1.00 96.69 376 TRP A CA 1
ATOM 2951 C C . TRP A 1 376 ? -32.246 -15.335 19.706 1.00 96.69 376 TRP A C 1
ATOM 2953 O O . TRP A 1 376 ? -32.236 -14.399 18.906 1.00 96.69 376 TRP A O 1
ATOM 2963 N N . GLU A 1 377 ? -32.403 -16.597 19.299 1.00 96.75 377 GLU A N 1
ATOM 2964 C CA . GLU A 1 377 ? -32.643 -16.946 17.891 1.00 96.75 377 GLU A CA 1
ATOM 2965 C C . GLU A 1 377 ? -33.952 -16.348 17.360 1.00 96.75 377 GLU A C 1
ATOM 2967 O O . GLU A 1 377 ? -33.975 -15.759 16.274 1.00 96.75 377 GLU A O 1
ATOM 2972 N N . GLN A 1 378 ? -35.033 -16.407 18.142 1.00 97.44 378 GLN A N 1
ATOM 2973 C CA . GLN A 1 378 ? -36.316 -15.801 17.767 1.00 97.44 378 GLN A CA 1
ATOM 2974 C C . GLN A 1 378 ? -36.214 -14.273 17.647 1.00 97.44 378 GLN A C 1
ATOM 2976 O O . GLN A 1 378 ? -36.750 -13.672 16.709 1.00 97.44 378 GLN A O 1
ATOM 2981 N N . VAL A 1 379 ? -35.483 -13.631 18.563 1.00 97.69 379 VAL A N 1
ATOM 2982 C CA . VAL A 1 379 ? -35.211 -12.189 18.518 1.00 97.69 379 VAL A CA 1
ATOM 2983 C C . VAL A 1 379 ? -34.352 -11.828 17.305 1.00 97.69 379 VAL A C 1
ATOM 2985 O O . VAL A 1 379 ? -34.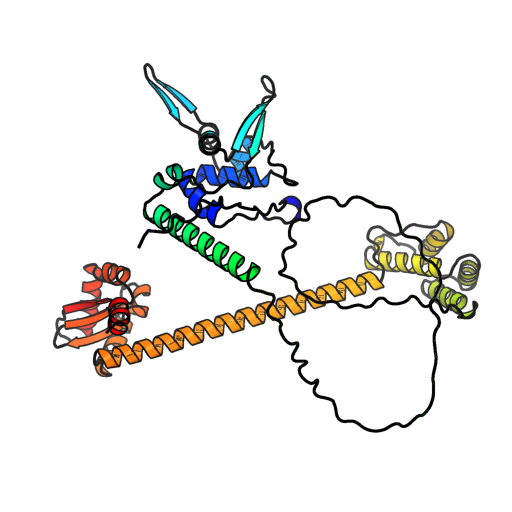686 -10.876 16.599 1.00 97.69 379 VAL A O 1
ATOM 2988 N N . LYS A 1 380 ? -33.300 -12.594 16.991 1.00 96.62 380 LYS A N 1
ATOM 2989 C CA . LYS A 1 380 ? -32.479 -12.384 15.785 1.00 96.62 380 LYS A CA 1
ATOM 2990 C C . LYS A 1 380 ? -33.307 -12.498 14.510 1.00 96.62 380 LYS A C 1
ATOM 2992 O O . LYS A 1 380 ? -33.178 -11.649 13.623 1.00 96.62 380 LYS A O 1
ATOM 2997 N N . LEU A 1 381 ? -34.192 -13.492 14.428 1.00 96.25 381 LEU A N 1
ATOM 2998 C CA . LEU A 1 381 ? -35.094 -13.652 13.291 1.00 96.25 381 LEU A CA 1
ATOM 2999 C C . LEU A 1 381 ? -36.013 -12.432 13.147 1.00 96.25 381 LEU A C 1
ATOM 3001 O O . LEU A 1 381 ? -36.145 -11.895 12.048 1.00 96.25 381 LEU A O 1
ATOM 3005 N N . PHE A 1 382 ? -36.590 -11.940 14.246 1.00 97.00 382 PHE A N 1
ATOM 3006 C CA . PHE A 1 382 ? -37.408 -10.726 14.236 1.00 97.00 382 PHE A CA 1
ATOM 3007 C C . PHE A 1 382 ? -36.609 -9.496 13.779 1.00 97.00 382 PHE A C 1
ATOM 3009 O O . PHE A 1 382 ? -37.056 -8.751 12.907 1.00 97.00 382 PHE A O 1
ATOM 3016 N N . LEU A 1 383 ? -35.404 -9.301 14.326 1.00 96.75 383 LEU A N 1
ATOM 3017 C CA . LEU A 1 383 ? -34.549 -8.161 13.996 1.00 96.75 383 LEU A CA 1
ATOM 3018 C C . LEU A 1 383 ? -34.130 -8.166 12.523 1.00 96.75 383 LEU A C 1
ATOM 3020 O O . LEU A 1 383 ? -34.113 -7.102 11.910 1.00 96.75 383 LEU A O 1
ATOM 3024 N N . THR A 1 384 ? -33.885 -9.343 11.940 1.00 95.75 384 THR A N 1
ATOM 3025 C CA . THR A 1 384 ? -33.528 -9.505 10.518 1.00 95.75 384 THR A CA 1
ATOM 3026 C C . THR A 1 384 ? -34.625 -9.000 9.573 1.00 95.75 384 THR A C 1
ATOM 3028 O O . THR A 1 384 ? -34.325 -8.504 8.491 1.00 95.75 384 THR A O 1
ATOM 3031 N N . HIS A 1 385 ? -35.894 -9.083 9.983 1.00 93.88 385 HIS A N 1
ATOM 3032 C CA . HIS A 1 385 ? -37.039 -8.582 9.209 1.00 93.88 385 HIS A CA 1
ATOM 3033 C C . HIS A 1 385 ? -37.410 -7.129 9.544 1.00 93.88 385 HIS A C 1
ATOM 3035 O O . HIS A 1 385 ? -38.343 -6.570 8.967 1.00 93.88 385 HIS A O 1
ATOM 3041 N N . SER A 1 386 ? -36.701 -6.512 10.486 1.00 92.62 386 SER A N 1
ATOM 3042 C CA . SER A 1 386 ? -36.888 -5.120 10.884 1.00 92.62 386 SER A CA 1
ATOM 3043 C C . SER A 1 386 ? -35.797 -4.229 10.276 1.00 92.62 386 SER A C 1
ATOM 3045 O O . SER A 1 386 ? -34.825 -4.717 9.711 1.00 92.62 386 SER A O 1
ATOM 3047 N N . ASN A 1 387 ? -35.896 -2.907 10.439 1.00 91.69 387 ASN A N 1
ATOM 3048 C CA . ASN A 1 387 ? -34.840 -1.966 10.023 1.00 91.69 387 ASN A CA 1
ATOM 3049 C C . ASN A 1 387 ? -33.606 -1.983 10.957 1.00 91.69 387 ASN A C 1
ATOM 3051 O O . ASN A 1 387 ? -32.932 -0.963 11.114 1.00 91.69 387 ASN A O 1
ATOM 3055 N N . PHE A 1 388 ? -33.334 -3.109 11.618 1.00 95.25 388 PHE A N 1
ATOM 3056 C CA . PHE A 1 388 ? -32.151 -3.291 12.446 1.00 95.25 388 PHE A CA 1
ATOM 3057 C C . PHE A 1 388 ? -30.953 -3.612 11.550 1.00 95.25 388 PHE A C 1
ATOM 3059 O O . PHE A 1 388 ? -31.058 -4.395 10.608 1.00 95.25 388 PHE A O 1
ATOM 3066 N N . SER A 1 389 ? -29.798 -3.003 11.822 1.00 93.31 389 SER A N 1
ATOM 3067 C CA . SER A 1 389 ? -28.612 -3.226 10.990 1.00 93.31 389 SER A CA 1
ATOM 3068 C C . SER A 1 389 ? -28.136 -4.682 11.115 1.00 93.31 389 SER A C 1
ATOM 3070 O O . SER A 1 389 ? -27.762 -5.102 12.217 1.00 93.31 389 SER A O 1
ATOM 3072 N N . PRO A 1 390 ? -28.070 -5.453 10.011 1.00 91.62 390 PRO A N 1
ATOM 3073 C CA . PRO A 1 390 ? -27.659 -6.857 10.052 1.00 91.62 390 PRO A CA 1
ATOM 3074 C C . PRO A 1 390 ? -26.194 -7.026 10.475 1.00 91.62 390 PRO A C 1
ATOM 3076 O O . PRO A 1 390 ? -25.803 -8.104 10.909 1.00 91.62 390 PRO A O 1
ATOM 3079 N N . MET A 1 391 ? -25.387 -5.960 10.409 1.00 93.25 391 MET A N 1
ATOM 3080 C CA . MET A 1 391 ? -23.997 -5.957 10.872 1.00 93.25 391 MET A CA 1
ATOM 3081 C C . MET A 1 391 ? -23.874 -6.202 12.385 1.00 93.25 391 MET A C 1
ATOM 3083 O O . MET A 1 391 ? -22.848 -6.716 12.823 1.00 93.25 391 MET A O 1
ATOM 3087 N N . PHE A 1 392 ? -24.889 -5.856 13.186 1.00 93.62 392 PHE A N 1
ATOM 3088 C CA . PHE A 1 392 ? -24.818 -6.004 14.643 1.00 93.62 392 PHE A CA 1
ATOM 3089 C C . PHE A 1 392 ? -25.212 -7.399 15.144 1.00 93.62 392 PHE A C 1
ATOM 3091 O O . PHE A 1 392 ? -24.761 -7.814 16.206 1.00 93.62 392 PHE A O 1
ATOM 3098 N N . LEU A 1 393 ? -26.023 -8.151 14.398 1.00 94.38 393 LEU A N 1
ATOM 3099 C CA . LEU A 1 393 ? -26.518 -9.457 14.856 1.00 94.38 393 LEU A CA 1
ATOM 3100 C C . LEU A 1 393 ? -25.404 -10.488 15.120 1.00 94.38 393 LEU A C 1
ATOM 3102 O O . LEU A 1 393 ? -25.500 -11.191 16.122 1.00 94.38 393 LEU A O 1
ATOM 3106 N N . PRO A 1 394 ? -24.328 -10.576 14.308 1.00 91.94 394 PRO A N 1
ATOM 3107 C CA . PRO A 1 394 ? -23.242 -11.522 14.566 1.00 91.94 394 PRO A CA 1
ATOM 3108 C C . PRO A 1 394 ? -22.359 -11.170 15.770 1.00 91.94 394 PRO A C 1
ATOM 3110 O O . PRO A 1 394 ? -21.586 -12.025 16.200 1.00 91.94 394 PRO A O 1
ATOM 3113 N N . VAL A 1 395 ? -22.421 -9.925 16.258 1.00 92.56 395 VAL A N 1
ATOM 3114 C CA . VAL A 1 395 ? -21.539 -9.395 17.317 1.00 92.56 395 VAL A CA 1
ATOM 3115 C C . VAL A 1 395 ? -22.248 -9.197 18.659 1.00 92.56 395 VAL A C 1
ATOM 3117 O O . VAL A 1 395 ? -21.585 -8.927 19.656 1.00 92.56 395 VAL A O 1
ATOM 3120 N N . ILE A 1 396 ? -23.578 -9.328 18.697 1.00 95.19 396 ILE A N 1
ATOM 3121 C CA . ILE A 1 396 ? -24.372 -9.313 19.931 1.00 95.19 396 ILE A CA 1
ATOM 3122 C C . ILE A 1 396 ? -24.662 -10.749 20.354 1.00 95.19 396 ILE A C 1
ATOM 3124 O O . ILE A 1 396 ? -25.063 -11.586 19.541 1.00 95.19 396 ILE A O 1
ATOM 3128 N N . ARG A 1 397 ? -24.515 -11.021 21.647 1.00 94.19 397 ARG A N 1
ATOM 3129 C CA . ARG A 1 397 ? -24.838 -12.313 22.254 1.00 94.19 397 ARG A CA 1
ATOM 3130 C C . ARG A 1 397 ? -25.748 -12.086 23.447 1.00 94.19 397 ARG A C 1
ATOM 3132 O O . ARG A 1 397 ? -25.522 -11.152 24.210 1.00 94.19 397 ARG A O 1
ATOM 3139 N N . LEU A 1 398 ? -26.760 -12.926 23.624 1.00 96.50 398 LEU A N 1
ATOM 3140 C CA . LEU A 1 398 ? -27.507 -12.941 24.875 1.00 96.50 398 LEU A CA 1
ATOM 3141 C C . LEU A 1 398 ? -26.667 -13.663 25.933 1.00 96.50 398 LEU A C 1
ATOM 3143 O O . LEU A 1 398 ? -26.264 -14.801 25.711 1.00 96.50 398 LEU A O 1
ATOM 3147 N N . LEU A 1 399 ? -26.368 -12.978 27.037 1.00 96.06 399 LEU A N 1
ATOM 3148 C CA . LEU A 1 399 ? -25.638 -13.555 28.165 1.00 96.06 399 LEU A CA 1
ATOM 3149 C C . LEU A 1 399 ? -26.606 -14.174 29.167 1.00 96.06 399 LEU A C 1
ATOM 3151 O O . LEU A 1 399 ? -26.397 -15.300 29.594 1.00 96.06 399 LEU A O 1
ATOM 3155 N N . LYS A 1 400 ? -27.658 -13.448 29.551 1.00 96.50 400 LYS A N 1
ATOM 3156 C CA . LYS A 1 400 ? -28.660 -13.946 30.495 1.00 96.50 400 LYS A CA 1
ATOM 3157 C C . LYS A 1 400 ? -29.922 -13.093 30.470 1.00 96.50 400 LYS A C 1
ATOM 3159 O O . LYS A 1 400 ? -29.834 -11.877 30.260 1.00 96.50 400 LYS A O 1
ATOM 3164 N N . LEU A 1 401 ? -31.067 -13.707 30.744 1.00 96.44 401 LEU A N 1
ATOM 3165 C CA . LEU A 1 401 ? -32.301 -13.016 31.107 1.00 96.44 401 LEU A CA 1
ATOM 3166 C C . LEU A 1 401 ? -32.535 -13.119 32.626 1.00 96.44 401 LEU A C 1
ATOM 3168 O O . LEU A 1 401 ? -32.897 -14.174 33.135 1.00 96.44 401 LEU A O 1
ATOM 3172 N N . ASP A 1 402 ? -32.342 -12.019 33.359 1.00 93.94 402 ASP A N 1
ATOM 3173 C CA . ASP A 1 402 ? -32.625 -11.947 34.801 1.00 93.94 402 ASP A CA 1
ATOM 3174 C C . ASP A 1 402 ? -33.928 -11.164 35.030 1.00 93.94 402 ASP A C 1
ATOM 3176 O O . ASP A 1 402 ? -33.936 -9.935 34.950 1.00 93.94 402 ASP A O 1
ATOM 3180 N N . GLU A 1 403 ? -35.027 -11.865 35.327 1.00 93.38 403 GLU A N 1
ATOM 3181 C CA . GLU A 1 403 ? -36.373 -11.301 35.550 1.00 93.38 403 GLU A CA 1
ATOM 3182 C C . GLU A 1 403 ? -36.863 -10.429 34.373 1.00 93.38 403 GLU A C 1
ATOM 3184 O O . GLU A 1 403 ? -37.486 -10.935 33.441 1.00 93.38 403 GLU A O 1
ATOM 3189 N N . ASN A 1 404 ? -36.553 -9.128 34.400 1.00 95.75 404 ASN A N 1
ATOM 3190 C CA . ASN A 1 404 ? -36.897 -8.140 33.374 1.00 95.75 404 ASN A CA 1
ATOM 3191 C C . ASN A 1 404 ? -35.669 -7.417 32.791 1.00 95.75 404 ASN A C 1
ATOM 3193 O O . ASN A 1 404 ? -35.828 -6.414 32.096 1.00 95.75 404 ASN A O 1
ATOM 3197 N N . VAL A 1 405 ? -34.449 -7.885 33.062 1.00 97.62 405 VAL A N 1
ATOM 3198 C CA . VAL A 1 405 ? -33.208 -7.307 32.533 1.00 97.62 405 VAL A CA 1
ATOM 3199 C C . VAL A 1 405 ? -32.540 -8.301 31.588 1.00 97.62 405 VAL A C 1
ATOM 3201 O O . VAL A 1 405 ? -32.122 -9.388 31.982 1.00 97.62 405 VAL A O 1
ATOM 3204 N N . VAL A 1 406 ? -32.425 -7.911 30.322 1.00 97.88 406 VAL A N 1
ATOM 3205 C CA . VAL A 1 406 ? -31.713 -8.648 29.276 1.00 97.88 406 VAL A CA 1
ATOM 3206 C C . VAL A 1 406 ? -30.262 -8.182 29.261 1.00 97.88 406 VAL A C 1
ATOM 3208 O O . VAL A 1 406 ? -29.979 -7.038 28.892 1.00 97.88 406 VAL A O 1
ATOM 3211 N N . LYS A 1 407 ? -29.332 -9.073 29.605 1.00 97.62 407 LYS A N 1
ATOM 3212 C CA . LYS A 1 407 ? -27.892 -8.802 29.537 1.00 97.62 407 LYS A CA 1
ATOM 3213 C C . LYS A 1 407 ? -27.350 -9.234 28.183 1.00 97.62 407 LYS A C 1
ATOM 3215 O O . LYS A 1 407 ? -27.331 -10.422 27.860 1.00 97.62 407 LYS A O 1
ATOM 3220 N N . LEU A 1 408 ? -26.915 -8.270 27.381 1.00 97.56 408 LEU A N 1
ATOM 3221 C CA . LEU A 1 408 ? -26.370 -8.483 26.044 1.00 97.56 408 LEU A CA 1
ATOM 3222 C C . LEU A 1 408 ? -24.859 -8.252 26.041 1.00 97.56 408 LEU A C 1
ATOM 3224 O O . LEU A 1 408 ? -24.382 -7.157 26.332 1.00 97.56 408 LEU A O 1
ATOM 3228 N N . GLY A 1 409 ? -24.109 -9.281 25.668 1.00 96.12 409 GLY A N 1
ATOM 3229 C CA . GLY A 1 409 ? -22.667 -9.242 25.495 1.00 96.12 409 GLY A CA 1
ATOM 3230 C C . GLY A 1 409 ? -22.283 -8.706 24.121 1.00 96.12 409 GLY A C 1
ATOM 3231 O O . GLY A 1 409 ? -22.859 -9.109 23.107 1.00 96.12 409 GLY A O 1
ATOM 3232 N N . VAL A 1 410 ? -21.293 -7.818 24.083 1.00 95.88 410 VAL A N 1
ATOM 3233 C CA . VAL A 1 410 ? -20.705 -7.268 22.857 1.00 95.88 410 VAL A CA 1
ATOM 3234 C C . VAL A 1 410 ? -19.187 -7.376 22.901 1.00 95.88 410 VAL A C 1
ATOM 3236 O O . VAL A 1 410 ? -18.575 -7.241 23.960 1.00 95.88 410 VAL A O 1
ATOM 3239 N N . ASP A 1 411 ? -18.572 -7.598 21.741 1.00 90.62 411 ASP A N 1
ATOM 3240 C CA . ASP A 1 411 ? -17.138 -7.898 21.684 1.00 90.62 411 ASP A CA 1
ATOM 3241 C C . ASP A 1 411 ? -16.267 -6.702 22.126 1.00 90.62 411 ASP A C 1
ATOM 3243 O O . ASP A 1 411 ? -15.233 -6.901 22.740 1.00 90.62 411 ASP A O 1
ATOM 3247 N N . ASN A 1 412 ? -16.664 -5.446 21.877 1.00 92.19 412 ASN A N 1
ATOM 3248 C CA . ASN A 1 412 ? -15.845 -4.280 22.241 1.00 92.19 412 ASN A CA 1
ATOM 3249 C C . ASN A 1 412 ? -16.662 -3.042 22.653 1.00 92.19 412 ASN A C 1
ATOM 3251 O O . ASN A 1 412 ? -17.850 -2.910 22.351 1.00 92.19 412 ASN A O 1
ATOM 3255 N N . SER A 1 413 ? -15.990 -2.091 23.310 1.00 92.00 413 SER A N 1
ATOM 3256 C CA . SER A 1 413 ? -16.593 -0.856 23.836 1.00 92.00 413 SER A CA 1
ATOM 3257 C C . SER A 1 413 ? -17.141 0.085 22.756 1.00 92.00 413 SER A C 1
ATOM 3259 O O . SER A 1 413 ? -18.110 0.813 22.990 1.00 92.00 413 SER A O 1
ATOM 3261 N N . PHE A 1 414 ? -16.575 0.054 21.547 1.00 93.69 414 PHE A N 1
ATOM 3262 C CA . PHE A 1 414 ? -17.092 0.825 20.418 1.00 93.69 414 PHE A CA 1
ATOM 3263 C C . PHE A 1 414 ? -18.479 0.323 19.992 1.00 93.69 414 PHE A C 1
ATOM 3265 O O . PHE A 1 414 ? -19.399 1.126 19.835 1.00 93.69 414 PHE A O 1
ATOM 3272 N N . LEU A 1 415 ? -18.655 -0.998 19.876 1.00 94.06 415 LEU A N 1
ATOM 3273 C CA . LEU A 1 415 ? -19.950 -1.614 19.587 1.00 94.06 415 LEU A CA 1
ATOM 3274 C C . LEU A 1 415 ? -20.955 -1.354 20.709 1.00 94.06 415 LEU A C 1
ATOM 3276 O O . LEU A 1 415 ? -22.090 -0.990 20.414 1.00 94.06 415 LEU A O 1
ATOM 3280 N N . ALA A 1 416 ? -20.532 -1.447 21.975 1.00 95.50 416 ALA A N 1
ATOM 3281 C CA . ALA A 1 416 ? -21.378 -1.070 23.110 1.00 95.50 416 ALA A CA 1
ATOM 3282 C C . ALA A 1 416 ? -21.894 0.369 22.969 1.00 95.50 416 ALA A C 1
ATOM 3284 O O . ALA A 1 416 ? -23.082 0.628 23.128 1.00 95.50 416 ALA A O 1
ATOM 3285 N N . THR A 1 417 ? -21.019 1.306 22.592 1.00 95.19 417 THR A N 1
ATOM 3286 C CA . THR A 1 417 ? -21.386 2.718 22.402 1.00 95.19 417 THR A CA 1
ATOM 3287 C C . THR A 1 417 ? -22.384 2.905 21.255 1.00 95.19 417 THR A C 1
ATOM 3289 O O . THR A 1 417 ? -23.342 3.663 21.393 1.00 95.19 417 THR A O 1
ATOM 3292 N N . GLN A 1 418 ? -22.201 2.203 20.131 1.00 94.44 418 GLN A N 1
ATOM 3293 C CA . GLN A 1 418 ? -23.141 2.269 19.005 1.00 94.44 418 GLN A CA 1
ATOM 3294 C C . GLN A 1 418 ? -24.503 1.646 19.334 1.00 94.44 418 GLN A C 1
ATOM 3296 O O . GLN A 1 418 ? -25.543 2.180 18.941 1.00 94.44 418 GLN A O 1
ATOM 3301 N N . LEU A 1 419 ? -24.508 0.531 20.066 1.00 95.94 419 LEU A N 1
ATOM 3302 C CA . LEU A 1 419 ? -25.727 -0.174 20.457 1.00 95.94 419 LEU A CA 1
ATOM 3303 C C . LEU A 1 419 ? -26.493 0.544 21.568 1.00 95.94 419 LEU A C 1
ATOM 3305 O O . LEU A 1 419 ? -27.717 0.459 21.590 1.00 95.94 419 LEU A O 1
ATOM 3309 N N . SER A 1 420 ? -25.802 1.327 22.400 1.00 96.06 420 SER A N 1
ATOM 3310 C CA . SER A 1 420 ? -26.396 2.222 23.401 1.00 96.06 420 SER A CA 1
ATOM 3311 C C . SER A 1 420 ? -27.172 3.400 22.800 1.00 96.06 420 SER A C 1
ATOM 3313 O O . SER A 1 420 ? -27.807 4.157 23.535 1.00 96.06 420 SER A O 1
ATOM 3315 N N . HIS A 1 421 ? -27.152 3.591 21.476 1.00 96.62 421 HIS A N 1
ATOM 3316 C CA . HIS A 1 421 ? -27.961 4.628 20.848 1.00 96.62 421 HIS A CA 1
ATOM 3317 C C . HIS A 1 421 ? -29.463 4.383 21.122 1.00 96.62 421 HIS A C 1
ATOM 3319 O O . HIS A 1 421 ? -29.947 3.272 20.880 1.00 96.62 421 HIS A O 1
ATOM 3325 N N . PRO A 1 422 ? -30.246 5.400 21.545 1.00 96.81 422 PRO A N 1
ATOM 3326 C CA . PRO A 1 422 ? -31.626 5.209 22.005 1.00 96.81 422 PRO A CA 1
ATOM 3327 C C . PRO A 1 422 ? -32.530 4.485 21.003 1.00 96.81 422 PRO A C 1
ATOM 3329 O O . PRO A 1 422 ? -33.327 3.631 21.382 1.00 96.81 422 PRO A O 1
ATOM 3332 N N . GLY A 1 423 ? -32.379 4.788 19.709 1.00 96.38 423 GLY A N 1
ATOM 3333 C CA . GLY A 1 423 ? -33.148 4.129 18.651 1.00 96.38 423 GLY A CA 1
ATOM 3334 C C . GLY A 1 423 ? -32.850 2.631 18.532 1.00 96.38 423 GLY A C 1
ATOM 3335 O O . GLY A 1 423 ? -33.768 1.839 18.334 1.00 96.38 423 GLY A O 1
ATOM 3336 N N . THR A 1 424 ? -31.589 2.237 18.709 1.00 96.00 424 THR A N 1
ATOM 3337 C CA . THR A 1 424 ? -31.143 0.841 18.626 1.00 96.00 424 THR A CA 1
ATOM 3338 C C . THR A 1 424 ? -31.613 0.055 19.845 1.00 96.00 424 THR A C 1
ATOM 3340 O O . THR A 1 424 ? -32.225 -1.002 19.697 1.00 96.00 424 THR A O 1
ATOM 3343 N N . VAL A 1 425 ? -31.437 0.620 21.045 1.00 97.44 425 VAL A N 1
ATOM 3344 C CA . VAL A 1 425 ? -31.954 0.040 22.295 1.00 97.44 425 VAL A CA 1
ATOM 3345 C C . VAL A 1 425 ? -33.470 -0.130 22.224 1.00 97.44 425 VAL A C 1
ATOM 3347 O O . VAL A 1 425 ? -33.991 -1.180 22.587 1.00 97.44 425 VAL A O 1
ATOM 3350 N N . GLN A 1 426 ? -34.203 0.860 21.704 1.00 97.25 426 GLN A N 1
ATOM 3351 C CA . GLN A 1 426 ? -35.657 0.764 21.584 1.00 97.25 426 GLN A CA 1
ATOM 3352 C C . GLN A 1 426 ? -36.093 -0.325 20.591 1.00 97.25 426 GLN A C 1
ATOM 3354 O O . GLN A 1 426 ? -37.098 -0.994 20.831 1.00 97.25 426 GLN A O 1
ATOM 3359 N N . GLN A 1 427 ? -35.358 -0.529 19.493 1.00 97.12 427 GLN A N 1
ATOM 3360 C CA . GLN A 1 427 ? -35.615 -1.635 18.565 1.00 97.12 427 GLN A CA 1
ATOM 3361 C C . GLN A 1 427 ? -35.388 -2.994 19.233 1.00 97.12 427 GLN A C 1
ATOM 3363 O O . GLN A 1 427 ? -36.253 -3.863 19.130 1.00 97.12 427 GLN A O 1
ATOM 3368 N N . LEU A 1 428 ? -34.289 -3.151 19.977 1.00 97.62 428 LEU A N 1
ATOM 3369 C CA . LEU A 1 428 ? -34.023 -4.367 20.745 1.00 97.62 428 LEU A CA 1
ATOM 3370 C C . LEU A 1 428 ? -35.118 -4.611 21.797 1.00 97.62 428 LEU A C 1
ATOM 3372 O O . LEU A 1 428 ? -35.690 -5.697 21.833 1.00 97.62 428 LEU A O 1
ATOM 3376 N N . LYS A 1 429 ? -35.503 -3.590 22.580 1.00 97.94 429 LYS A N 1
ATOM 3377 C CA . LYS A 1 429 ? -36.592 -3.695 23.571 1.00 97.94 429 LYS A CA 1
ATOM 3378 C C . LYS A 1 429 ? -37.905 -4.132 22.928 1.00 97.94 429 LYS A C 1
ATOM 3380 O O . LYS A 1 429 ? -38.608 -4.970 23.480 1.00 97.94 429 LYS A O 1
ATOM 3385 N N . ARG A 1 430 ? -38.242 -3.594 21.748 1.00 97.75 430 ARG A N 1
ATOM 3386 C CA . ARG A 1 430 ? -39.437 -4.006 20.990 1.00 97.75 430 ARG A CA 1
ATOM 3387 C C . ARG A 1 430 ? -39.357 -5.463 20.546 1.00 97.75 430 ARG A C 1
ATOM 3389 O O . ARG A 1 430 ? -40.358 -6.165 20.657 1.00 97.75 430 ARG A O 1
ATOM 3396 N N . ALA A 1 431 ? -38.194 -5.907 20.071 1.00 97.88 431 ALA A N 1
ATOM 3397 C CA . ALA A 1 431 ? -37.990 -7.288 19.649 1.00 97.88 431 ALA A CA 1
ATOM 3398 C C . ALA A 1 431 ? -38.154 -8.264 20.826 1.00 97.88 431 ALA A C 1
ATOM 3400 O O . ALA A 1 431 ? -38.938 -9.205 20.725 1.00 97.88 431 ALA A O 1
ATOM 3401 N N . PHE A 1 432 ? -37.524 -7.986 21.973 1.00 97.94 432 PHE A N 1
ATOM 3402 C CA . PHE A 1 432 ? -37.695 -8.794 23.185 1.00 97.94 432 PHE A CA 1
ATOM 3403 C C . PHE A 1 432 ? -39.125 -8.738 23.736 1.00 97.94 432 PHE A C 1
ATOM 3405 O O . PHE A 1 432 ? -39.693 -9.781 24.049 1.00 97.94 432 PHE A O 1
ATOM 3412 N N . LYS A 1 433 ? -39.760 -7.558 23.778 1.00 97.62 433 LYS A N 1
ATOM 3413 C CA . LYS A 1 433 ? -41.164 -7.403 24.200 1.00 97.62 433 LYS A CA 1
ATOM 3414 C C . LYS A 1 433 ? -42.122 -8.218 23.332 1.00 97.62 433 LYS A C 1
ATOM 3416 O O . LYS A 1 433 ? -43.097 -8.757 23.846 1.00 97.62 433 LYS A O 1
ATOM 3421 N N . SER A 1 434 ? -41.853 -8.323 22.029 1.00 97.38 434 SER A N 1
ATOM 3422 C CA . SER A 1 434 ? -42.665 -9.134 21.117 1.00 97.38 434 SER A CA 1
ATOM 3423 C C . SER A 1 434 ? -42.614 -10.624 21.455 1.00 97.38 434 SER A C 1
ATOM 3425 O O . SER A 1 434 ? -43.628 -11.297 21.290 1.00 97.38 434 SER A O 1
ATOM 3427 N N . GLN A 1 435 ? -41.464 -11.132 21.909 1.00 97.50 435 GLN A N 1
ATOM 3428 C CA . GLN A 1 435 ? -41.301 -12.547 22.254 1.00 97.50 435 GLN A CA 1
ATOM 3429 C C . GLN A 1 435 ? -41.757 -12.845 23.688 1.00 97.50 435 GLN A C 1
ATOM 3431 O O . GLN A 1 435 ? -42.547 -13.758 23.911 1.00 97.50 435 GLN A O 1
ATOM 3436 N N . LEU A 1 436 ? -41.340 -12.026 24.658 1.00 96.38 436 LEU A N 1
ATOM 3437 C CA . LEU A 1 436 ? -41.603 -12.250 26.084 1.00 96.38 436 LEU A CA 1
ATOM 3438 C C . LEU A 1 436 ? -42.970 -11.733 26.556 1.00 96.38 436 LEU A C 1
ATOM 3440 O O . LEU A 1 436 ? -43.402 -12.056 27.657 1.00 96.38 436 LEU A O 1
ATOM 3444 N N . LYS A 1 437 ? -43.656 -10.905 25.755 1.00 96.81 437 LYS A N 1
ATOM 3445 C CA . LYS A 1 437 ? -44.930 -10.237 26.103 1.00 96.81 437 LYS A CA 1
ATOM 3446 C C . LYS A 1 437 ? -44.872 -9.358 27.365 1.00 96.81 437 LYS A C 1
ATOM 3448 O O . LYS A 1 437 ? -45.915 -8.947 27.868 1.00 96.81 437 LYS A O 1
ATOM 3453 N N . GLN A 1 438 ? -43.674 -9.015 27.830 1.00 96.62 438 GLN A N 1
ATOM 3454 C CA . GLN A 1 438 ? -43.415 -8.127 28.965 1.00 96.62 438 GLN A CA 1
ATOM 3455 C C . GLN A 1 438 ? -42.386 -7.054 28.592 1.00 96.62 438 GLN A C 1
ATOM 3457 O O . GLN A 1 438 ? -41.671 -7.186 27.596 1.00 96.62 438 GLN A O 1
ATOM 3462 N N . GLU A 1 439 ? -42.348 -5.956 29.347 1.00 97.00 439 GLU A N 1
ATOM 3463 C CA . GLU A 1 439 ? -41.327 -4.924 29.149 1.00 97.00 439 GLU A CA 1
ATOM 3464 C C . GLU A 1 439 ? -40.007 -5.352 29.776 1.00 97.00 439 GLU A C 1
ATOM 3466 O O . GLU A 1 439 ? -39.984 -5.852 30.896 1.00 97.00 439 GLU A O 1
ATOM 3471 N N . VAL A 1 440 ? -38.918 -5.138 29.037 1.00 97.75 440 VAL A N 1
ATOM 3472 C CA . VAL A 1 440 ? -37.571 -5.490 29.476 1.00 97.75 440 VAL A CA 1
ATOM 3473 C C . VAL A 1 440 ? -36.626 -4.300 29.380 1.00 97.75 440 VAL A C 1
ATOM 3475 O O . VAL A 1 440 ? -36.698 -3.483 28.452 1.00 97.75 440 VAL A O 1
ATOM 3478 N N . GLU A 1 441 ? -35.711 -4.227 30.335 1.00 97.94 441 GLU A N 1
ATOM 3479 C CA . GLU A 1 441 ? -34.535 -3.373 30.296 1.00 97.94 441 GLU A CA 1
ATOM 3480 C C . GLU A 1 441 ? -33.379 -4.103 29.610 1.00 97.94 441 GLU A C 1
ATOM 3482 O O . GLU A 1 441 ? -33.304 -5.329 29.633 1.00 97.94 441 GLU A O 1
ATOM 3487 N N . ILE A 1 442 ? -32.500 -3.351 28.947 1.00 97.94 442 ILE A N 1
ATOM 3488 C CA . ILE A 1 442 ? -31.351 -3.914 28.230 1.00 97.94 442 ILE A CA 1
ATOM 3489 C C . ILE A 1 442 ? -30.084 -3.363 28.855 1.00 97.94 442 ILE A C 1
ATOM 3491 O O . ILE A 1 442 ? -29.880 -2.150 28.878 1.00 97.94 442 ILE A O 1
ATOM 3495 N N . GLU A 1 443 ? -29.227 -4.268 29.304 1.00 97.69 443 GLU A N 1
ATOM 3496 C CA . GLU A 1 443 ? -27.898 -3.977 29.822 1.00 97.69 443 GLU A CA 1
ATOM 3497 C C . GLU A 1 443 ? -26.855 -4.489 28.819 1.00 97.69 443 GLU A C 1
ATOM 3499 O O . GLU A 1 443 ? -26.862 -5.663 28.450 1.00 97.69 443 GLU A O 1
ATOM 3504 N N . LEU A 1 444 ? -25.977 -3.605 28.336 1.00 97.12 444 LEU A N 1
ATOM 3505 C CA . LEU A 1 444 ? -24.915 -3.945 27.383 1.00 97.12 444 LEU A CA 1
ATOM 3506 C C . LEU A 1 444 ? -23.594 -4.156 28.130 1.00 97.12 444 LEU A C 1
ATOM 3508 O O . LEU A 1 444 ? -23.131 -3.256 28.827 1.00 97.12 444 LEU A O 1
ATOM 3512 N N . ILE A 1 445 ? -22.971 -5.319 27.946 1.00 96.06 445 ILE A N 1
ATOM 3513 C CA . ILE A 1 445 ? -21.755 -5.743 28.651 1.00 96.06 445 ILE A CA 1
ATOM 3514 C C . ILE A 1 445 ? -20.637 -5.986 27.636 1.00 96.06 445 ILE A C 1
ATOM 3516 O O . ILE A 1 445 ? -20.811 -6.733 26.674 1.00 96.06 445 ILE A O 1
ATOM 3520 N N . VAL A 1 446 ? -19.473 -5.366 27.841 1.00 95.12 446 VAL A N 1
ATOM 3521 C CA . VAL A 1 446 ? -18.296 -5.572 26.982 1.00 95.12 446 VAL A CA 1
ATOM 3522 C C . VAL A 1 446 ? -17.556 -6.829 27.430 1.00 95.12 446 VAL A C 1
ATOM 3524 O O . VAL A 1 446 ? -16.996 -6.878 28.522 1.00 95.12 446 VAL A O 1
ATOM 3527 N N . VAL A 1 447 ? -17.542 -7.853 26.582 1.00 90.56 447 VAL A N 1
ATOM 3528 C CA . VAL A 1 447 ? -17.056 -9.189 26.950 1.00 90.56 447 VAL A CA 1
ATOM 3529 C C . VAL A 1 447 ? -15.523 -9.290 26.913 1.00 90.56 447 VAL A C 1
ATOM 3531 O O . VAL A 1 447 ? -14.937 -9.997 27.735 1.00 90.56 447 VAL A O 1
ATOM 3534 N N . ASP A 1 448 ? -14.847 -8.532 26.040 1.00 79.38 448 ASP A N 1
ATOM 3535 C CA . ASP A 1 448 ? -13.373 -8.518 25.961 1.00 79.38 448 ASP A CA 1
ATOM 3536 C C . ASP A 1 448 ? -12.699 -8.011 27.252 1.00 79.38 448 ASP A C 1
ATOM 3538 O O . ASP A 1 448 ? -11.555 -8.372 27.542 1.00 79.38 448 ASP A O 1
ATOM 3542 N N . GLU A 1 449 ? -13.380 -7.195 28.061 1.00 64.50 449 GLU A N 1
ATOM 3543 C CA . GLU A 1 449 ? -12.825 -6.702 29.329 1.00 64.50 449 GLU A CA 1
ATOM 3544 C C . GLU A 1 449 ? -12.817 -7.785 30.417 1.00 64.50 449 GLU A C 1
ATOM 3546 O O . GLU A 1 449 ? -11.897 -7.833 31.233 1.00 64.50 449 GLU A O 1
ATOM 3551 N N . ILE A 1 450 ? -13.778 -8.709 30.383 1.00 59.38 450 ILE A N 1
ATOM 3552 C CA . ILE A 1 450 ? -13.954 -9.752 31.403 1.00 59.38 450 ILE A CA 1
ATOM 3553 C C . ILE A 1 450 ? -12.939 -10.886 31.210 1.00 59.38 450 ILE A C 1
ATOM 3555 O O . ILE A 1 450 ? -12.329 -11.355 32.174 1.00 59.38 450 ILE A O 1
ATOM 3559 N N . ILE A 1 451 ? -12.674 -11.265 29.955 1.00 58.34 451 ILE A N 1
ATOM 3560 C CA . ILE A 1 451 ? -11.716 -12.328 29.600 1.00 58.34 451 ILE A CA 1
ATOM 3561 C C . ILE A 1 451 ? -10.278 -11.942 29.987 1.00 58.34 451 ILE A C 1
ATOM 3563 O O . ILE A 1 451 ? -9.466 -12.794 30.351 1.00 58.34 451 ILE A O 1
ATOM 3567 N N . ASN A 1 452 ? -9.943 -10.652 29.923 1.00 54.00 452 ASN A N 1
ATOM 3568 C CA . ASN A 1 452 ? -8.609 -10.176 30.283 1.00 54.00 452 ASN A CA 1
ATOM 3569 C C . ASN A 1 452 ? -8.418 -10.028 31.803 1.00 54.00 452 ASN A C 1
ATOM 3571 O O . ASN A 1 452 ? -7.298 -10.184 32.284 1.00 54.00 452 ASN A O 1
ATOM 3575 N N . GLN A 1 453 ? -9.485 -9.772 32.567 1.00 55.94 453 GLN A N 1
ATOM 3576 C CA . GLN A 1 453 ? -9.411 -9.643 34.028 1.00 55.94 453 GLN A CA 1
ATOM 3577 C C . GLN A 1 453 ? -9.318 -10.999 34.743 1.00 55.94 453 GLN A C 1
ATOM 3579 O O . GLN A 1 453 ? -8.608 -11.116 35.739 1.00 55.94 453 GLN A O 1
ATOM 3584 N N . SER A 1 454 ? -9.960 -12.040 34.211 1.00 53.28 454 SER A N 1
ATOM 3585 C CA . SER A 1 454 ? -9.952 -13.395 34.788 1.00 53.28 454 SER A CA 1
ATOM 3586 C C . SER A 1 454 ? -8.638 -14.169 34.572 1.00 53.28 454 SER A C 1
ATOM 3588 O O . SER A 1 454 ? -8.388 -15.140 35.272 1.00 53.28 454 SER A O 1
ATOM 3590 N N . ASN A 1 455 ? -7.751 -13.711 33.678 1.00 48.44 455 ASN A N 1
ATOM 3591 C CA . ASN A 1 455 ? -6.402 -14.273 33.487 1.00 48.44 455 ASN A CA 1
ATOM 3592 C C . ASN A 1 455 ? -5.314 -13.607 34.360 1.00 48.44 455 ASN A C 1
ATOM 3594 O O . ASN A 1 455 ? -4.126 -13.900 34.193 1.00 48.44 455 ASN A O 1
ATOM 3598 N N . HIS A 1 456 ? -5.671 -12.653 35.226 1.00 47.09 456 HIS A N 1
ATOM 3599 C CA . HIS A 1 456 ? -4.731 -11.917 36.090 1.00 47.09 456 HIS A CA 1
ATOM 3600 C C . HIS A 1 456 ? -5.021 -12.053 37.594 1.00 47.09 456 HIS A C 1
ATOM 3602 O O . HIS A 1 456 ? -4.339 -11.410 38.395 1.00 47.09 456 HIS A O 1
ATOM 3608 N N . GLY A 1 457 ? -5.985 -12.893 37.978 1.00 41.72 457 GLY A N 1
ATOM 3609 C CA . GLY A 1 457 ? -6.199 -13.360 39.352 1.00 41.72 457 GLY A CA 1
ATOM 3610 C C . GLY A 1 457 ? -5.876 -14.839 39.452 1.00 41.72 457 GLY A C 1
ATOM 3611 O O . GLY A 1 457 ? -5.341 -15.238 40.510 1.00 41.72 457 GLY A O 1
#